Protein AF-0000000068862064 (afdb_homodimer)

Secondary structure (DSSP, 8-state):
----EEEEEETTTSHHHHHHHHHHTTTSEEEEEES-HHHHHHHHHHSSSGGGEEEEE--TTSHHHHHHHHHTS-TT-EEEEEEE-------B-GGG--HHHHHHHHIIIIIHHHHHHHHHHHHHHHTT-EEEEEEEGGGTS--TTBHHHHHHHHHHHHHHHHHHHHHTTTT---EEEEEE-GGGGT----HHHHHHHHHHHHTS-HHHHHSS-EEHHHHHHHHH-------------TTGGGSHHHHHHHHHHTTS-------GGGGGGGGGGGGG--/----EEEEEETTTSHHHHHHHHHHTTTSEEEEEES-HHHHHHHHHTSSSGGGEEEEE--TTSHHHHHHHHHTS-TT-EEEEEEE-------B-GGG--HHHHHHHHIIIIIHHHHHHHHHHHHHHHTT-EEEEEEEGGGTS--TTBHHHHHHHHHHHHHHHHHHHHHTTTT---EEEEEE-GGGGT----HHHHHHHHHHHHTS-HHHHHSS-EEHHHHHHHHH-------------TTGGGSHHHHHHHHHHTTS------SGGGGGGGGGGGGG--

Sequence (556 aa):
MSAASWIVVTGGGTGIGRALVHHFSRTHRVLTCGRRPAVLRETQRSAPCPANVVTKACDISCADGRGALVAALPADAAVRLLVQNAAIGDPAPLGELCVEHFEAALRVNVVAPLALFQAFLPHLRRGEGRVLHLGTSVAFHPQRGTAVYGVTKMAFHRLYEQLNAEQARSLGLPHVRYFDEAFANGSTTPERELARCVEELLGKDAHAFSAREWRFSEWRKERLGQERGGQQPVGGSWSEWRTGAVRERARAWSGGALLFCAGAVAGAAAGAALGRARMSAASWIVVTGGGTGIGRALVHHFSRTHRVLTCGRRPAVLRETQRSAPCPANVVTKACDISCADGRGALVAALPADAAVRLLVQNAAIGDPAPLGELCVEHFEAALRVNVVAPLALFQAFLPHLRRGEGRVLHLGTSVAFHPQRGTAVYGVTKMAFHRLYEQLNAEQARSLGLPHVRYFDEAFANGSTTPERELARCVEELLGKDAHAFSAREWRFSEWRKERLGQERGGQQPVGGSWSEWRTGAVRERARAWSGGALLFCAGAVAGAAAGAALGRAR

InterPro domains:
  IPR002347 Short-chain dehydrogenase/reductase SDR [PF00106] (6-169)
  IPR002347 Short-chain dehydrogenase/reductase SDR [PR00081] (6-23)
  IPR002347 Short-chain dehydrogenase/reductase SDR [PR00081] (77-88)
  IPR002347 Short-chain dehydrogenase/reductase SDR [PR00081] (123-139)
  IPR002347 Short-chain dehydrogenase/reductase SDR [PR00081] (149-168)
  IPR036291 NAD(P)-binding domain superfamily [SSF51735] (6-170)
  IPR057326 Ketoreductase domain [SM00822] (5-162)

Structure (mmCIF, N/CA/C/O backbone):
data_AF-0000000068862064-model_v1
#
loop_
_entity.id
_entity.type
_entity.pdbx_description
1 polymer 'Ketoreductase domain-containing protein'
#
loop_
_atom_site.group_PDB
_atom_site.id
_atom_site.type_symbol
_atom_site.label_atom_id
_atom_site.label_alt_id
_atom_site.label_comp_id
_atom_site.label_asym_id
_atom_site.label_entity_id
_atom_site.label_seq_id
_atom_site.pdbx_PDB_ins_code
_atom_site.Cartn_x
_atom_site.Cartn_y
_atom_site.Cartn_z
_atom_site.occupancy
_atom_site.B_iso_or_equiv
_atom_site.auth_seq_id
_atom_site.auth_comp_id
_atom_site.auth_asym_id
_atom_site.auth_atom_id
_atom_site.pdbx_PDB_model_num
ATOM 1 N N . MET A 1 1 ? 12.547 -38.156 -16.188 1 31.55 1 MET A N 1
ATOM 2 C CA . MET A 1 1 ? 11.258 -37.531 -15.93 1 31.55 1 MET A CA 1
ATOM 3 C C . MET A 1 1 ? 11.391 -36 -15.836 1 31.55 1 MET A C 1
ATOM 5 O O . MET A 1 1 ? 12.258 -35.5 -15.125 1 31.55 1 MET A O 1
ATOM 9 N N . SER A 1 2 ? 11.195 -35.219 -16.906 1 41 2 SER A N 1
ATOM 10 C CA . SER A 1 2 ? 11.469 -33.781 -17.062 1 41 2 SER A CA 1
ATOM 11 C C . SER A 1 2 ? 11.133 -33 -15.789 1 41 2 SER A C 1
ATOM 13 O O . SER A 1 2 ? 10.195 -33.375 -15.07 1 41 2 SER A O 1
ATOM 15 N N . ALA A 1 3 ? 12.055 -32.5 -15.008 1 52 3 ALA A N 1
ATOM 16 C CA . ALA A 1 3 ? 11.891 -31.828 -13.719 1 52 3 ALA A CA 1
ATOM 17 C C . ALA A 1 3 ? 10.523 -31.156 -13.609 1 52 3 ALA A C 1
ATOM 19 O O . ALA A 1 3 ? 10.086 -30.469 -14.531 1 52 3 ALA A O 1
ATOM 20 N N . ALA A 1 4 ? 9.633 -31.75 -12.82 1 64.88 4 ALA A N 1
ATOM 21 C CA . ALA A 1 4 ? 8.219 -31.391 -12.688 1 64.88 4 ALA A CA 1
ATOM 22 C C . ALA A 1 4 ? 8.055 -29.875 -12.539 1 64.88 4 ALA A C 1
ATOM 24 O O . ALA A 1 4 ? 8.828 -29.219 -11.836 1 64.88 4 ALA A O 1
ATOM 25 N N . SER A 1 5 ? 7.422 -29.234 -13.492 1 88.88 5 SER A N 1
ATOM 26 C CA . SER A 1 5 ? 7.137 -27.812 -13.508 1 88.88 5 SER A CA 1
ATOM 27 C C . SER A 1 5 ? 6.066 -27.453 -12.484 1 88.88 5 SER A C 1
ATOM 29 O O . SER A 1 5 ? 5.039 -28.125 -12.383 1 88.88 5 SER A O 1
ATOM 31 N N . TRP A 1 6 ? 6.438 -26.719 -11.562 1 96.81 6 TRP A N 1
ATOM 32 C CA . TRP A 1 6 ? 5.59 -26.375 -10.43 1 96.81 6 TRP A CA 1
ATOM 33 C C . TRP A 1 6 ? 4.836 -25.062 -10.695 1 96.81 6 TRP A C 1
ATOM 35 O O . TRP A 1 6 ? 5.363 -24.156 -11.344 1 96.81 6 TRP A O 1
ATOM 45 N N . ILE A 1 7 ? 3.613 -25.078 -10.234 1 96.5 7 ILE A N 1
ATOM 46 C CA . ILE A 1 7 ? 2.83 -23.859 -10.109 1 96.5 7 ILE A CA 1
ATOM 47 C C . ILE A 1 7 ? 2.514 -23.594 -8.633 1 96.5 7 ILE A C 1
ATOM 49 O O . ILE A 1 7 ? 2.111 -24.5 -7.91 1 96.5 7 ILE A O 1
ATOM 53 N N . VAL A 1 8 ? 2.795 -22.406 -8.203 1 97.25 8 VAL A N 1
ATOM 54 C CA . VAL A 1 8 ? 2.498 -22.031 -6.828 1 97.25 8 VAL A CA 1
ATOM 55 C C . VAL A 1 8 ? 1.319 -21.062 -6.801 1 97.25 8 VAL A C 1
ATOM 57 O O . VAL A 1 8 ? 1.331 -20.031 -7.496 1 97.25 8 VAL A O 1
ATOM 60 N N . VAL A 1 9 ? 0.262 -21.375 -6.027 1 96.94 9 VAL A N 1
ATOM 61 C CA . VAL A 1 9 ? -0.927 -20.547 -5.891 1 96.94 9 VAL A CA 1
ATOM 62 C C . VAL A 1 9 ? -1.168 -20.234 -4.414 1 96.94 9 VAL A C 1
ATOM 64 O O . VAL A 1 9 ? -1.514 -21.125 -3.633 1 96.94 9 VAL A O 1
ATOM 67 N N . THR A 1 10 ? -1.011 -19.016 -4.02 1 97.25 10 THR A N 1
ATOM 68 C CA . THR A 1 10 ? -1.379 -18.688 -2.65 1 97.25 10 THR A CA 1
ATOM 69 C C . THR A 1 10 ? -2.889 -18.516 -2.523 1 97.25 10 THR A C 1
ATOM 71 O O . THR A 1 10 ? -3.555 -18.094 -3.475 1 97.25 10 THR A O 1
ATOM 74 N N . GLY A 1 11 ? -3.379 -18.859 -1.363 1 96.06 11 GLY A N 1
ATOM 75 C CA . GLY A 1 11 ? -4.816 -18.75 -1.157 1 96.06 11 GLY A CA 1
ATOM 76 C C . GLY A 1 11 ? -5.617 -19.719 -1.993 1 96.06 11 GLY A C 1
ATOM 77 O O . GLY A 1 11 ? -6.621 -19.344 -2.604 1 96.06 11 GLY A O 1
ATOM 78 N N . GLY A 1 12 ? -5.211 -20.922 -2.109 1 95.75 12 GLY A N 1
ATOM 79 C CA . GLY A 1 12 ? -5.824 -21.891 -3 1 95.75 12 GLY A CA 1
ATOM 80 C C . GLY A 1 12 ? -6.996 -22.625 -2.371 1 95.75 12 GLY A C 1
ATOM 81 O O . GLY A 1 12 ? -7.5 -23.594 -2.932 1 95.75 12 GLY A O 1
ATOM 82 N N . GLY A 1 13 ? -7.488 -22.172 -1.197 1 93.56 13 GLY A N 1
ATOM 83 C CA . GLY A 1 13 ? -8.531 -22.891 -0.488 1 93.56 13 GLY A CA 1
ATOM 84 C C . GLY A 1 13 ? -9.922 -22.594 -1.022 1 93.56 13 GLY A C 1
ATOM 85 O O . GLY A 1 13 ? -10.844 -23.406 -0.846 1 93.56 13 GLY A O 1
ATOM 86 N N . THR A 1 14 ? -10.133 -21.438 -1.587 1 89.06 14 THR A N 1
ATOM 87 C CA . THR A 1 14 ? -11.469 -21.062 -2.043 1 89.06 14 THR A CA 1
ATOM 88 C C . THR A 1 14 ? -11.391 -20.203 -3.301 1 89.06 14 THR A C 1
ATOM 90 O O . THR A 1 14 ? -10.297 -19.812 -3.727 1 89.06 14 THR A O 1
ATOM 93 N N . GLY A 1 15 ? -12.492 -20.109 -3.961 1 88.5 15 GLY A N 1
ATOM 94 C CA . GLY A 1 15 ? -12.672 -19.109 -5.012 1 88.5 15 GLY A CA 1
ATOM 95 C C . GLY A 1 15 ? -11.742 -19.328 -6.191 1 88.5 15 GLY A C 1
ATOM 96 O O . GLY A 1 15 ? -11.602 -20.438 -6.691 1 88.5 15 GLY A O 1
ATOM 97 N N . ILE A 1 16 ? -11.18 -18.25 -6.609 1 87.44 16 ILE A N 1
ATOM 98 C CA . ILE A 1 16 ? -10.305 -18.219 -7.773 1 87.44 16 ILE A CA 1
ATOM 99 C C . ILE A 1 16 ? -9.078 -19.094 -7.523 1 87.44 16 ILE A C 1
ATOM 101 O O . ILE A 1 16 ? -8.641 -19.828 -8.414 1 87.44 16 ILE A O 1
ATOM 105 N N . GLY A 1 17 ? -8.586 -19.094 -6.289 1 93.5 17 GLY A N 1
ATOM 106 C CA . GLY A 1 17 ? -7.438 -19.922 -5.945 1 93.5 17 GLY A CA 1
ATOM 107 C C . GLY A 1 17 ? -7.691 -21.406 -6.125 1 93.5 17 GLY A C 1
ATOM 108 O O . GLY A 1 17 ? -6.883 -22.109 -6.734 1 93.5 17 GLY A O 1
ATOM 109 N N . ARG A 1 18 ? -8.805 -21.812 -5.633 1 95.31 18 ARG A N 1
ATOM 110 C CA . ARG A 1 18 ? -9.164 -23.219 -5.77 1 95.31 18 ARG A CA 1
ATOM 111 C C . ARG A 1 18 ? -9.312 -23.609 -7.234 1 95.31 18 ARG A C 1
ATOM 113 O O . ARG A 1 18 ? -8.844 -24.672 -7.652 1 95.31 18 ARG A O 1
ATOM 120 N N . ALA A 1 19 ? -9.914 -22.734 -8 1 93.25 19 ALA A N 1
ATOM 121 C CA . ALA A 1 19 ? -10.109 -23.016 -9.422 1 93.25 19 ALA A CA 1
ATOM 122 C C . ALA A 1 19 ? -8.773 -23.156 -10.148 1 93.25 19 ALA A C 1
ATOM 124 O O . ALA A 1 19 ? -8.625 -24.016 -11.016 1 93.25 19 ALA A O 1
ATOM 125 N N . LEU A 1 20 ? -7.84 -22.359 -9.805 1 94.81 20 LEU A N 1
ATOM 126 C CA . LEU A 1 20 ? -6.52 -22.406 -10.422 1 94.81 20 LEU A CA 1
ATOM 127 C C . LEU A 1 20 ? -5.785 -23.688 -10.023 1 94.81 20 LEU A C 1
ATOM 129 O O . LEU A 1 20 ? -5.168 -24.344 -10.867 1 94.81 20 LEU A O 1
ATOM 133 N N . VAL A 1 21 ? -5.91 -24.016 -8.727 1 97.88 21 VAL A N 1
ATOM 134 C CA . VAL A 1 21 ? -5.297 -25.25 -8.258 1 97.88 21 VAL A CA 1
ATOM 135 C C . VAL A 1 21 ? -5.883 -26.438 -9.023 1 97.88 21 VAL A C 1
ATOM 137 O O . VAL A 1 21 ? -5.141 -27.281 -9.539 1 97.88 21 VAL A O 1
ATOM 140 N N . HIS A 1 22 ? -7.184 -26.5 -9.125 1 97.94 22 HIS A N 1
ATOM 141 C CA . HIS A 1 22 ? -7.867 -27.578 -9.836 1 97.94 22 HIS A CA 1
ATOM 142 C C . HIS A 1 22 ? -7.43 -27.625 -11.297 1 97.94 22 HIS A C 1
ATOM 144 O O . HIS A 1 22 ? -7.082 -28.703 -11.797 1 97.94 22 HIS A O 1
ATOM 150 N N . HIS A 1 23 ? -7.371 -26.5 -11.906 1 96.38 23 HIS A N 1
ATOM 151 C CA . HIS A 1 23 ? -7.062 -26.422 -13.328 1 96.38 23 HIS A CA 1
ATOM 152 C C . HIS A 1 23 ? -5.645 -26.906 -13.609 1 96.38 23 HIS A C 1
ATOM 154 O O . HIS A 1 23 ? -5.438 -27.766 -14.469 1 96.38 23 HIS A O 1
ATOM 160 N N . PHE A 1 24 ? -4.699 -26.5 -12.875 1 96.69 24 PHE A N 1
ATOM 161 C CA . PHE A 1 24 ? -3.297 -26.766 -13.195 1 96.69 24 PHE A CA 1
ATOM 162 C C . PHE A 1 24 ? -2.854 -28.109 -12.641 1 96.69 24 PHE A C 1
ATOM 164 O O . PHE A 1 24 ? -1.805 -28.625 -13.031 1 96.69 24 PHE A O 1
ATOM 171 N N . SER A 1 25 ? -3.674 -28.734 -11.75 1 97.62 25 SER A N 1
ATOM 172 C CA . SER A 1 25 ? -3.354 -30.078 -11.25 1 97.62 25 SER A CA 1
ATOM 173 C C . SER A 1 25 ? -3.316 -31.094 -12.383 1 97.62 25 SER A C 1
ATOM 175 O O . SER A 1 25 ? -2.709 -32.156 -12.242 1 97.62 25 SER A O 1
ATOM 177 N N . ARG A 1 26 ? -3.916 -30.75 -13.5 1 96.19 26 ARG A N 1
ATOM 178 C CA . ARG A 1 26 ? -4.004 -31.656 -14.641 1 96.19 26 ARG A CA 1
ATOM 179 C C . ARG A 1 26 ? -2.668 -31.75 -15.375 1 96.19 26 ARG A C 1
ATOM 181 O O . ARG A 1 26 ? -2.406 -32.719 -16.078 1 96.19 26 ARG A O 1
ATOM 188 N N . THR A 1 27 ? -1.828 -30.703 -15.234 1 95.62 27 THR A N 1
ATOM 189 C CA . THR A 1 27 ? -0.664 -30.625 -16.109 1 95.62 27 THR A CA 1
ATOM 190 C C . THR A 1 27 ? 0.605 -30.375 -15.305 1 95.62 27 THR A C 1
ATOM 192 O O . THR A 1 27 ? 1.715 -30.578 -15.797 1 95.62 27 THR A O 1
ATOM 195 N N . HIS A 1 28 ? 0.456 -29.891 -14.109 1 96.38 28 HIS A N 1
ATOM 196 C CA . HIS A 1 28 ? 1.604 -29.5 -13.297 1 96.38 28 HIS A CA 1
ATOM 197 C C . HIS A 1 28 ? 1.472 -30 -11.867 1 96.38 28 HIS A C 1
ATOM 199 O O . HIS A 1 28 ? 0.38 -30.391 -11.438 1 96.38 28 HIS A O 1
ATOM 205 N N . ARG A 1 29 ? 2.617 -30.062 -11.164 1 97.5 29 ARG A N 1
ATOM 206 C CA . ARG A 1 29 ? 2.553 -30.078 -9.711 1 97.5 29 ARG A CA 1
ATOM 207 C C . ARG A 1 29 ? 2.154 -28.703 -9.164 1 97.5 29 ARG A C 1
ATOM 209 O O . ARG A 1 29 ? 2.623 -27.672 -9.664 1 97.5 29 ARG A O 1
ATOM 216 N N . VAL A 1 30 ? 1.271 -28.719 -8.188 1 98.19 30 VAL A N 1
ATOM 217 C CA . VAL A 1 30 ? 0.756 -27.438 -7.68 1 98.19 30 VAL A CA 1
ATOM 218 C C . VAL A 1 30 ? 0.988 -27.359 -6.172 1 98.19 30 VAL A C 1
ATOM 220 O O . VAL A 1 30 ? 0.591 -28.25 -5.422 1 98.19 30 VAL A O 1
ATOM 223 N N . LEU A 1 31 ? 1.696 -26.359 -5.762 1 98.62 31 LEU A N 1
ATOM 224 C CA . LEU A 1 31 ? 1.789 -26.016 -4.352 1 98.62 31 LEU A CA 1
ATOM 225 C C . LEU A 1 31 ? 0.818 -24.891 -4.004 1 98.62 31 LEU A C 1
ATOM 227 O O . LEU A 1 31 ? 0.782 -23.859 -4.688 1 98.62 31 LEU A O 1
ATOM 231 N N . THR A 1 32 ? -0.026 -25.109 -3.008 1 98.62 32 THR A N 1
ATOM 232 C CA . THR A 1 32 ? -0.958 -24.078 -2.568 1 98.62 32 THR A CA 1
ATOM 233 C C . THR A 1 32 ? -0.936 -23.938 -1.05 1 98.62 32 THR A C 1
ATOM 235 O O . THR A 1 32 ? -0.435 -24.812 -0.347 1 98.62 32 THR A O 1
ATOM 238 N N . CYS A 1 33 ? -1.401 -22.766 -0.569 1 98.38 33 CYS A N 1
ATOM 239 C CA . CYS A 1 33 ? -1.417 -22.516 0.869 1 98.38 33 CYS A CA 1
ATOM 240 C C . CYS A 1 33 ? -2.648 -21.719 1.274 1 98.38 33 CYS A C 1
ATOM 242 O O . CYS A 1 33 ? -3.367 -21.203 0.418 1 98.38 33 CYS A O 1
ATOM 244 N N . GLY A 1 34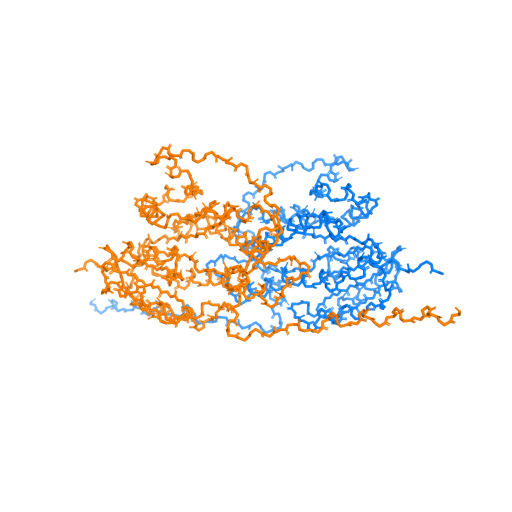 ? -2.904 -21.656 2.463 1 96.62 34 GLY A N 1
ATOM 245 C CA . GLY A 1 34 ? -3.941 -20.953 3.188 1 96.62 34 GLY A CA 1
ATOM 246 C C . GLY A 1 34 ? -3.887 -21.172 4.688 1 96.62 34 GLY A C 1
ATOM 247 O O . GLY A 1 34 ? -3.062 -21.953 5.172 1 96.62 34 GLY A O 1
ATOM 248 N N . ARG A 1 35 ? -4.762 -20.578 5.355 1 92.94 35 ARG A N 1
ATOM 249 C CA . ARG A 1 35 ? -4.691 -20.641 6.812 1 92.94 35 ARG A CA 1
ATOM 250 C C . ARG A 1 35 ? -5.547 -21.781 7.352 1 92.94 35 ARG A C 1
ATOM 252 O O . ARG A 1 35 ? -5.332 -22.25 8.469 1 92.94 35 ARG A O 1
ATOM 259 N N . ARG A 1 36 ? -6.52 -22.281 6.523 1 93.56 36 ARG A N 1
ATOM 260 C CA . ARG A 1 36 ? -7.477 -23.281 6.984 1 93.56 36 ARG A CA 1
ATOM 261 C C . ARG A 1 36 ? -7.164 -24.641 6.395 1 93.56 36 ARG A C 1
ATOM 263 O O . ARG A 1 36 ? -7.492 -24.922 5.234 1 93.56 36 ARG A O 1
ATOM 270 N N . PRO A 1 37 ? -6.617 -25.547 7.215 1 96.56 37 PRO A N 1
ATOM 271 C CA . PRO A 1 37 ? -6.18 -26.844 6.699 1 96.56 37 PRO A CA 1
ATOM 272 C C . PRO A 1 37 ? -7.32 -27.641 6.09 1 96.56 37 PRO A C 1
ATOM 274 O O . PRO A 1 37 ? -7.133 -28.328 5.074 1 96.56 37 PRO A O 1
ATOM 277 N N . ALA A 1 38 ? -8.477 -27.594 6.695 1 97.25 38 ALA A N 1
ATOM 278 C CA . ALA A 1 38 ? -9.602 -28.391 6.215 1 97.25 38 ALA A CA 1
ATOM 279 C C . ALA A 1 38 ? -10.016 -27.969 4.809 1 97.25 38 ALA A C 1
ATOM 281 O O . ALA A 1 38 ? -10.32 -28.812 3.961 1 97.25 38 ALA A O 1
ATOM 282 N N . VAL A 1 39 ? -9.992 -26.688 4.594 1 96.69 39 VAL A N 1
ATOM 283 C CA . VAL A 1 39 ? -10.375 -26.141 3.297 1 96.69 39 VAL A CA 1
ATOM 284 C C . VAL A 1 39 ? -9.328 -26.531 2.248 1 96.69 39 VAL A C 1
ATOM 286 O O . VAL A 1 39 ? -9.68 -26.859 1.114 1 96.69 39 VAL A O 1
ATOM 289 N N . LEU A 1 40 ? -8.094 -26.547 2.615 1 97.94 40 LEU A N 1
ATOM 290 C CA . LEU A 1 40 ? -7.012 -26.922 1.715 1 97.94 40 LEU A CA 1
ATOM 291 C C . LEU A 1 40 ? -7.102 -28.406 1.343 1 97.94 40 LEU A C 1
ATOM 293 O O . LEU A 1 40 ? -6.922 -28.766 0.179 1 97.94 40 LEU A O 1
ATOM 297 N N . ARG A 1 41 ? -7.426 -29.188 2.299 1 97.75 41 ARG A N 1
ATOM 298 C CA . ARG A 1 41 ? -7.566 -30.625 2.053 1 97.75 41 ARG A CA 1
ATOM 299 C C . ARG A 1 41 ? -8.711 -30.906 1.088 1 97.75 41 ARG A C 1
ATOM 301 O O . ARG A 1 41 ? -8.609 -31.781 0.227 1 97.75 41 ARG A O 1
ATOM 308 N N . GLU A 1 42 ? -9.711 -30.141 1.308 1 97.88 42 GLU A N 1
ATOM 309 C CA . GLU A 1 42 ? -10.836 -30.281 0.386 1 97.88 42 GLU A CA 1
ATOM 310 C C . GLU A 1 42 ? -10.438 -29.906 -1.036 1 97.88 42 GLU A C 1
ATOM 312 O O . GLU A 1 42 ? -10.82 -30.578 -1.995 1 97.88 42 GLU A O 1
ATOM 317 N N . THR A 1 43 ? -9.664 -28.828 -1.157 1 97.94 43 THR A N 1
ATOM 318 C CA . THR A 1 43 ? -9.164 -28.422 -2.467 1 97.94 43 THR A CA 1
ATOM 319 C C . THR A 1 43 ? -8.297 -29.516 -3.086 1 97.94 43 THR A C 1
ATOM 321 O O . THR A 1 43 ? -8.438 -29.828 -4.27 1 97.94 43 THR A O 1
ATOM 324 N N . GLN A 1 44 ? -7.469 -30.109 -2.316 1 98.5 44 GLN A N 1
ATOM 325 C CA . GLN A 1 44 ? -6.602 -31.188 -2.793 1 98.5 44 GLN A CA 1
ATOM 326 C C . GLN A 1 44 ? -7.41 -32.406 -3.199 1 98.5 44 GLN A C 1
ATOM 328 O O . GLN A 1 44 ? -7.238 -32.938 -4.301 1 98.5 44 GLN A O 1
ATOM 333 N N . ARG A 1 45 ? -8.336 -32.812 -2.383 1 98.19 45 ARG A N 1
ATOM 334 C CA . ARG A 1 45 ? -9.102 -34.062 -2.592 1 98.19 45 ARG A CA 1
ATOM 335 C C . ARG A 1 45 ? -10 -33.938 -3.818 1 98.19 45 ARG A C 1
ATOM 337 O O . ARG A 1 45 ? -10.188 -34.906 -4.551 1 98.19 45 ARG A O 1
ATOM 344 N N . SER A 1 46 ? -10.492 -32.75 -3.984 1 98.12 46 SER A N 1
ATOM 345 C CA . SER A 1 46 ? -11.477 -32.562 -5.043 1 98.12 46 SER A CA 1
ATOM 346 C C . SER A 1 46 ? -10.805 -32.219 -6.363 1 98.12 46 SER A C 1
ATOM 348 O O . SER A 1 46 ? -11.477 -32.094 -7.391 1 98.12 46 SER A O 1
ATOM 350 N N . ALA A 1 47 ? -9.523 -32.125 -6.375 1 98.25 47 ALA A N 1
ATOM 351 C CA . ALA A 1 47 ? -8.82 -31.766 -7.605 1 98.25 47 ALA A CA 1
ATOM 352 C C . ALA A 1 47 ? -8.875 -32.906 -8.617 1 98.25 47 ALA A C 1
ATOM 354 O O . ALA A 1 47 ? -8.938 -34.094 -8.234 1 98.25 47 ALA A O 1
ATOM 355 N N . PRO A 1 48 ? -8.875 -32.562 -9.906 1 97.88 48 PRO A N 1
ATOM 356 C CA . PRO A 1 48 ? -8.844 -33.625 -10.945 1 97.88 48 PRO A CA 1
ATOM 357 C C . PRO A 1 48 ? -7.668 -34.562 -10.789 1 97.88 48 PRO A C 1
ATOM 359 O O . PRO A 1 48 ? -7.797 -35.75 -11.062 1 97.88 48 PRO A O 1
ATOM 362 N N . CYS A 1 49 ? -6.477 -34.094 -10.359 1 97.88 49 CYS A N 1
ATOM 363 C CA . CYS A 1 49 ? -5.297 -34.875 -10.07 1 97.88 49 CYS A CA 1
ATOM 364 C C . CYS A 1 49 ? -4.762 -34.594 -8.672 1 97.88 49 CYS A C 1
ATOM 366 O O . CYS A 1 49 ? -3.76 -33.875 -8.531 1 97.88 49 CYS A O 1
ATOM 368 N N . PRO A 1 50 ? -5.359 -35.156 -7.648 1 98.31 50 PRO A N 1
ATOM 369 C CA . PRO A 1 50 ? -5.035 -34.844 -6.258 1 98.31 50 PRO A CA 1
ATOM 370 C C . PRO A 1 50 ? -3.57 -35.094 -5.914 1 98.31 50 PRO A C 1
ATOM 372 O O . PRO A 1 50 ? -2.994 -34.406 -5.074 1 98.31 50 PRO A O 1
ATOM 375 N N . ALA A 1 51 ? -2.945 -36.094 -6.547 1 97.19 51 ALA A N 1
ATOM 376 C CA . ALA A 1 51 ? -1.559 -36.469 -6.266 1 97.19 51 ALA A CA 1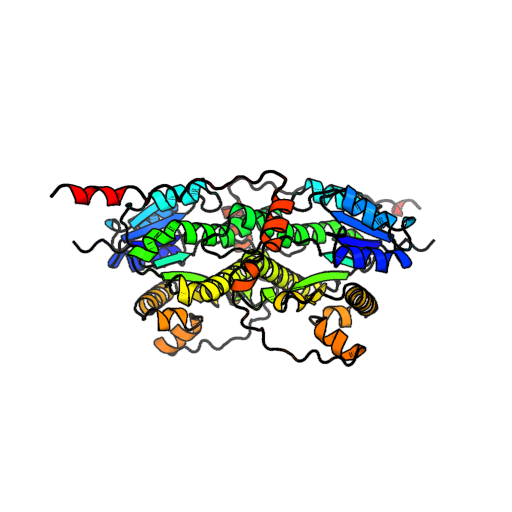
ATOM 377 C C . ALA A 1 51 ? -0.604 -35.344 -6.672 1 97.19 51 ALA A C 1
ATOM 379 O O . ALA A 1 51 ? 0.53 -35.281 -6.191 1 97.19 51 ALA A O 1
ATOM 380 N N . ASN A 1 52 ? -1.093 -34.469 -7.551 1 97.5 52 ASN A N 1
ATOM 381 C CA . ASN A 1 52 ? -0.261 -33.375 -8.047 1 97.5 52 ASN A CA 1
ATOM 382 C C . ASN A 1 52 ? -0.367 -32.125 -7.152 1 97.5 52 ASN A C 1
ATOM 384 O O . ASN A 1 52 ? 0.345 -31.156 -7.363 1 97.5 52 ASN A O 1
ATOM 388 N N . VAL A 1 53 ? -1.214 -32.188 -6.141 1 98.38 53 VAL A N 1
ATOM 389 C CA . VAL A 1 53 ? -1.469 -31 -5.324 1 98.38 53 VAL A CA 1
ATOM 390 C C . VAL A 1 53 ? -0.805 -31.156 -3.961 1 98.38 53 VAL A C 1
ATOM 392 O O . VAL A 1 53 ? -1.056 -32.125 -3.252 1 98.38 53 VAL A O 1
ATOM 395 N N . VAL A 1 54 ? 0.039 -30.25 -3.635 1 98.19 54 VAL A N 1
ATOM 396 C CA . VAL A 1 54 ? 0.658 -30.156 -2.316 1 98.19 54 VAL A CA 1
ATOM 397 C C . VAL A 1 54 ? 0.092 -28.953 -1.563 1 98.19 54 VAL A C 1
ATOM 399 O O . VAL A 1 54 ? 0.04 -27.844 -2.102 1 98.19 54 VAL A O 1
ATOM 402 N N . THR A 1 55 ? -0.396 -29.203 -0.363 1 98.38 55 THR A N 1
ATOM 403 C CA . THR A 1 55 ? -0.973 -28.125 0.433 1 98.38 55 THR A CA 1
ATOM 404 C C . THR A 1 55 ? -0.093 -27.812 1.641 1 98.38 55 THR A C 1
ATOM 406 O O . THR A 1 55 ? 0.496 -28.719 2.236 1 98.38 55 THR A O 1
ATOM 409 N N . LYS A 1 56 ? 0.017 -26.578 1.965 1 98.38 56 LYS A N 1
ATOM 410 C CA . LYS A 1 56 ? 0.706 -26.109 3.164 1 98.38 56 LYS A CA 1
ATOM 411 C C . LYS A 1 56 ? -0.147 -25.094 3.934 1 98.38 56 LYS A C 1
ATOM 413 O O . LYS A 1 56 ? -0.385 -23.984 3.457 1 98.38 56 LYS A O 1
ATOM 418 N N . ALA A 1 57 ? -0.613 -25.562 5.098 1 98.06 57 ALA A N 1
ATOM 419 C CA . ALA A 1 57 ? -1.304 -24.609 5.977 1 98.06 57 ALA A CA 1
ATOM 420 C C . ALA A 1 57 ? -0.315 -23.672 6.652 1 98.06 57 ALA A C 1
ATOM 422 O O . ALA A 1 57 ? 0.514 -24.094 7.457 1 98.06 57 ALA A O 1
ATOM 423 N N . CYS A 1 58 ? -0.371 -22.344 6.312 1 96.75 58 CYS A N 1
ATOM 424 C CA . CYS A 1 58 ? 0.553 -21.375 6.875 1 96.75 58 CYS A CA 1
ATOM 425 C C . CYS A 1 58 ? 0.013 -19.953 6.719 1 96.75 58 CYS A C 1
ATOM 427 O O . CYS A 1 58 ? -0.915 -19.719 5.941 1 96.75 58 CYS A O 1
ATOM 429 N N . ASP A 1 59 ? 0.473 -19.141 7.52 1 96.75 59 ASP A N 1
ATOM 430 C CA . ASP A 1 59 ? 0.173 -17.703 7.453 1 96.75 59 ASP A CA 1
ATOM 431 C C . ASP A 1 59 ? 1.288 -16.953 6.738 1 96.75 59 ASP A C 1
ATOM 433 O O . ASP A 1 59 ? 2.355 -16.719 7.312 1 96.75 59 ASP A O 1
ATOM 437 N N . ILE A 1 60 ? 0.991 -16.484 5.562 1 96.62 60 ILE A N 1
ATOM 438 C CA . ILE A 1 60 ? 2.049 -15.906 4.738 1 96.62 60 ILE A CA 1
ATOM 439 C C . ILE A 1 60 ? 2.299 -14.461 5.16 1 96.62 60 ILE A C 1
ATOM 441 O O . ILE A 1 60 ? 3.207 -13.812 4.641 1 96.62 60 ILE A O 1
ATOM 445 N N . SER A 1 61 ? 1.493 -13.953 6.09 1 94.44 61 SER A N 1
ATOM 446 C CA . SER A 1 61 ? 1.735 -12.602 6.582 1 94.44 61 SER A CA 1
ATOM 447 C C . SER A 1 61 ? 2.986 -12.547 7.453 1 94.44 61 SER A C 1
ATOM 449 O O . SER A 1 61 ? 3.494 -11.461 7.754 1 94.44 61 SER A O 1
ATOM 451 N N . CYS A 1 62 ? 3.482 -13.695 7.906 1 94.62 62 CYS A N 1
ATOM 452 C CA . CYS A 1 62 ? 4.672 -13.727 8.75 1 94.62 62 CYS A CA 1
ATOM 453 C C . CYS A 1 62 ? 5.801 -14.484 8.062 1 94.62 62 CYS A C 1
ATOM 455 O O . CYS A 1 62 ? 5.559 -15.289 7.16 1 94.62 62 CYS A O 1
ATOM 457 N N . ALA A 1 63 ? 6.996 -14.289 8.531 1 94.31 63 ALA A N 1
ATOM 458 C CA . ALA A 1 63 ? 8.195 -14.859 7.918 1 94.31 63 ALA A CA 1
ATOM 459 C C . ALA A 1 63 ? 8.203 -16.375 8.039 1 94.31 63 ALA A C 1
ATOM 461 O O . ALA A 1 63 ? 8.57 -17.078 7.094 1 94.31 63 ALA A O 1
ATOM 462 N N . ASP A 1 64 ? 7.777 -16.844 9.164 1 95.75 64 ASP A N 1
ATOM 463 C CA . ASP A 1 64 ? 7.773 -18.297 9.391 1 95.75 64 ASP A CA 1
ATOM 464 C C . ASP A 1 64 ? 6.84 -19 8.414 1 95.75 64 ASP A C 1
ATOM 466 O O . ASP A 1 64 ? 7.188 -20.047 7.863 1 95.75 64 ASP A O 1
ATOM 470 N N . GLY A 1 65 ? 5.656 -18.438 8.25 1 97.44 65 GLY A N 1
ATOM 471 C CA . GLY A 1 65 ? 4.711 -19.016 7.305 1 97.44 65 GLY A CA 1
ATOM 472 C C . GLY A 1 65 ? 5.223 -19.031 5.879 1 97.44 65 GLY A C 1
ATOM 473 O O . GLY A 1 65 ? 5.078 -20.031 5.168 1 97.44 65 GLY A O 1
ATOM 474 N N . ARG A 1 66 ? 5.875 -18 5.457 1 96.94 66 ARG A N 1
ATOM 475 C CA . ARG A 1 66 ? 6.441 -17.906 4.113 1 96.94 66 ARG A CA 1
ATOM 476 C C . ARG A 1 66 ? 7.574 -18.922 3.93 1 96.94 66 ARG A C 1
ATOM 478 O O . ARG A 1 66 ? 7.664 -19.578 2.893 1 96.94 66 ARG A O 1
ATOM 485 N N . GLY A 1 67 ? 8.383 -18.969 4.957 1 96.56 67 GLY A N 1
ATOM 486 C CA . GLY A 1 67 ? 9.453 -19.938 4.918 1 96.56 67 GLY A CA 1
ATOM 487 C C . GLY A 1 67 ? 8.961 -21.375 4.797 1 96.56 67 GLY A C 1
ATOM 488 O O . GLY A 1 67 ? 9.508 -22.172 4.031 1 96.56 67 GLY A O 1
ATOM 489 N N . ALA A 1 68 ? 7.949 -21.688 5.547 1 97.44 68 ALA A N 1
ATOM 490 C CA . ALA A 1 68 ? 7.363 -23.016 5.5 1 97.44 68 ALA A CA 1
ATOM 491 C C . ALA A 1 68 ? 6.812 -23.328 4.113 1 97.44 68 ALA A C 1
ATOM 493 O O . ALA A 1 68 ? 6.922 -24.453 3.635 1 97.44 68 ALA A O 1
ATOM 494 N N . LEU A 1 69 ? 6.246 -22.328 3.488 1 98.12 69 LEU A N 1
ATOM 495 C CA . LEU A 1 69 ? 5.691 -22.516 2.154 1 98.12 69 LEU A CA 1
ATOM 496 C C . LEU A 1 69 ? 6.789 -22.828 1.145 1 98.12 69 LEU A C 1
ATOM 498 O O . LEU A 1 69 ? 6.672 -23.766 0.355 1 98.12 69 LEU A O 1
ATOM 502 N N . VAL A 1 70 ? 7.844 -22.078 1.165 1 97.25 70 VAL A N 1
ATOM 503 C CA . VAL A 1 70 ? 8.953 -22.281 0.237 1 97.25 70 VAL A CA 1
ATOM 504 C C . VAL A 1 70 ? 9.602 -23.641 0.484 1 97.25 70 VAL A C 1
ATOM 506 O O . VAL A 1 70 ? 9.953 -24.344 -0.463 1 97.25 70 VAL A O 1
ATOM 509 N N . ALA A 1 71 ? 9.672 -24.016 1.721 1 97.25 71 ALA A N 1
ATOM 510 C CA . ALA A 1 71 ? 10.32 -25.266 2.113 1 97.25 71 ALA A CA 1
ATOM 511 C C . ALA A 1 71 ? 9.516 -26.469 1.649 1 97.25 71 ALA A C 1
ATOM 513 O O . ALA A 1 71 ? 10.016 -27.594 1.636 1 97.25 71 ALA A O 1
ATOM 514 N N . ALA A 1 72 ? 8.273 -26.234 1.333 1 97.5 72 ALA A N 1
ATOM 515 C CA . ALA A 1 72 ? 7.426 -27.328 0.872 1 97.5 72 ALA A CA 1
ATOM 516 C C . ALA A 1 72 ? 7.801 -27.766 -0.542 1 97.5 72 ALA A C 1
ATOM 518 O O . ALA A 1 72 ? 7.383 -28.828 -1.009 1 97.5 72 ALA A O 1
ATOM 519 N N . LEU A 1 73 ? 8.594 -26.969 -1.244 1 96.12 73 LEU A N 1
ATOM 520 C CA . LEU A 1 73 ? 9.102 -27.312 -2.568 1 96.12 73 LEU A CA 1
ATOM 521 C C . LEU A 1 73 ? 10.406 -28.094 -2.467 1 96.12 73 LEU A C 1
ATOM 523 O O . LEU A 1 73 ? 11.227 -27.828 -1.589 1 96.12 73 LEU A O 1
ATOM 527 N N . PRO A 1 74 ? 10.594 -29.031 -3.371 1 95.06 74 PRO A N 1
ATOM 528 C CA . PRO A 1 74 ? 11.953 -29.562 -3.504 1 95.06 74 PRO A CA 1
ATOM 529 C C . PRO A 1 74 ? 12.984 -28.484 -3.83 1 95.06 74 PRO A C 1
ATOM 531 O O . PRO A 1 74 ? 12.664 -27.516 -4.523 1 95.06 74 PRO A O 1
ATOM 534 N N . ALA A 1 75 ? 14.148 -28.672 -3.389 1 91.69 75 ALA A N 1
ATOM 535 C CA . ALA A 1 75 ? 15.211 -27.672 -3.559 1 91.69 75 ALA A CA 1
ATOM 536 C C . ALA A 1 75 ? 15.438 -27.359 -5.035 1 91.69 75 ALA A C 1
ATOM 538 O O . ALA A 1 75 ? 15.773 -26.234 -5.391 1 91.69 75 ALA A O 1
ATOM 539 N N . ASP A 1 76 ? 15.188 -28.312 -5.859 1 92.88 76 ASP A N 1
ATOM 540 C CA . ASP A 1 76 ? 15.477 -28.141 -7.281 1 92.88 76 ASP A CA 1
ATOM 541 C C . ASP A 1 76 ? 14.188 -27.906 -8.07 1 92.88 76 ASP A C 1
ATOM 543 O O . ASP A 1 76 ? 14.18 -28 -9.297 1 92.88 76 ASP A O 1
ATOM 547 N N . ALA A 1 77 ? 13.125 -27.609 -7.344 1 95.38 77 ALA A N 1
ATOM 548 C CA . ALA A 1 77 ? 11.852 -27.391 -8.023 1 95.38 77 ALA A CA 1
ATOM 549 C C . ALA A 1 77 ? 11.93 -26.219 -8.992 1 95.38 77 ALA A C 1
ATOM 551 O O . ALA A 1 77 ? 12.469 -25.156 -8.648 1 95.38 77 ALA A O 1
ATOM 552 N N . ALA A 1 78 ? 11.508 -26.453 -10.188 1 94.25 78 ALA A N 1
ATOM 553 C CA . ALA A 1 78 ? 11.352 -25.391 -11.18 1 94.25 78 ALA A CA 1
ATOM 554 C C . ALA A 1 78 ? 9.93 -24.828 -11.164 1 94.25 78 ALA A C 1
ATOM 556 O O . ALA A 1 78 ? 8.977 -25.531 -11.531 1 94.25 78 ALA A O 1
ATOM 557 N N . VAL A 1 79 ? 9.859 -23.562 -10.766 1 93.31 79 VAL A N 1
ATOM 558 C CA . VAL A 1 79 ? 8.539 -22.953 -10.703 1 93.31 79 VAL A CA 1
ATOM 559 C C . VAL A 1 79 ? 8.266 -22.188 -12 1 93.31 79 VAL A C 1
ATOM 561 O O . VAL A 1 79 ? 9.016 -21.297 -12.375 1 93.31 79 VAL A O 1
ATOM 564 N N . ARG A 1 80 ? 7.137 -22.609 -12.578 1 91.38 80 ARG A N 1
ATOM 565 C CA . ARG A 1 80 ? 6.754 -22.016 -13.859 1 91.38 80 ARG A CA 1
ATOM 566 C C . ARG A 1 80 ? 5.852 -20.797 -13.648 1 91.38 80 ARG A C 1
ATOM 568 O O . ARG A 1 80 ? 5.84 -19.875 -14.477 1 91.38 80 ARG A O 1
ATOM 575 N N . LEU A 1 81 ? 5.121 -20.828 -12.547 1 91.56 81 LEU A N 1
ATOM 576 C CA . LEU A 1 81 ? 4.164 -19.75 -12.289 1 91.56 81 LEU A CA 1
ATOM 577 C C . LEU A 1 81 ? 3.926 -19.578 -10.797 1 91.56 81 LEU A C 1
ATOM 579 O O . LEU A 1 81 ? 3.678 -20.562 -10.086 1 91.56 81 LEU A O 1
ATOM 583 N N . LEU A 1 82 ? 4.137 -18.422 -10.367 1 92.44 82 LEU A N 1
ATOM 584 C CA . LEU A 1 82 ? 3.719 -18 -9.031 1 92.44 82 LEU A CA 1
ATOM 585 C C . LEU A 1 82 ? 2.484 -17.109 -9.102 1 92.44 82 LEU A C 1
ATOM 587 O O . LEU A 1 82 ? 2.547 -15.992 -9.641 1 92.44 82 LEU A O 1
ATOM 591 N N . VAL A 1 83 ? 1.35 -17.625 -8.57 1 92.38 83 VAL A N 1
ATOM 592 C CA . VAL A 1 83 ? 0.111 -16.859 -8.539 1 92.38 83 VAL A CA 1
ATOM 593 C C . VAL A 1 83 ? -0.099 -16.266 -7.141 1 92.38 83 VAL A C 1
ATOM 595 O O . VAL A 1 83 ? -0.391 -17 -6.191 1 92.38 83 VAL A O 1
ATOM 598 N N . GLN A 1 84 ? 0.041 -15.031 -7.117 1 91.38 84 GLN A N 1
ATOM 599 C CA . GLN A 1 84 ? -0.236 -14.312 -5.875 1 91.38 84 GLN A CA 1
ATOM 600 C C . GLN A 1 84 ? -1.717 -13.961 -5.766 1 91.38 84 GLN A C 1
ATOM 602 O O . GLN A 1 84 ? -2.141 -12.891 -6.215 1 91.38 84 GLN A O 1
ATOM 607 N N . ASN A 1 85 ? -2.404 -14.852 -5.09 1 89.94 85 ASN A N 1
ATOM 608 C CA . ASN A 1 85 ? -3.861 -14.797 -5.082 1 89.94 85 ASN A CA 1
ATOM 609 C C . ASN A 1 85 ? -4.402 -14.5 -3.688 1 89.94 85 ASN A C 1
ATOM 611 O O . ASN A 1 85 ? -5.48 -13.922 -3.545 1 89.94 85 ASN A O 1
ATOM 615 N N . ALA A 1 86 ? -3.658 -14.906 -2.646 1 91.94 86 ALA A N 1
ATOM 616 C CA . ALA A 1 86 ? -4.125 -14.695 -1.278 1 91.94 86 ALA A CA 1
ATOM 617 C C . ALA A 1 86 ? -4.355 -13.219 -0.994 1 91.94 86 ALA A C 1
ATOM 619 O O . ALA A 1 86 ? -3.492 -12.383 -1.284 1 91.94 86 ALA A O 1
ATOM 620 N N . ALA A 1 87 ? -5.539 -12.906 -0.482 1 88.5 87 ALA A N 1
ATOM 621 C CA . ALA A 1 87 ? -5.863 -11.531 -0.125 1 88.5 87 ALA A CA 1
ATOM 622 C C . ALA A 1 87 ? -6.953 -11.484 0.94 1 88.5 87 ALA A C 1
ATOM 624 O O . ALA A 1 87 ? -7.805 -12.367 1.008 1 88.5 87 ALA A O 1
ATOM 625 N N . ILE A 1 88 ? -6.852 -10.484 1.723 1 86.56 88 ILE A N 1
ATOM 626 C CA . ILE A 1 88 ? -7.898 -10.211 2.697 1 86.56 88 ILE A CA 1
ATOM 627 C C . ILE A 1 88 ? -8.305 -8.734 2.609 1 86.56 88 ILE A C 1
ATOM 629 O O . ILE A 1 88 ? -7.566 -7.914 2.07 1 86.56 88 ILE A O 1
ATOM 633 N N . GLY A 1 89 ? -9.438 -8.391 3.016 1 84.38 89 GLY A N 1
ATOM 634 C CA . GLY A 1 89 ? -9.922 -7.02 3.059 1 84.38 89 GLY A CA 1
ATOM 635 C C . GLY A 1 89 ? -11.406 -6.922 3.35 1 84.38 89 GLY A C 1
ATOM 636 O O . GLY A 1 89 ? -12.234 -7.039 2.441 1 84.38 89 GLY A O 1
ATOM 637 N N . ASP A 1 90 ? -11.703 -6.621 4.574 1 78.44 90 ASP A N 1
ATOM 638 C CA . ASP A 1 90 ? -13.094 -6.422 4.953 1 78.44 90 ASP A CA 1
ATOM 639 C C . ASP A 1 90 ? -13.57 -5.016 4.59 1 78.44 90 ASP A C 1
ATOM 641 O O . ASP A 1 90 ? -12.836 -4.043 4.754 1 78.44 90 ASP A O 1
ATOM 645 N N . PRO A 1 91 ? -14.773 -5.031 4.035 1 78.81 91 PRO A N 1
ATOM 646 C CA . PRO A 1 91 ? -15.305 -3.703 3.713 1 78.81 91 PRO A CA 1
ATOM 647 C C . PRO A 1 91 ? -15.562 -2.855 4.957 1 78.81 91 PRO A C 1
ATOM 649 O O . PRO A 1 91 ? -16.062 -3.365 5.965 1 78.81 91 PRO A O 1
ATOM 652 N N . ALA A 1 92 ? -15.156 -1.652 4.977 1 78.88 92 ALA A N 1
ATOM 653 C CA . ALA A 1 92 ? -15.406 -0.677 6.031 1 78.88 92 ALA A CA 1
ATOM 654 C C . ALA A 1 92 ? -15.188 0.747 5.531 1 78.88 92 ALA A C 1
ATOM 656 O O . ALA A 1 92 ? -14.258 1.001 4.758 1 78.88 92 ALA A O 1
ATOM 657 N N . PRO A 1 93 ? -16.109 1.628 6.031 1 76.25 93 PRO A N 1
ATOM 658 C CA . PRO A 1 93 ? -15.773 3.027 5.754 1 76.25 93 PRO A CA 1
ATOM 659 C C . PRO A 1 93 ? -14.469 3.461 6.41 1 76.25 93 PRO A C 1
ATOM 661 O O . PRO A 1 93 ? -14.086 2.92 7.453 1 76.25 93 PRO A O 1
ATOM 664 N N . LEU A 1 94 ? -13.805 4.441 5.785 1 75.81 94 LEU A N 1
ATOM 665 C CA . LEU A 1 94 ? -12.484 4.887 6.223 1 75.81 94 LEU A CA 1
ATOM 666 C C . LEU A 1 94 ? -12.523 5.332 7.684 1 75.81 94 LEU A C 1
ATOM 668 O O . LEU A 1 94 ? -11.594 5.043 8.445 1 75.81 94 LEU A O 1
ATOM 672 N N . GLY A 1 95 ? -13.57 6.086 8.039 1 74.75 95 GLY A N 1
ATOM 673 C CA . GLY A 1 95 ? -13.672 6.602 9.398 1 74.75 95 GLY A CA 1
ATOM 674 C C . GLY A 1 95 ? -13.859 5.512 10.438 1 74.75 95 GLY A C 1
ATOM 675 O O . GLY A 1 95 ? -13.641 5.734 11.625 1 74.75 95 GLY A O 1
ATOM 676 N N . GLU A 1 96 ? -14.188 4.246 9.961 1 78.75 96 GLU A N 1
ATOM 677 C CA . GLU A 1 96 ? -14.5 3.139 10.867 1 78.75 96 GLU A CA 1
ATOM 678 C C . GLU A 1 96 ? -13.539 1.971 10.656 1 78.75 96 GLU A C 1
ATOM 680 O O . GLU A 1 96 ? -13.703 0.91 11.266 1 78.75 96 GLU A O 1
ATOM 685 N N . LEU A 1 97 ? -12.656 2.283 9.859 1 83.56 97 LEU A N 1
ATOM 686 C CA . LEU A 1 97 ? -11.727 1.203 9.531 1 83.56 97 LEU A CA 1
ATOM 687 C C . LEU A 1 97 ? -10.859 0.846 10.727 1 83.56 97 LEU A C 1
ATOM 689 O O . LEU A 1 97 ? -10.32 1.731 11.398 1 83.56 97 LEU A O 1
ATOM 693 N N . CYS A 1 98 ? -10.852 -0.438 11.07 1 89.06 98 CYS A N 1
ATOM 694 C CA . CYS A 1 98 ? -9.938 -0.923 12.102 1 89.06 98 CYS A CA 1
ATOM 695 C C . CYS A 1 98 ? -8.5 -0.868 11.617 1 89.06 98 CYS A C 1
ATOM 697 O O . CYS A 1 98 ? -8.133 -1.558 10.664 1 89.06 98 CYS A O 1
ATOM 699 N N . VAL A 1 99 ? -7.715 -0.104 12.32 1 90.88 99 VAL A N 1
ATOM 700 C CA . VAL A 1 99 ? -6.332 0.123 11.914 1 90.88 99 VAL A CA 1
ATOM 701 C C . VAL A 1 99 ? -5.566 -1.198 11.938 1 90.88 99 VAL A C 1
ATOM 703 O O . VAL A 1 99 ? -4.742 -1.457 11.055 1 90.88 99 VAL A O 1
ATOM 706 N N . GLU A 1 100 ? -5.855 -1.989 12.914 1 90.38 100 GLU A N 1
ATOM 707 C CA . GLU A 1 100 ? -5.176 -3.277 13.016 1 90.38 100 GLU A CA 1
ATOM 708 C C . GLU A 1 100 ? -5.516 -4.176 11.828 1 90.38 100 GLU A C 1
ATOM 710 O O . GLU A 1 100 ? -4.648 -4.891 11.32 1 90.38 100 GLU A O 1
ATOM 715 N N . HIS A 1 101 ? -6.754 -4.137 11.461 1 90.56 101 HIS A N 1
ATOM 716 C CA . HIS A 1 101 ? -7.16 -4.906 10.297 1 90.56 101 HIS A CA 1
ATOM 717 C C . HIS A 1 101 ? -6.48 -4.395 9.031 1 90.56 101 HIS A C 1
ATOM 719 O O . HIS A 1 101 ? -6.062 -5.184 8.18 1 90.56 101 HIS A O 1
ATOM 725 N N . PHE A 1 102 ? -6.43 -3.156 8.945 1 92.19 102 PHE A N 1
ATOM 726 C CA . PHE A 1 102 ? -5.766 -2.533 7.809 1 92.19 102 PHE A CA 1
ATOM 727 C C . PHE A 1 102 ? -4.305 -2.953 7.734 1 92.19 102 PHE A C 1
ATOM 729 O O . PHE A 1 102 ? -3.805 -3.305 6.664 1 92.19 102 PHE A O 1
ATOM 736 N N . GLU A 1 103 ? -3.672 -2.959 8.836 1 92.62 103 GLU A N 1
ATOM 737 C CA . GLU A 1 103 ? -2.279 -3.393 8.891 1 92.62 103 GLU A CA 1
ATOM 738 C C . GLU A 1 103 ? -2.141 -4.859 8.5 1 92.62 103 GLU A C 1
ATOM 740 O O . GLU A 1 103 ? -1.217 -5.227 7.77 1 92.62 103 GLU A O 1
ATOM 745 N N . ALA A 1 104 ? -2.994 -5.645 9.008 1 92.56 104 ALA A N 1
ATOM 746 C CA . ALA A 1 104 ? -2.982 -7.062 8.664 1 92.56 104 ALA A CA 1
ATOM 747 C C . ALA A 1 104 ? -3.166 -7.262 7.164 1 92.56 104 ALA A C 1
ATOM 749 O O . ALA A 1 104 ? -2.5 -8.102 6.555 1 92.56 104 ALA A O 1
ATOM 750 N N . ALA A 1 105 ? -4.062 -6.484 6.59 1 93.31 105 ALA A N 1
ATOM 751 C CA . ALA A 1 105 ? -4.312 -6.574 5.156 1 93.31 105 ALA A CA 1
ATOM 752 C C . ALA A 1 105 ? -3.076 -6.172 4.355 1 93.31 105 ALA A C 1
ATOM 754 O O . ALA A 1 105 ? -2.766 -6.789 3.334 1 93.31 105 ALA A O 1
ATOM 755 N N . LEU A 1 106 ? -2.371 -5.188 4.801 1 94.5 106 LEU A N 1
ATOM 756 C CA . LEU A 1 106 ? -1.14 -4.781 4.133 1 94.5 106 LEU A CA 1
ATOM 757 C C . LEU A 1 106 ? -0.101 -5.895 4.18 1 94.5 106 LEU A C 1
ATOM 759 O O . LEU A 1 106 ? 0.616 -6.121 3.201 1 94.5 106 LEU A O 1
ATOM 763 N N . ARG A 1 107 ? -0.063 -6.598 5.312 1 94.69 107 ARG A N 1
ATOM 764 C CA . ARG A 1 107 ? 0.905 -7.684 5.453 1 94.69 107 ARG A CA 1
ATOM 765 C C . ARG A 1 107 ? 0.595 -8.828 4.496 1 94.69 107 ARG A C 1
ATOM 767 O O . ARG A 1 107 ? 1.494 -9.352 3.836 1 94.69 107 ARG A O 1
ATOM 774 N N . VAL A 1 108 ? -0.61 -9.141 4.352 1 94.69 108 VAL A N 1
ATOM 775 C CA . VAL A 1 108 ? -1.016 -10.281 3.537 1 94.69 108 VAL A CA 1
ATOM 776 C C . VAL A 1 108 ? -1.001 -9.891 2.059 1 94.69 108 VAL A C 1
ATOM 778 O O . VAL A 1 108 ? -0.488 -10.641 1.221 1 94.69 108 VAL A O 1
ATOM 781 N N . ASN A 1 109 ? -1.526 -8.711 1.758 1 92.44 109 ASN A N 1
ATOM 782 C CA . ASN A 1 109 ? -1.803 -8.352 0.371 1 92.44 109 ASN A CA 1
ATOM 783 C C . ASN A 1 109 ? -0.594 -7.695 -0.292 1 92.44 109 ASN A C 1
ATOM 785 O O . ASN A 1 109 ? -0.519 -7.621 -1.52 1 92.44 109 ASN A O 1
ATOM 789 N N . VAL A 1 110 ? 0.316 -7.191 0.491 1 92.56 110 VAL A N 1
ATOM 790 C CA . VAL A 1 110 ? 1.378 -6.391 -0.109 1 92.56 110 VAL A CA 1
ATOM 791 C C . VAL A 1 110 ? 2.74 -6.941 0.306 1 92.56 110 VAL A C 1
ATOM 793 O O . VAL A 1 110 ? 3.549 -7.316 -0.545 1 92.56 110 VAL A O 1
ATOM 796 N N . VAL A 1 111 ? 2.939 -7.129 1.553 1 94.38 111 VAL A N 1
ATOM 797 C CA . VAL A 1 111 ? 4.246 -7.551 2.049 1 94.38 111 VAL A CA 1
ATOM 798 C C . VAL A 1 111 ? 4.512 -8.992 1.63 1 94.38 111 VAL A C 1
ATOM 800 O O . VAL A 1 111 ? 5.594 -9.312 1.125 1 94.38 111 VAL A O 1
ATOM 803 N N . ALA A 1 112 ? 3.555 -9.828 1.874 1 94.94 112 ALA A N 1
ATOM 804 C CA . ALA A 1 112 ? 3.725 -11.25 1.609 1 94.94 112 ALA A CA 1
ATOM 805 C C . ALA A 1 112 ? 4.051 -11.5 0.141 1 94.94 112 ALA A C 1
ATOM 807 O O . ALA A 1 112 ? 4.992 -12.234 -0.176 1 94.94 112 ALA A O 1
ATOM 808 N N . PRO A 1 113 ? 3.352 -10.875 -0.745 1 91 113 PRO A N 1
ATOM 809 C CA . PRO A 1 113 ? 3.68 -11.109 -2.154 1 91 113 PRO A CA 1
ATOM 810 C C . PRO A 1 113 ? 5.117 -10.711 -2.498 1 91 113 PRO A C 1
ATOM 812 O O . PRO A 1 113 ? 5.785 -11.414 -3.264 1 91 113 PRO A O 1
ATOM 815 N N . LEU A 1 114 ? 5.594 -9.609 -2.033 1 88.25 114 LEU A N 1
ATOM 816 C CA . LEU A 1 114 ? 6.98 -9.219 -2.264 1 88.25 114 LEU A CA 1
ATOM 817 C C . LEU A 1 114 ? 7.941 -10.258 -1.689 1 88.25 114 LEU A C 1
ATOM 819 O O . LEU A 1 114 ? 8.875 -10.695 -2.369 1 88.25 114 LEU A O 1
ATOM 823 N N . ALA A 1 115 ? 7.715 -10.609 -0.448 1 92.81 115 ALA A N 1
ATOM 824 C CA . ALA A 1 115 ? 8.594 -11.547 0.245 1 92.81 115 ALA A CA 1
ATOM 825 C C . ALA A 1 115 ? 8.594 -12.906 -0.446 1 92.81 115 ALA A C 1
ATOM 827 O O . ALA A 1 115 ? 9.648 -13.547 -0.576 1 92.81 115 ALA A O 1
ATOM 828 N N . LEU A 1 116 ? 7.449 -13.297 -0.836 1 93.12 116 LEU A N 1
ATOM 829 C CA . LEU A 1 116 ? 7.344 -14.586 -1.508 1 93.12 116 LEU A CA 1
ATOM 830 C C . LEU A 1 116 ? 8.016 -14.547 -2.875 1 93.12 116 LEU A C 1
ATOM 832 O O . LEU A 1 116 ? 8.641 -15.523 -3.297 1 93.12 116 LEU A O 1
ATOM 836 N N . PHE A 1 117 ? 7.82 -13.445 -3.6 1 87.19 117 PHE A N 1
ATOM 837 C CA . PHE A 1 117 ? 8.539 -13.289 -4.855 1 87.19 117 PHE A CA 1
ATOM 838 C C . PHE A 1 117 ? 10.039 -13.477 -4.652 1 87.19 117 PHE A C 1
ATOM 840 O O . PHE A 1 117 ? 10.672 -14.25 -5.367 1 87.19 117 PHE A O 1
ATOM 847 N N . GLN A 1 118 ? 10.57 -12.805 -3.67 1 87 118 GLN A N 1
ATOM 848 C CA . GLN A 1 118 ? 12 -12.898 -3.385 1 87 118 GLN A CA 1
ATOM 849 C C . GLN A 1 118 ? 12.391 -14.328 -3.02 1 87 118 GLN A C 1
ATOM 851 O O . GLN A 1 118 ? 13.406 -14.836 -3.49 1 87 118 GLN A O 1
ATOM 856 N N . ALA A 1 119 ? 11.578 -14.953 -2.178 1 91.62 119 ALA A N 1
ATOM 857 C CA . ALA A 1 119 ? 11.875 -16.297 -1.676 1 91.62 119 ALA A CA 1
ATOM 858 C C . ALA A 1 119 ? 11.82 -17.328 -2.799 1 91.62 119 ALA A C 1
ATOM 860 O O . ALA A 1 119 ? 12.57 -18.312 -2.791 1 91.62 119 ALA A O 1
ATOM 861 N N . PHE A 1 120 ? 10.969 -17.094 -3.789 1 91.31 120 PHE A N 1
ATOM 862 C CA . PHE A 1 120 ? 10.773 -18.078 -4.855 1 91.31 120 PHE A CA 1
ATOM 863 C C . PHE A 1 120 ? 11.672 -17.75 -6.047 1 91.31 120 PHE A C 1
ATOM 865 O O . PHE A 1 120 ? 11.695 -18.5 -7.027 1 91.31 120 PHE A O 1
ATOM 872 N N . LEU A 1 121 ? 12.43 -16.688 -5.996 1 87.38 121 LEU A N 1
ATOM 873 C CA . LEU A 1 121 ? 13.219 -16.219 -7.129 1 87.38 121 LEU A CA 1
ATOM 874 C C . LEU A 1 121 ? 14.125 -17.312 -7.664 1 87.38 121 LEU A C 1
ATOM 876 O O . LEU A 1 121 ? 14.172 -17.547 -8.875 1 87.38 121 LEU A O 1
ATOM 880 N N . PRO A 1 122 ? 14.836 -18.094 -6.793 1 87.25 122 PRO A N 1
ATOM 881 C CA . PRO A 1 122 ? 15.688 -19.156 -7.336 1 87.25 122 PRO A CA 1
ATOM 882 C C . PRO A 1 122 ? 14.891 -20.219 -8.086 1 87.25 122 PRO A C 1
ATOM 884 O O . PRO A 1 122 ? 15.344 -20.734 -9.117 1 87.25 122 PRO A O 1
ATOM 887 N N . HIS A 1 123 ? 13.703 -20.547 -7.605 1 91.19 123 HIS A N 1
ATOM 888 C CA . HIS A 1 123 ? 12.852 -21.531 -8.25 1 91.19 123 HIS A CA 1
ATOM 889 C C . HIS A 1 123 ? 12.25 -21 -9.539 1 91.19 123 HIS A C 1
ATOM 891 O O . HIS A 1 123 ? 12.07 -21.75 -10.508 1 91.19 123 HIS A O 1
ATOM 897 N N . LEU A 1 124 ? 11.969 -19.672 -9.539 1 87.75 124 LEU A N 1
ATOM 898 C CA . LEU A 1 124 ? 11.422 -19.016 -10.719 1 87.75 124 LEU A CA 1
ATOM 899 C C . LEU A 1 124 ? 12.469 -18.922 -11.82 1 87.75 124 LEU A C 1
ATOM 901 O O . LEU A 1 124 ? 12.156 -19.141 -13 1 87.75 124 LEU A O 1
ATOM 905 N N . ARG A 1 125 ? 13.641 -18.656 -11.461 1 84.19 125 ARG A N 1
ATOM 906 C CA . ARG A 1 125 ? 14.719 -18.578 -12.438 1 84.19 125 ARG A CA 1
ATOM 907 C C . ARG A 1 125 ? 14.969 -19.938 -13.086 1 84.19 125 ARG A C 1
ATOM 909 O O . ARG A 1 125 ? 15.148 -20.016 -14.305 1 84.19 125 ARG A O 1
ATOM 916 N N . ARG A 1 126 ? 14.922 -21 -12.281 1 86.44 126 ARG A N 1
ATOM 917 C CA . ARG A 1 126 ? 15.148 -22.359 -12.781 1 86.44 126 ARG A CA 1
ATOM 918 C C . ARG A 1 126 ? 14.055 -22.766 -13.758 1 86.44 126 ARG A C 1
ATOM 920 O O . ARG A 1 126 ? 14.32 -23.484 -14.734 1 86.44 126 ARG A O 1
ATOM 927 N N . GLY A 1 127 ? 12.852 -22.25 -13.477 1 86.69 127 GLY A N 1
ATOM 928 C CA . GLY A 1 127 ? 11.711 -22.656 -14.289 1 86.69 127 GLY A CA 1
ATOM 929 C C . GLY A 1 127 ? 11.375 -21.672 -15.383 1 86.69 127 GLY A C 1
ATOM 930 O O . GLY A 1 127 ? 10.336 -21.781 -16.031 1 86.69 127 GLY A O 1
ATOM 931 N N . GLU A 1 128 ? 12.266 -20.609 -15.516 1 81.69 128 GLU A N 1
ATOM 932 C CA . GLU A 1 128 ? 11.875 -19.5 -16.375 1 81.69 128 GLU A CA 1
ATOM 933 C C . GLU A 1 128 ? 10.453 -19.047 -16.078 1 81.69 128 GLU A C 1
ATOM 935 O O . GLU A 1 128 ? 9.641 -18.891 -17 1 81.69 128 GLU A O 1
ATOM 940 N N . GLY A 1 129 ? 10.312 -18.922 -14.828 1 85.44 129 GLY A N 1
ATOM 941 C CA . GLY A 1 129 ? 8.977 -18.766 -14.281 1 85.44 129 GLY A CA 1
ATOM 942 C C . GLY A 1 129 ? 8.422 -17.375 -14.453 1 85.44 129 GLY A C 1
ATOM 943 O O . GLY A 1 129 ? 9.141 -16.453 -14.867 1 85.44 129 GLY A O 1
ATOM 944 N N . ARG A 1 130 ? 7.047 -17.328 -14.227 1 83.75 130 ARG A N 1
ATOM 945 C CA . ARG A 1 130 ? 6.266 -16.094 -14.297 1 83.75 130 ARG A CA 1
ATOM 946 C C . ARG A 1 130 ? 5.527 -15.844 -12.984 1 83.75 130 ARG A C 1
ATOM 948 O O . ARG A 1 130 ? 5.312 -16.766 -12.195 1 83.75 130 ARG A O 1
ATOM 955 N N . VAL A 1 131 ? 5.297 -14.547 -12.82 1 85.56 131 VAL A N 1
ATOM 956 C CA . VAL A 1 131 ? 4.531 -14.156 -11.641 1 85.56 131 VAL A CA 1
ATOM 957 C C . VAL A 1 131 ? 3.219 -13.5 -12.07 1 85.56 131 VAL A C 1
ATOM 959 O O . VAL A 1 131 ? 3.207 -12.625 -12.938 1 85.56 131 VAL A O 1
ATOM 962 N N . LEU A 1 132 ? 2.146 -14.055 -11.523 1 84.69 132 LEU A N 1
ATOM 963 C CA . LEU A 1 132 ? 0.821 -13.5 -11.789 1 84.69 132 LEU A CA 1
ATOM 964 C C . LEU A 1 132 ? 0.228 -12.891 -10.523 1 84.69 132 LEU A C 1
ATOM 966 O O . LEU A 1 132 ? 0.199 -13.539 -9.469 1 84.69 132 LEU A O 1
ATOM 970 N N . HIS A 1 133 ? -0.164 -11.68 -10.641 1 78.62 133 HIS A N 1
ATOM 971 C CA . HIS A 1 133 ? -0.898 -10.992 -9.594 1 78.62 133 HIS A CA 1
ATOM 972 C C . HIS A 1 133 ? -2.357 -10.781 -9.984 1 78.62 133 HIS A C 1
ATOM 974 O O . HIS A 1 133 ? -2.645 -10.242 -11.055 1 78.62 133 HIS A O 1
ATOM 980 N N . LEU A 1 134 ? -3.158 -11.258 -9.164 1 78.62 134 LEU A N 1
ATOM 981 C CA . LEU A 1 134 ? -4.578 -11.047 -9.422 1 78.62 134 LEU A CA 1
ATOM 982 C C . LEU A 1 134 ? -5.062 -9.75 -8.781 1 78.62 134 LEU A C 1
ATOM 984 O O . LEU A 1 134 ? -5.098 -9.633 -7.555 1 78.62 134 LEU A O 1
ATOM 988 N N . GLY A 1 135 ? -5.332 -8.805 -9.672 1 75.75 135 GLY A N 1
ATOM 989 C CA . GLY A 1 135 ? -5.805 -7.508 -9.203 1 75.75 135 GLY A CA 1
ATOM 990 C C . GLY A 1 135 ? -7.316 -7.379 -9.242 1 75.75 135 GLY A C 1
ATOM 991 O O . GLY A 1 135 ? -8.023 -8.375 -9.375 1 75.75 135 GLY A O 1
ATOM 992 N N . THR A 1 136 ? -7.82 -6.211 -8.898 1 67.75 136 THR A N 1
ATOM 993 C CA . THR A 1 136 ? -9.25 -5.906 -8.938 1 67.75 136 THR A CA 1
ATOM 994 C C . THR A 1 136 ? -9.484 -4.488 -9.453 1 67.75 136 THR A C 1
ATOM 996 O O . THR A 1 136 ? -8.633 -3.613 -9.289 1 67.75 136 THR A O 1
ATOM 999 N N . SER A 1 137 ? -10.656 -4.348 -10.023 1 63.94 137 SER A N 1
ATOM 1000 C CA . SER A 1 137 ? -11.023 -3.027 -10.516 1 63.94 137 SER A CA 1
ATOM 1001 C C . SER A 1 137 ? -11.234 -2.045 -9.367 1 63.94 137 SER A C 1
ATOM 1003 O O . SER A 1 137 ? -11.07 -0.835 -9.547 1 63.94 137 SER A O 1
ATOM 1005 N N . VAL A 1 138 ? -11.477 -2.568 -8.219 1 65.56 138 VAL A N 1
ATOM 1006 C CA . VAL A 1 138 ? -11.758 -1.726 -7.062 1 65.56 138 VAL A CA 1
ATOM 1007 C C . VAL A 1 138 ? -10.508 -0.941 -6.676 1 65.56 138 VAL A C 1
ATOM 1009 O O . VAL A 1 138 ? -10.594 0.087 -6 1 65.56 138 VAL A O 1
ATOM 1012 N N . ALA A 1 139 ? -9.367 -1.398 -7.094 1 68.25 139 ALA A N 1
ATOM 1013 C CA . ALA A 1 139 ? -8.125 -0.675 -6.832 1 68.25 139 ALA A CA 1
ATOM 1014 C C . ALA A 1 139 ? -8.133 0.693 -7.508 1 68.25 139 ALA A C 1
ATOM 1016 O O . ALA A 1 139 ? -7.516 1.64 -7.02 1 68.25 139 ALA A O 1
ATOM 1017 N N . PHE A 1 140 ? -8.953 0.78 -8.547 1 67.06 140 PHE A N 1
ATOM 1018 C CA . PHE A 1 140 ? -8.883 1.996 -9.344 1 67.06 140 PHE A CA 1
ATOM 1019 C C . PHE A 1 140 ? -10.148 2.828 -9.18 1 67.06 140 PHE A C 1
ATOM 1021 O O . PHE A 1 140 ? -10.219 3.961 -9.664 1 67.06 140 PHE A O 1
ATOM 1028 N N . HIS A 1 141 ? -11.078 2.256 -8.492 1 69.38 141 HIS A N 1
ATOM 1029 C CA . HIS A 1 141 ? -12.352 2.949 -8.328 1 69.38 141 HIS A CA 1
ATOM 1030 C C . HIS A 1 141 ? -12.758 3.01 -6.859 1 69.38 141 HIS A C 1
ATOM 1032 O O . HIS A 1 141 ? -13.484 2.137 -6.375 1 69.38 141 HIS A O 1
ATOM 1038 N N . PRO A 1 142 ? -12.352 4.055 -6.223 1 69.56 142 PRO A N 1
ATOM 1039 C CA . PRO A 1 142 ? -12.695 4.16 -4.801 1 69.56 142 PRO A CA 1
ATOM 1040 C C . PRO A 1 142 ? -14.195 4.27 -4.566 1 69.56 142 PRO A C 1
ATOM 1042 O O . PRO A 1 142 ? -14.891 4.996 -5.289 1 69.56 142 PRO A O 1
ATOM 1045 N N . GLN A 1 143 ? -14.742 3.379 -3.787 1 70.12 143 GLN A N 1
ATOM 1046 C CA . GLN A 1 143 ? -16.125 3.393 -3.314 1 70.12 143 GLN A CA 1
ATOM 1047 C C . GLN A 1 143 ? -16.188 3.242 -1.798 1 70.12 143 GLN A C 1
ATOM 1049 O O . GLN A 1 143 ? -15.242 2.746 -1.178 1 70.12 143 GLN A O 1
ATOM 1054 N N . ARG A 1 144 ? -17.297 3.781 -1.275 1 74.12 144 ARG A N 1
ATOM 1055 C CA . ARG A 1 144 ? -17.453 3.65 0.17 1 74.12 144 ARG A CA 1
ATOM 1056 C C . ARG A 1 144 ? -17.297 2.199 0.608 1 74.12 144 ARG A C 1
ATOM 1058 O O . ARG A 1 144 ? -17.891 1.297 0.013 1 74.12 144 ARG A O 1
ATOM 1065 N N . GLY A 1 145 ? -16.422 1.952 1.506 1 76.06 145 GLY A N 1
ATOM 1066 C CA . GLY A 1 145 ? -16.25 0.626 2.082 1 76.06 145 GLY A CA 1
ATOM 1067 C C . GLY A 1 145 ? -15.172 -0.189 1.404 1 76.06 145 GLY A C 1
ATOM 1068 O O . GLY A 1 145 ? -14.875 -1.309 1.825 1 76.06 145 GLY A O 1
ATOM 1069 N N . THR A 1 146 ? -14.492 0.313 0.425 1 77.5 146 THR A N 1
ATOM 1070 C CA . THR A 1 146 ? -13.523 -0.471 -0.325 1 77.5 146 THR A CA 1
ATOM 1071 C C . THR A 1 146 ? -12.102 -0.07 0.05 1 77.5 146 THR A C 1
ATOM 1073 O O . THR A 1 146 ? -11.148 -0.411 -0.653 1 77.5 146 THR A O 1
ATOM 1076 N N . ALA A 1 147 ? -11.992 0.606 1.138 1 82.06 147 ALA A N 1
ATOM 1077 C CA . ALA A 1 147 ? -10.711 1.233 1.467 1 82.06 147 ALA A CA 1
ATOM 1078 C C . ALA A 1 147 ? -9.609 0.188 1.62 1 82.06 147 ALA A C 1
ATOM 1080 O O . ALA A 1 147 ? -8.57 0.278 0.973 1 82.06 147 ALA A O 1
ATOM 1081 N N . VAL A 1 148 ? -9.898 -0.799 2.418 1 85.25 148 VAL A N 1
ATOM 1082 C CA . VAL A 1 148 ? -8.859 -1.777 2.721 1 85.25 148 VAL A CA 1
ATOM 1083 C C . VAL A 1 148 ? -8.43 -2.492 1.441 1 85.25 148 VAL A C 1
ATOM 1085 O O . VAL A 1 148 ? -7.246 -2.496 1.091 1 85.25 148 VAL A O 1
ATOM 1088 N N . TYR A 1 149 ? -9.367 -2.986 0.792 1 81.94 149 TYR A N 1
ATOM 1089 C CA . TYR A 1 149 ? -9.055 -3.74 -0.418 1 81.94 149 TYR A CA 1
ATOM 1090 C C . TYR A 1 149 ? -8.516 -2.824 -1.508 1 81.94 149 TYR A C 1
ATOM 1092 O O . TYR A 1 149 ? -7.496 -3.131 -2.135 1 81.94 149 TYR A O 1
ATOM 1100 N N . GLY A 1 150 ? -9.086 -1.71 -1.672 1 83.25 150 GLY A N 1
ATOM 1101 C CA . GLY A 1 150 ? -8.648 -0.772 -2.695 1 83.25 150 GLY A CA 1
ATOM 1102 C C . GLY A 1 150 ? -7.23 -0.283 -2.492 1 83.25 150 GLY A C 1
ATOM 1103 O O . GLY A 1 150 ? -6.418 -0.311 -3.42 1 83.25 150 GLY A O 1
ATOM 1104 N N . VAL A 1 151 ? -6.922 0.1 -1.321 1 87.12 151 VAL A N 1
ATOM 1105 C CA . VAL A 1 151 ? -5.605 0.658 -1.027 1 87.12 151 VAL A CA 1
ATOM 1106 C C . VAL A 1 151 ? -4.543 -0.433 -1.142 1 87.12 151 VAL A C 1
ATOM 1108 O O . VAL A 1 151 ? -3.5 -0.229 -1.766 1 87.12 151 VAL A O 1
ATOM 1111 N N . THR A 1 152 ? -4.812 -1.554 -0.624 1 89.56 152 THR A N 1
ATOM 1112 C CA . THR A 1 152 ? -3.814 -2.619 -0.625 1 89.56 152 THR A CA 1
ATOM 1113 C C . THR A 1 152 ? -3.602 -3.16 -2.035 1 89.56 152 THR A C 1
ATOM 1115 O O . THR A 1 152 ? -2.473 -3.461 -2.428 1 89.56 152 THR A O 1
ATOM 1118 N N . LYS A 1 153 ? -4.637 -3.244 -2.752 1 83.69 153 LYS A N 1
ATOM 1119 C CA . LYS A 1 153 ? -4.496 -3.76 -4.109 1 83.69 153 LYS A CA 1
ATOM 1120 C C . LYS A 1 153 ? -3.842 -2.727 -5.023 1 83.69 153 LYS A C 1
ATOM 1122 O O . LYS A 1 153 ? -3.111 -3.086 -5.949 1 83.69 153 LYS A O 1
ATOM 1127 N N . MET A 1 154 ? -4.066 -1.504 -4.723 1 83.12 154 MET A N 1
ATOM 1128 C CA . MET A 1 154 ? -3.326 -0.476 -5.449 1 83.12 154 MET A CA 1
ATOM 1129 C C . MET A 1 154 ? -1.84 -0.542 -5.117 1 83.12 154 MET A C 1
ATOM 1131 O O . MET A 1 154 ? -0.996 -0.389 -6.004 1 83.12 154 MET A O 1
ATOM 1135 N N . ALA A 1 155 ? -1.587 -0.674 -3.854 1 87.25 155 ALA A N 1
ATOM 1136 C CA . ALA A 1 155 ? -0.194 -0.853 -3.451 1 87.25 155 ALA A CA 1
ATOM 1137 C C . ALA A 1 155 ? 0.431 -2.051 -4.156 1 87.25 155 ALA A C 1
ATOM 1139 O O . ALA A 1 155 ? 1.55 -1.964 -4.672 1 87.25 155 ALA A O 1
ATOM 1140 N N . PHE A 1 156 ? -0.275 -3.045 -4.219 1 83.25 156 PHE A N 1
ATOM 1141 C CA . PHE A 1 156 ? 0.186 -4.258 -4.887 1 83.25 156 PHE A CA 1
ATOM 1142 C C . PHE A 1 156 ? 0.396 -4.008 -6.375 1 83.25 156 PHE A C 1
ATOM 1144 O O . PHE A 1 156 ? 1.387 -4.457 -6.953 1 83.25 156 PHE A O 1
ATOM 1151 N N . HIS A 1 157 ? -0.536 -3.359 -6.938 1 78.12 157 HIS A N 1
ATOM 1152 C CA . HIS A 1 157 ? -0.411 -2.99 -8.344 1 78.12 157 HIS A CA 1
ATOM 1153 C C . HIS A 1 157 ? 0.887 -2.232 -8.602 1 78.12 157 HIS A C 1
ATOM 1155 O O . HIS A 1 157 ? 1.604 -2.527 -9.562 1 78.12 157 HIS A O 1
ATOM 1161 N N . ARG A 1 158 ? 1.153 -1.351 -7.777 1 79.88 158 ARG A N 1
ATOM 1162 C CA . ARG A 1 158 ? 2.365 -0.555 -7.938 1 79.88 158 ARG A CA 1
ATOM 1163 C C . ARG A 1 158 ? 3.613 -1.413 -7.754 1 79.88 158 ARG A C 1
ATOM 1165 O O . ARG A 1 158 ? 4.633 -1.186 -8.406 1 79.88 158 ARG A O 1
ATOM 1172 N N . LEU A 1 159 ? 3.564 -2.277 -6.867 1 81.5 159 LEU A N 1
ATOM 1173 C CA . LEU A 1 159 ? 4.66 -3.221 -6.68 1 81.5 159 LEU A CA 1
ATOM 1174 C C . LEU A 1 159 ? 4.949 -3.982 -7.973 1 81.5 159 LEU A C 1
ATOM 1176 O O . LEU A 1 159 ? 6.109 -4.168 -8.344 1 81.5 159 LEU A O 1
ATOM 1180 N N . TYR A 1 160 ? 3.957 -4.266 -8.602 1 73.81 160 TYR A N 1
ATOM 1181 C CA . TYR A 1 160 ? 4.117 -5 -9.852 1 73.81 160 TYR A CA 1
ATOM 1182 C C . TYR A 1 160 ? 4.695 -4.102 -10.938 1 73.81 160 TYR A C 1
ATOM 1184 O O . TYR A 1 160 ? 5.531 -4.539 -11.734 1 73.81 160 TYR A O 1
ATOM 1192 N N . GLU A 1 161 ? 4.148 -2.941 -10.953 1 75.88 161 GLU A N 1
ATOM 1193 C CA . GLU A 1 161 ? 4.734 -1.993 -11.891 1 75.88 161 GLU A CA 1
ATOM 1194 C C . GLU A 1 161 ? 6.234 -1.834 -11.648 1 75.88 161 GLU A C 1
ATOM 1196 O O . GLU A 1 161 ? 7.008 -1.688 -12.594 1 75.88 161 GLU A O 1
ATOM 1201 N N . GLN A 1 162 ? 6.531 -1.879 -10.406 1 78.5 162 GLN A N 1
ATOM 1202 C CA . GLN A 1 162 ? 7.941 -1.779 -10.031 1 78.5 162 GLN A CA 1
ATOM 1203 C C . GLN A 1 162 ? 8.727 -2.992 -10.523 1 78.5 162 GLN A C 1
ATOM 1205 O O . GLN A 1 162 ? 9.859 -2.857 -10.992 1 78.5 162 GLN A O 1
ATOM 1210 N N . LEU A 1 163 ? 8.188 -4.141 -10.375 1 74.12 163 LEU A N 1
ATOM 1211 C CA . LEU A 1 163 ? 8.812 -5.371 -10.844 1 74.12 163 LEU A CA 1
ATOM 1212 C C . LEU A 1 163 ? 9.078 -5.309 -12.344 1 74.12 163 LEU A C 1
ATOM 1214 O O . LEU A 1 163 ? 10.148 -5.695 -12.805 1 74.12 163 LEU A O 1
ATOM 1218 N N . ASN A 1 164 ? 8.086 -4.848 -13.016 1 69.38 164 ASN A N 1
ATOM 1219 C CA . ASN A 1 164 ? 8.219 -4.723 -14.461 1 69.38 164 ASN A CA 1
ATOM 1220 C C . ASN A 1 164 ? 9.305 -3.719 -14.836 1 69.38 164 ASN A C 1
ATOM 1222 O O . ASN A 1 164 ? 10.055 -3.932 -15.797 1 69.38 164 ASN A O 1
ATOM 1226 N N . ALA A 1 165 ? 9.273 -2.668 -14.086 1 70.06 165 ALA A N 1
ATOM 1227 C CA . ALA A 1 165 ? 10.242 -1.613 -14.359 1 70.06 165 ALA A CA 1
ATOM 1228 C C . ALA A 1 165 ? 11.664 -2.092 -14.086 1 70.06 165 ALA A C 1
ATOM 1230 O O . ALA A 1 165 ? 12.617 -1.66 -14.742 1 70.06 165 ALA A O 1
ATOM 1231 N N . GLU A 1 166 ? 11.812 -2.867 -13.078 1 66.94 166 GLU A N 1
ATOM 1232 C CA . GLU A 1 166 ? 13.141 -3.371 -12.742 1 66.94 166 GLU A CA 1
ATOM 1233 C C . GLU A 1 166 ? 13.453 -4.645 -13.523 1 66.94 166 GLU A C 1
ATOM 1235 O O . GLU A 1 166 ? 14.625 -4.973 -13.727 1 66.94 166 GLU A O 1
ATOM 1240 N N . GLN A 1 167 ? 12.469 -5.668 -13.508 1 56.62 167 GLN A N 1
ATOM 1241 C CA . GLN A 1 167 ? 12.711 -6.93 -14.195 1 56.62 167 GLN A CA 1
ATOM 1242 C C . GLN A 1 167 ? 12.883 -6.711 -15.695 1 56.62 167 GLN A C 1
ATOM 1244 O O . GLN A 1 167 ? 13.109 -7.66 -16.453 1 56.62 167 GLN A O 1
ATOM 1249 N N . ALA A 1 168 ? 12.133 -5.863 -16.453 1 46.78 168 ALA A N 1
ATOM 1250 C CA . ALA A 1 168 ? 12.531 -6.074 -17.844 1 46.78 168 ALA A CA 1
ATOM 1251 C C . ALA A 1 168 ? 14 -6.473 -17.938 1 46.78 168 ALA A C 1
ATOM 1253 O O . ALA A 1 168 ? 14.344 -7.43 -18.641 1 46.78 168 ALA A O 1
ATOM 1254 N N . ARG A 1 169 ? 14.938 -5.641 -17.484 1 42.91 169 ARG A N 1
ATOM 1255 C CA . ARG A 1 169 ? 16.266 -5.949 -17.984 1 42.91 169 ARG A CA 1
ATOM 1256 C C . ARG A 1 169 ? 16.906 -7.07 -17.172 1 42.91 169 ARG A C 1
ATOM 1258 O O . ARG A 1 169 ? 17.562 -7.961 -17.734 1 42.91 169 ARG A O 1
ATOM 1265 N N . SER A 1 170 ? 16.688 -6.902 -15.766 1 43.25 170 SER A N 1
ATOM 1266 C CA . SER A 1 170 ? 17.656 -7.707 -15.039 1 43.25 170 SER A CA 1
ATOM 1267 C C . SER A 1 170 ? 17.031 -8.992 -14.508 1 43.25 170 SER A C 1
ATOM 1269 O O . SER A 1 170 ? 17.719 -9.992 -14.297 1 43.25 170 SER A O 1
ATOM 1271 N N . LEU A 1 171 ? 15.672 -8.922 -14.219 1 50.06 171 LEU A N 1
ATOM 1272 C CA . LEU A 1 171 ? 15.195 -10.148 -13.586 1 50.06 171 LEU A CA 1
ATOM 1273 C C . LEU A 1 171 ? 14.648 -11.125 -14.617 1 50.06 171 LEU A C 1
ATOM 1275 O O . LEU A 1 171 ? 14.547 -12.32 -14.359 1 50.06 171 LEU A O 1
ATOM 1279 N N . GLY A 1 172 ? 14.57 -10.773 -15.797 1 47 172 GLY A N 1
ATOM 1280 C CA . GLY A 1 172 ? 14.094 -11.633 -16.875 1 47 172 GLY A CA 1
ATOM 1281 C C . GLY A 1 172 ? 12.734 -12.242 -16.578 1 47 172 GLY A C 1
ATOM 1282 O O . GLY A 1 172 ? 12.367 -13.266 -17.172 1 47 172 GLY A O 1
ATOM 1283 N N . LEU A 1 173 ? 12.102 -11.898 -15.344 1 49.34 173 LEU A N 1
ATOM 1284 C CA . LEU A 1 173 ? 10.852 -12.594 -15.031 1 49.34 173 LEU A CA 1
ATOM 1285 C C . LEU A 1 173 ? 9.648 -11.781 -15.508 1 49.34 173 LEU A C 1
ATOM 1287 O O . LEU A 1 173 ? 9.531 -10.594 -15.195 1 49.34 173 LEU A O 1
ATOM 1291 N N . PRO A 1 174 ? 8.898 -12.375 -16.5 1 45.84 174 PRO A N 1
ATOM 1292 C CA . PRO A 1 174 ? 7.68 -11.672 -16.922 1 45.84 174 PRO A CA 1
ATOM 1293 C C . PRO A 1 174 ? 6.633 -11.594 -15.82 1 45.84 174 PRO A C 1
ATOM 1295 O O . PRO A 1 174 ? 6.562 -12.477 -14.961 1 45.84 174 PRO A O 1
ATOM 1298 N N . HIS A 1 175 ? 6.137 -10.461 -15.469 1 52.38 175 HIS A N 1
ATOM 1299 C CA . HIS A 1 175 ? 5.102 -10.258 -14.461 1 52.38 175 HIS A CA 1
ATOM 1300 C C . HIS A 1 175 ? 3.812 -9.742 -15.094 1 52.38 175 HIS A C 1
ATOM 1302 O O . HIS A 1 175 ? 3.852 -9.023 -16.094 1 52.38 175 HIS A O 1
ATOM 1308 N N . VAL A 1 176 ? 2.564 -10.578 -15.039 1 46.22 176 VAL A N 1
ATOM 1309 C CA . VAL A 1 176 ? 1.296 -10.117 -15.594 1 46.22 176 VAL A CA 1
ATOM 1310 C C . VAL A 1 176 ? 0.379 -9.648 -14.469 1 46.22 176 VAL A C 1
ATOM 1312 O O . VAL A 1 176 ? 0.387 -10.219 -13.375 1 46.22 176 VAL A O 1
ATOM 1315 N N . ARG A 1 177 ? -0.141 -8.422 -14.586 1 50 177 ARG A N 1
ATOM 1316 C CA . ARG A 1 177 ? -1.218 -7.871 -13.766 1 50 177 ARG A CA 1
ATOM 1317 C C . ARG A 1 177 ? -2.582 -8.305 -14.297 1 50 177 ARG A C 1
ATOM 1319 O O . ARG A 1 177 ? -2.824 -8.258 -15.508 1 50 177 ARG A O 1
ATOM 1326 N N . TYR A 1 178 ? -3.383 -9.234 -13.586 1 48.53 178 TYR A N 1
ATOM 1327 C CA . TYR A 1 178 ? -4.746 -9.531 -14.023 1 48.53 178 TYR A CA 1
ATOM 1328 C C . TYR A 1 178 ? -5.758 -8.734 -13.211 1 48.53 178 TYR A C 1
ATOM 1330 O O . TYR A 1 178 ? -5.656 -8.648 -11.984 1 48.53 178 TYR A O 1
ATOM 1338 N N . PHE A 1 179 ? -6.504 -7.801 -13.867 1 49.38 179 PHE A N 1
ATOM 1339 C CA . PHE A 1 179 ? -7.582 -7.059 -13.227 1 49.38 179 PHE A CA 1
ATOM 1340 C C . PHE A 1 179 ? -8.922 -7.754 -13.445 1 49.38 179 PHE A C 1
ATOM 1342 O O . PHE A 1 179 ? -9.258 -8.125 -14.57 1 49.38 179 PHE A O 1
ATOM 1349 N N . ASP A 1 180 ? -9.469 -8.406 -12.289 1 46.47 180 ASP A N 1
ATOM 1350 C CA . ASP A 1 180 ? -10.844 -8.883 -12.367 1 46.47 180 ASP A CA 1
ATOM 1351 C C . ASP A 1 180 ? -11.836 -7.762 -12.047 1 46.47 180 ASP A C 1
ATOM 1353 O O . ASP A 1 180 ? -11.617 -6.977 -11.117 1 46.47 180 ASP A O 1
ATOM 1357 N N . GLU A 1 181 ? -12.594 -7.312 -12.977 1 41.91 181 GLU A N 1
ATOM 1358 C CA . GLU A 1 181 ? -13.656 -6.324 -12.812 1 41.91 181 GLU A CA 1
ATOM 1359 C C . GLU A 1 181 ? -14.789 -6.875 -11.961 1 41.91 181 GLU A C 1
ATOM 1361 O O . GLU A 1 181 ? -15.742 -6.152 -11.641 1 41.91 181 GLU A O 1
ATOM 1366 N N . ALA A 1 182 ? -14.773 -8 -11.594 1 41.34 182 ALA A N 1
ATOM 1367 C CA . ALA A 1 182 ? -15.953 -8.641 -11.023 1 41.34 182 ALA A CA 1
ATOM 1368 C C . ALA A 1 182 ? -16.344 -8 -9.703 1 41.34 182 ALA A C 1
ATOM 1370 O O . ALA A 1 182 ? -17.531 -7.934 -9.359 1 41.34 182 ALA A O 1
ATOM 1371 N N . PHE A 1 183 ? -15.477 -7.559 -8.875 1 41.88 183 PHE A N 1
ATOM 1372 C CA . PHE A 1 183 ? -15.977 -7.129 -7.578 1 41.88 183 PHE A CA 1
ATOM 1373 C C . PHE A 1 183 ? -16.859 -5.895 -7.719 1 41.88 183 PHE A C 1
ATOM 1375 O O . PHE A 1 183 ? -17.812 -5.719 -6.961 1 41.88 183 PHE A O 1
ATOM 1382 N N . ALA A 1 184 ? -16.531 -5.184 -8.656 1 39.88 184 ALA A N 1
ATOM 1383 C CA . ALA A 1 184 ? -17.266 -3.926 -8.758 1 39.88 184 ALA A CA 1
ATOM 1384 C C . ALA A 1 184 ? -18.75 -4.176 -8.992 1 39.88 184 ALA A C 1
ATOM 1386 O O . ALA A 1 184 ? -19.594 -3.404 -8.539 1 39.88 184 ALA A O 1
ATOM 1387 N N . ASN A 1 185 ? -19 -5.168 -9.719 1 39.94 185 ASN A N 1
ATOM 1388 C CA . ASN A 1 185 ? -20.391 -5.352 -10.078 1 39.94 185 ASN A CA 1
ATOM 1389 C C . ASN A 1 185 ? -21.031 -6.508 -9.305 1 39.94 185 ASN A C 1
ATOM 1391 O O . ASN A 1 185 ? -22.125 -6.965 -9.641 1 39.94 185 ASN A O 1
ATOM 1395 N N . GLY A 1 186 ? -20.375 -6.867 -8.258 1 43.34 186 GLY A N 1
ATOM 1396 C CA . GLY A 1 186 ? -20.969 -7.984 -7.527 1 43.34 186 GLY A CA 1
ATOM 1397 C C . GLY A 1 186 ? -20.875 -9.297 -8.281 1 43.34 186 GLY A C 1
ATOM 1398 O O . GLY A 1 186 ? -21.484 -10.289 -7.887 1 43.34 186 GLY A O 1
ATOM 1399 N N . SER A 1 187 ? -20.453 -9.148 -9.445 1 47.56 187 SER A N 1
ATOM 1400 C CA . SER A 1 187 ? -20.469 -10.383 -10.227 1 47.56 187 SER A CA 1
ATOM 1401 C C . SER A 1 187 ? -19.281 -11.266 -9.883 1 47.56 187 SER A C 1
ATOM 1403 O O . SER A 1 187 ? -18.219 -10.766 -9.508 1 47.56 187 SER A O 1
ATOM 1405 N N . THR A 1 188 ? -19.641 -12.578 -9.562 1 57.66 188 THR A N 1
ATOM 1406 C CA . THR A 1 188 ? -18.672 -13.625 -9.273 1 57.66 188 THR A CA 1
ATOM 1407 C C . THR A 1 188 ? -17.797 -13.906 -10.492 1 57.66 188 THR A C 1
ATOM 1409 O O . THR A 1 188 ? -18.281 -13.914 -11.625 1 57.66 188 THR A O 1
ATOM 1412 N N . THR A 1 189 ? -16.578 -13.672 -10.453 1 64.06 189 THR A N 1
ATOM 1413 C CA . THR A 1 189 ? -15.633 -14.047 -11.5 1 64.06 189 THR A CA 1
ATOM 1414 C C . THR A 1 189 ? -15.812 -15.516 -11.891 1 64.06 189 THR A C 1
ATOM 1416 O O . THR A 1 189 ? -15.812 -16.391 -11.023 1 64.06 189 THR A O 1
ATOM 1419 N N . PRO A 1 190 ? -16.203 -15.719 -13.148 1 78 190 PRO A N 1
ATOM 1420 C CA . PRO A 1 190 ? -16.203 -17.125 -13.562 1 78 190 PRO A CA 1
ATOM 1421 C C . PRO A 1 190 ? -14.828 -17.781 -13.414 1 78 190 PRO A C 1
ATOM 1423 O O . PRO A 1 190 ? -13.969 -17.625 -14.289 1 78 190 PRO A O 1
ATOM 1426 N N . GLU A 1 191 ? -14.711 -18.547 -12.398 1 82.75 191 GLU A N 1
ATOM 1427 C CA . GLU A 1 191 ? -13.414 -19.047 -11.945 1 82.75 191 GLU A CA 1
ATOM 1428 C C . GLU A 1 191 ? -12.781 -19.969 -12.984 1 82.75 191 GLU A C 1
ATOM 1430 O O . GLU A 1 191 ? -11.57 -19.922 -13.203 1 82.75 191 GLU A O 1
ATOM 1435 N N . ARG A 1 192 ? -13.609 -20.797 -13.656 1 82.88 192 ARG A N 1
ATOM 1436 C CA . ARG A 1 192 ? -13.078 -21.719 -14.648 1 82.88 192 ARG A CA 1
ATOM 1437 C C . ARG A 1 192 ? -12.555 -20.969 -15.867 1 82.88 192 ARG A C 1
ATOM 1439 O O . ARG A 1 192 ? -11.523 -21.344 -16.438 1 82.88 192 ARG A O 1
ATOM 1446 N N . GLU A 1 193 ? -13.281 -19.938 -16.219 1 83.38 193 GLU A N 1
ATOM 1447 C CA . GLU A 1 193 ? -12.836 -19.125 -17.344 1 83.38 193 GLU A CA 1
ATOM 1448 C C . GLU A 1 193 ? -11.547 -18.375 -17.016 1 83.38 193 GLU A C 1
ATOM 1450 O O . GLU A 1 193 ? -10.672 -18.234 -17.859 1 83.38 193 GLU A O 1
ATOM 1455 N N . LEU A 1 194 ? -11.492 -18 -15.812 1 84.5 194 LEU A N 1
ATOM 1456 C CA . LEU A 1 194 ? -10.281 -17.297 -15.398 1 84.5 194 LEU A CA 1
ATOM 1457 C C . LEU A 1 194 ? -9.07 -18.234 -15.43 1 84.5 194 LEU A C 1
ATOM 1459 O O . LEU A 1 194 ? -7.988 -17.828 -15.859 1 84.5 194 LEU A O 1
ATOM 1463 N N . ALA A 1 195 ? -9.297 -19.438 -14.992 1 88.38 195 ALA A N 1
ATOM 1464 C CA . ALA A 1 195 ? -8.211 -20.406 -15.023 1 88.38 195 ALA A CA 1
ATOM 1465 C C . ALA A 1 195 ? -7.742 -20.672 -16.453 1 88.38 195 ALA A C 1
ATOM 1467 O O . ALA A 1 195 ? -6.543 -20.797 -16.703 1 88.38 195 ALA A O 1
ATOM 1468 N N . ARG A 1 196 ? -8.664 -20.719 -17.375 1 87.88 196 ARG A N 1
ATOM 1469 C CA . ARG A 1 196 ? -8.32 -20.891 -18.781 1 87.88 196 ARG A CA 1
ATOM 1470 C C . ARG A 1 196 ? -7.547 -19.688 -19.297 1 87.88 196 ARG A C 1
ATOM 1472 O O . ARG A 1 196 ? -6.602 -19.844 -20.078 1 87.88 196 ARG A O 1
ATOM 1479 N N . CYS A 1 197 ? -8.008 -18.578 -18.906 1 84.56 197 CYS A N 1
ATOM 1480 C CA . CYS A 1 197 ? -7.309 -17.344 -19.281 1 84.56 197 CYS A CA 1
ATOM 1481 C C . CYS A 1 197 ? -5.855 -17.375 -18.812 1 84.56 197 CYS A C 1
ATOM 1483 O O . CYS A 1 197 ? -4.945 -17.078 -19.594 1 84.56 197 CYS A O 1
ATOM 1485 N N . VAL A 1 198 ? -5.641 -17.766 -17.562 1 87.94 198 VAL A N 1
ATOM 1486 C CA . VAL A 1 198 ? -4.305 -17.812 -16.984 1 87.94 198 VAL A CA 1
ATOM 1487 C C . VAL A 1 198 ? -3.449 -18.828 -17.75 1 87.94 198 VAL A C 1
ATOM 1489 O O . VAL A 1 198 ? -2.277 -18.578 -18.031 1 87.94 198 VAL A O 1
ATOM 1492 N N . GLU A 1 199 ? -4.02 -19.938 -18.078 1 89.44 199 GLU A N 1
ATOM 1493 C CA . GLU A 1 199 ? -3.303 -20.953 -18.844 1 89.44 199 GLU A CA 1
ATOM 1494 C C . GLU A 1 199 ? -2.863 -20.406 -20.203 1 89.44 199 GLU A C 1
ATOM 1496 O O . GLU A 1 199 ? -1.727 -20.625 -20.625 1 89.44 199 GLU A O 1
ATOM 1501 N N . GLU A 1 200 ? -3.748 -19.734 -20.859 1 86.44 200 GLU A N 1
ATOM 1502 C CA . GLU A 1 200 ? -3.422 -19.141 -22.156 1 86.44 200 GLU A CA 1
ATOM 1503 C C . GLU A 1 200 ? -2.293 -18.125 -22.031 1 86.44 200 GLU A C 1
ATOM 1505 O O . GLU A 1 200 ? -1.4 -18.078 -22.891 1 86.44 200 GLU A O 1
ATOM 1510 N N . LEU A 1 201 ? -2.391 -17.359 -21.062 1 82.25 201 LEU A N 1
ATOM 1511 C CA . LEU A 1 201 ? -1.359 -16.344 -20.844 1 82.25 201 LEU A CA 1
ATOM 1512 C C . LEU A 1 201 ? -0.01 -17 -20.562 1 82.25 201 LEU A C 1
ATOM 1514 O O . LEU A 1 201 ? 1.027 -16.516 -21.016 1 82.25 201 LEU A O 1
ATOM 1518 N N . LEU A 1 202 ? 0.003 -18.078 -19.797 1 85.06 202 LEU A N 1
ATOM 1519 C CA . LEU A 1 202 ? 1.228 -18.797 -19.469 1 85.06 202 LEU A CA 1
ATOM 1520 C C . LEU A 1 202 ? 1.89 -19.344 -20.734 1 85.06 202 LEU A C 1
ATOM 1522 O O . LEU A 1 202 ? 3.105 -19.547 -20.766 1 85.06 202 LEU A O 1
ATOM 1526 N N . GLY A 1 203 ? 1.104 -19.547 -21.734 1 85.06 203 GLY A N 1
ATOM 1527 C CA . GLY A 1 203 ? 1.617 -20.078 -22.984 1 85.06 203 GLY A CA 1
ATOM 1528 C C . GLY A 1 203 ? 2.287 -19.031 -23.859 1 85.06 203 GLY A C 1
ATOM 1529 O O . GLY A 1 203 ? 3.012 -19.359 -24.797 1 85.06 203 GLY A O 1
ATOM 1530 N N . LYS A 1 204 ? 2.066 -17.797 -23.547 1 82.19 204 LYS A N 1
ATOM 1531 C CA . LYS A 1 204 ? 2.686 -16.719 -24.312 1 82.19 204 LYS A CA 1
ATOM 1532 C C . LYS A 1 204 ? 4.184 -16.625 -24.016 1 82.19 204 LYS A C 1
ATOM 1534 O O . LYS A 1 204 ? 4.645 -17.062 -22.969 1 82.19 204 LYS A O 1
ATOM 1539 N N . ASP A 1 205 ? 4.898 -16.047 -24.984 1 80.81 205 ASP A N 1
ATOM 1540 C CA . ASP A 1 205 ? 6.316 -15.82 -24.703 1 80.81 205 ASP A CA 1
ATOM 1541 C C . ASP A 1 205 ? 6.504 -14.711 -23.672 1 80.81 205 ASP A C 1
ATOM 1543 O O . ASP A 1 205 ? 5.551 -14.016 -23.328 1 80.81 205 ASP A O 1
ATOM 1547 N N . ALA A 1 206 ? 7.707 -14.656 -23.188 1 73.31 206 ALA A N 1
ATOM 1548 C CA . ALA A 1 206 ? 8.016 -13.766 -22.078 1 73.31 206 ALA A CA 1
ATOM 1549 C C . ALA A 1 206 ? 7.691 -12.312 -22.438 1 73.31 206 ALA A C 1
ATOM 1551 O O . ALA A 1 206 ? 7.148 -11.57 -21.609 1 73.31 206 ALA A O 1
ATOM 1552 N N . HIS A 1 207 ? 7.988 -11.953 -23.641 1 72.88 207 HIS A N 1
ATOM 1553 C CA . HIS A 1 207 ? 7.762 -10.586 -24.078 1 72.88 207 HIS A CA 1
ATOM 1554 C C . HIS A 1 207 ? 6.27 -10.266 -24.141 1 72.88 207 HIS A C 1
ATOM 1556 O O . HIS A 1 207 ? 5.836 -9.219 -23.641 1 72.88 207 HIS A O 1
ATOM 1562 N N . ALA A 1 208 ? 5.504 -11.156 -24.688 1 75 208 ALA A N 1
ATOM 1563 C CA . ALA A 1 208 ? 4.062 -10.961 -24.812 1 75 208 ALA A CA 1
ATOM 1564 C C . ALA A 1 208 ? 3.393 -10.977 -23.438 1 75 208 ALA A C 1
ATOM 1566 O O . ALA A 1 208 ? 2.459 -10.211 -23.188 1 75 208 ALA A O 1
ATOM 1567 N N . PHE A 1 209 ? 3.924 -11.805 -22.547 1 74.69 209 PHE A N 1
ATOM 1568 C CA . PHE A 1 209 ? 3.357 -11.961 -21.203 1 74.69 209 PHE A CA 1
ATOM 1569 C C . PHE A 1 209 ? 3.504 -10.68 -20.406 1 74.69 209 PHE A C 1
ATOM 1571 O O . PHE A 1 209 ? 2.607 -10.312 -19.641 1 74.69 209 PHE A O 1
ATOM 1578 N N . SER A 1 210 ? 4.57 -9.93 -20.641 1 69.62 210 SER A N 1
ATOM 1579 C CA . SER A 1 210 ? 4.867 -8.781 -19.797 1 69.62 210 SER A CA 1
ATOM 1580 C C . SER A 1 210 ? 4.574 -7.473 -20.516 1 69.62 210 SER A C 1
ATOM 1582 O O . SER A 1 210 ? 4.797 -6.391 -19.969 1 69.62 210 SER A O 1
ATOM 1584 N N . ALA A 1 211 ? 4.086 -7.582 -21.719 1 64.19 211 ALA A N 1
ATOM 1585 C CA . ALA A 1 211 ? 3.982 -6.422 -22.594 1 64.19 211 ALA A CA 1
ATOM 1586 C C . ALA A 1 211 ? 2.871 -5.484 -22.141 1 64.19 211 ALA A C 1
ATOM 1588 O O . ALA A 1 211 ? 2.893 -4.289 -22.438 1 64.19 211 ALA A O 1
ATOM 1589 N N . ARG A 1 212 ? 1.928 -6.098 -21.438 1 65.75 212 ARG A N 1
ATOM 1590 C CA . ARG A 1 212 ? 0.782 -5.277 -21.047 1 65.75 212 ARG A CA 1
ATOM 1591 C C . ARG A 1 212 ? 0.097 -5.832 -19.812 1 65.75 212 ARG A C 1
ATOM 1593 O O . ARG A 1 212 ? 0.388 -6.953 -19.375 1 65.75 212 ARG A O 1
ATOM 1600 N N . GLU A 1 213 ? -0.657 -4.957 -19.281 1 69.81 213 GLU A N 1
ATOM 1601 C CA . GLU A 1 213 ? -1.617 -5.438 -18.281 1 69.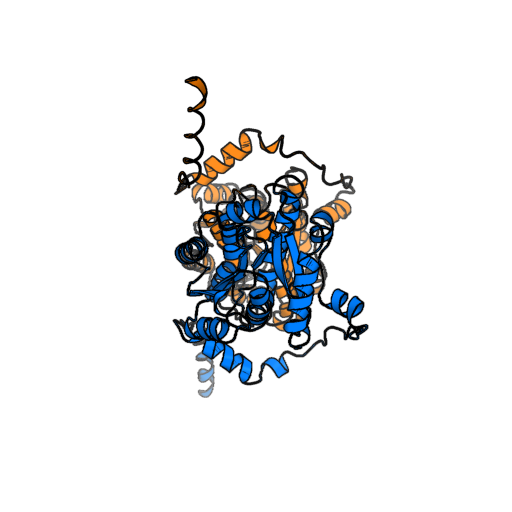81 213 GLU A CA 1
ATOM 1602 C C . GLU A 1 213 ? -2.748 -6.223 -18.953 1 69.81 213 GLU A C 1
ATOM 1604 O O . GLU A 1 213 ? -3.307 -5.781 -19.953 1 69.81 213 GLU A O 1
ATOM 1609 N N . TRP A 1 214 ? -2.994 -7.438 -18.438 1 73.31 214 TRP A N 1
ATOM 1610 C CA . TRP A 1 214 ? -4.059 -8.258 -19.016 1 73.31 214 TRP A CA 1
ATOM 1611 C C . TRP A 1 214 ? -5.355 -8.094 -18.219 1 73.31 214 TRP A C 1
ATOM 1613 O O . TRP A 1 214 ? -5.344 -8.07 -17 1 73.31 214 TRP A O 1
ATOM 1623 N N . ARG A 1 215 ? -6.391 -7.918 -18.953 1 72.81 215 ARG A N 1
ATOM 1624 C CA . ARG A 1 215 ? -7.715 -7.797 -18.344 1 72.81 215 ARG A CA 1
ATOM 1625 C C . ARG A 1 215 ? -8.594 -8.984 -18.719 1 72.81 215 ARG A C 1
ATOM 1627 O O . ARG A 1 215 ? -8.758 -9.305 -19.906 1 72.81 215 ARG A O 1
ATOM 1634 N N . PHE A 1 216 ? -9.172 -9.531 -17.672 1 75.5 216 PHE A N 1
ATOM 1635 C CA . PHE A 1 216 ? -10.016 -10.703 -17.891 1 75.5 216 PHE A CA 1
ATOM 1636 C C . PHE A 1 216 ? -11.195 -10.352 -18.781 1 75.5 216 PHE A C 1
ATOM 1638 O O . PHE A 1 216 ? -11.594 -11.148 -19.641 1 75.5 216 PHE A O 1
ATOM 1645 N N . SER A 1 217 ? -11.688 -9.156 -18.562 1 72.5 217 SER A N 1
ATOM 1646 C CA . SER A 1 217 ? -12.82 -8.711 -19.359 1 72.5 217 SER A CA 1
ATOM 1647 C C . SER A 1 217 ? -12.453 -8.656 -20.844 1 72.5 217 SER A C 1
ATOM 1649 O O . SER A 1 217 ? -13.273 -8.992 -21.703 1 72.5 217 SER A O 1
ATOM 1651 N N . GLU A 1 218 ? -11.273 -8.227 -21.156 1 73.88 218 GLU A N 1
ATOM 1652 C CA . GLU A 1 218 ? -10.812 -8.164 -22.547 1 73.88 218 GLU A CA 1
ATOM 1653 C C . GLU A 1 218 ? -10.625 -9.562 -23.125 1 73.88 218 GLU A C 1
ATOM 1655 O O . GLU A 1 218 ? -10.961 -9.805 -24.281 1 73.88 218 GLU A O 1
ATOM 1660 N N . TRP A 1 219 ? -10.078 -10.438 -22.328 1 76.56 219 TRP A N 1
ATOM 1661 C CA . TRP A 1 219 ? -9.914 -11.828 -22.75 1 76.56 219 TRP A CA 1
ATOM 1662 C C . TRP A 1 219 ? -11.258 -12.477 -23.047 1 76.56 219 TRP A C 1
ATOM 1664 O O . TRP A 1 219 ? -11.406 -13.18 -24.047 1 76.56 219 TRP A O 1
ATOM 1674 N N . ARG A 1 220 ? -12.211 -12.195 -22.188 1 77.94 220 ARG A N 1
ATOM 1675 C CA . ARG A 1 220 ? -13.539 -12.758 -22.359 1 77.94 220 ARG A CA 1
ATOM 1676 C C . ARG A 1 220 ? -14.18 -12.242 -23.656 1 77.94 220 ARG A C 1
ATOM 1678 O O . ARG A 1 220 ? -14.828 -13.008 -24.375 1 77.94 220 ARG A O 1
ATOM 1685 N N . LYS A 1 221 ? -13.969 -10.953 -23.812 1 78.5 221 LYS A N 1
ATOM 1686 C CA . LYS A 1 221 ? -14.508 -10.359 -25.031 1 78.5 221 LYS A CA 1
ATOM 1687 C C . LYS A 1 221 ? -13.898 -11.008 -26.266 1 78.5 221 LYS A C 1
ATOM 1689 O O . LYS A 1 221 ? -14.609 -11.312 -27.234 1 78.5 221 LYS A O 1
ATOM 1694 N N . GLU A 1 222 ? -12.633 -11.172 -26.266 1 80 222 GLU A N 1
ATOM 1695 C CA . GLU A 1 222 ? -11.914 -11.734 -27.406 1 80 222 GLU A CA 1
ATOM 1696 C C . GLU A 1 222 ? -12.281 -13.203 -27.625 1 80 222 GLU A C 1
ATOM 1698 O O . GLU A 1 222 ? -12.383 -13.664 -28.766 1 80 222 GLU A O 1
ATOM 1703 N N . ARG A 1 223 ? -12.562 -13.922 -26.562 1 78.12 223 ARG A N 1
ATOM 1704 C CA . ARG A 1 223 ? -12.727 -15.367 -26.688 1 78.12 223 ARG A CA 1
ATOM 1705 C C . ARG A 1 223 ? -14.195 -15.758 -26.719 1 78.12 223 ARG A C 1
ATOM 1707 O O . ARG A 1 223 ? -14.57 -16.719 -27.391 1 78.12 223 ARG A O 1
ATOM 1714 N N . LEU A 1 224 ? -15.016 -15.102 -25.938 1 71.69 224 LEU A N 1
ATOM 1715 C CA . LEU A 1 224 ? -16.391 -15.547 -25.797 1 71.69 224 LEU A CA 1
ATOM 1716 C C . LEU A 1 224 ? -17.359 -14.602 -26.5 1 71.69 224 LEU A C 1
ATOM 1718 O O . LEU A 1 224 ? -18.547 -14.898 -26.641 1 71.69 224 LEU A O 1
ATOM 1722 N N . GLY A 1 225 ? -16.812 -13.516 -27.297 1 66.38 225 GLY A N 1
ATOM 1723 C CA . GLY A 1 225 ? -17.672 -12.547 -27.953 1 66.38 225 GLY A CA 1
ATOM 1724 C C . GLY A 1 225 ? -18.547 -11.766 -26.984 1 66.38 225 GLY A C 1
ATOM 1725 O O . GLY A 1 225 ? -19.484 -11.094 -27.406 1 66.38 225 GLY A O 1
ATOM 1726 N N . GLN A 1 226 ? -18.578 -12.055 -25.797 1 55.97 226 GLN A N 1
ATOM 1727 C CA . GLN A 1 226 ? -19.453 -11.438 -24.797 1 55.97 226 GLN A CA 1
ATOM 1728 C C . GLN A 1 226 ? -18.938 -10.062 -24.391 1 55.97 226 GLN A C 1
ATOM 1730 O O . GLN A 1 226 ? -17.75 -9.898 -24.094 1 55.97 226 GLN A O 1
ATOM 1735 N N . GLU A 1 227 ? -19.422 -9.117 -25.125 1 48.25 227 GLU A N 1
ATOM 1736 C CA . GLU A 1 227 ? -19.172 -7.766 -24.625 1 48.25 227 GLU A CA 1
ATOM 1737 C C . GLU A 1 227 ? -19.891 -7.539 -23.281 1 48.25 227 GLU A C 1
ATOM 1739 O O . GLU A 1 227 ? -21.109 -7.703 -23.188 1 48.25 227 GLU A O 1
ATOM 1744 N N . ARG A 1 228 ? -19.547 -7.996 -22.25 1 44.47 228 ARG A N 1
ATOM 1745 C CA . ARG A 1 228 ? -20.359 -7.516 -21.141 1 44.47 228 ARG A CA 1
ATOM 1746 C C . ARG A 1 228 ? -20.547 -6 -21.203 1 44.47 228 ARG A C 1
ATOM 1748 O O . ARG A 1 228 ? -19.594 -5.273 -21.5 1 44.47 228 ARG A O 1
ATOM 1755 N N . GLY A 1 229 ? -21.719 -5.465 -21.703 1 36.53 229 GLY A N 1
ATOM 1756 C CA . GLY A 1 229 ? -22.016 -4.047 -21.594 1 36.53 229 GLY A CA 1
ATOM 1757 C C . GLY A 1 229 ? -21.359 -3.391 -20.391 1 36.53 229 GLY A C 1
ATOM 1758 O O . GLY A 1 229 ? -21.359 -3.947 -19.297 1 36.53 229 GLY A O 1
ATOM 1759 N N . GLY A 1 230 ? -20.359 -2.803 -20.719 1 36.62 230 GLY A N 1
ATOM 1760 C CA . GLY A 1 230 ? -19.703 -1.962 -19.734 1 36.62 230 GLY A CA 1
ATOM 1761 C C . GLY A 1 230 ? -20.656 -1.348 -18.734 1 36.62 230 GLY A C 1
ATOM 1762 O O . GLY A 1 230 ? -21.141 -0.226 -18.922 1 36.62 230 GLY A O 1
ATOM 1763 N N . GLN A 1 231 ? -21.688 -2.072 -18.281 1 31.09 231 GLN A N 1
ATOM 1764 C CA . GLN A 1 231 ? -22.5 -1.271 -17.359 1 31.09 231 GLN A CA 1
ATOM 1765 C C . GLN A 1 231 ? -21.609 -0.419 -16.453 1 31.09 231 GLN A C 1
ATOM 1767 O O . GLN A 1 231 ? -20.578 -0.891 -15.961 1 31.09 231 GLN A O 1
ATOM 1772 N N . GLN A 1 232 ? -21.797 0.846 -16.641 1 30.89 232 GLN A N 1
ATOM 1773 C CA . GLN A 1 232 ? -21.25 1.871 -15.758 1 30.89 232 GLN A CA 1
ATOM 1774 C C . GLN A 1 232 ? -21.172 1.361 -14.32 1 30.89 232 GLN A C 1
ATOM 1776 O O . GLN A 1 232 ? -21.969 0.529 -13.898 1 30.89 232 GLN A O 1
ATOM 1781 N N . PRO A 1 233 ? -20.078 1.442 -13.773 1 31.7 233 PRO A N 1
ATOM 1782 C CA . PRO A 1 233 ? -20.109 1.117 -12.344 1 31.7 233 PRO A CA 1
ATOM 1783 C C . PRO A 1 233 ? -21.438 1.457 -11.688 1 31.7 233 PRO A C 1
ATOM 1785 O O . PRO A 1 233 ? -21.969 2.555 -11.883 1 31.7 233 PRO A O 1
ATOM 1788 N N . VAL A 1 234 ? -22.5 0.658 -11.75 1 27.53 234 VAL A N 1
ATOM 1789 C CA . VAL A 1 234 ? -23.656 1.05 -10.938 1 27.53 234 VAL A CA 1
ATOM 1790 C C . VAL A 1 234 ? -23.172 1.773 -9.68 1 27.53 234 VAL A C 1
ATOM 1792 O O . VAL A 1 234 ? -22.188 1.368 -9.062 1 27.53 234 VAL A O 1
ATOM 1795 N N . GLY A 1 235 ? -23.328 3.047 -9.594 1 29.58 235 GLY A N 1
ATOM 1796 C CA . GLY A 1 235 ? -23.328 3.758 -8.32 1 29.58 235 GLY A CA 1
ATOM 1797 C C . GLY A 1 235 ? -23.938 2.953 -7.188 1 29.58 235 GLY A C 1
ATOM 1798 O O . GLY A 1 235 ? -25.125 3.104 -6.875 1 29.58 235 GLY A O 1
ATOM 1799 N N . GLY A 1 236 ? -23.906 1.627 -7.176 1 29.03 236 GLY A N 1
ATOM 1800 C CA . GLY A 1 236 ? -24.625 0.947 -6.113 1 29.03 236 GLY A CA 1
ATOM 1801 C C . GLY A 1 236 ? -24.484 1.627 -4.766 1 29.03 236 GLY A C 1
ATOM 1802 O O . GLY A 1 236 ? -23.391 2.105 -4.422 1 29.03 236 GLY A O 1
ATOM 1803 N N . SER A 1 237 ? -25.484 2.252 -4.316 1 27.53 237 SER A N 1
ATOM 1804 C CA . SER A 1 237 ? -25.781 2.623 -2.939 1 27.53 237 SER A CA 1
ATOM 1805 C C . SER A 1 237 ? -25.359 1.53 -1.966 1 27.53 237 SER A C 1
ATOM 1807 O O . SER A 1 237 ? -25.5 0.342 -2.256 1 27.53 237 SER A O 1
ATOM 1809 N N . TRP A 1 238 ? -24.484 1.792 -1.046 1 28.59 238 TRP A N 1
ATOM 1810 C CA . TRP A 1 238 ? -24.172 1.104 0.201 1 28.59 238 TRP A CA 1
ATOM 1811 C C . TRP A 1 238 ? -25.406 0.416 0.772 1 28.59 238 TRP A C 1
ATOM 1813 O O . TRP A 1 238 ? -25.344 -0.208 1.835 1 28.59 238 TRP A O 1
ATOM 1823 N N . SER A 1 239 ? -26.578 0.562 0.274 1 27.25 239 SER A N 1
ATOM 1824 C CA . SER A 1 239 ? -27.734 -0.027 0.931 1 27.25 239 SER A CA 1
ATOM 1825 C C . SER A 1 239 ? -27.656 -1.551 0.934 1 27.25 239 SER A C 1
ATOM 1827 O O . SER A 1 239 ? -28.109 -2.199 1.879 1 27.25 239 SER A O 1
ATOM 1829 N N . GLU A 1 240 ? -27.266 -2.201 -0.176 1 27.7 240 GLU A N 1
ATOM 1830 C CA . GLU A 1 240 ? -27.391 -3.654 -0.148 1 27.7 240 GLU A CA 1
ATOM 1831 C C . GLU A 1 240 ? -26.266 -4.297 0.653 1 27.7 240 GLU A C 1
ATOM 1833 O O . GLU A 1 240 ? -26.312 -5.5 0.933 1 27.7 240 GLU A O 1
ATOM 1838 N N . TRP A 1 241 ? -25.125 -3.637 0.769 1 29 241 TRP A N 1
ATOM 1839 C CA . TRP A 1 241 ? -24.141 -4.258 1.648 1 29 241 TRP A CA 1
ATOM 1840 C C . TRP A 1 241 ? -24.672 -4.344 3.078 1 29 241 TRP A C 1
ATOM 1842 O O . TRP A 1 241 ? -24.031 -4.961 3.939 1 29 241 TRP A O 1
ATOM 1852 N N . ARG A 1 242 ? -25.766 -3.686 3.395 1 27.31 242 ARG A N 1
ATOM 1853 C CA . ARG A 1 242 ? -26.547 -3.893 4.613 1 27.31 242 ARG A CA 1
ATOM 1854 C C . ARG A 1 242 ? -27.094 -5.312 4.676 1 27.31 242 ARG A C 1
ATOM 1856 O O . ARG A 1 242 ? -27.859 -5.648 5.586 1 27.31 242 ARG A O 1
ATOM 1863 N N . THR A 1 243 ? -27.094 -6.027 3.549 1 28.03 243 THR A N 1
ATOM 1864 C CA . THR A 1 243 ? -27.688 -7.328 3.826 1 28.03 243 THR A CA 1
ATOM 1865 C C . THR A 1 243 ? -26.781 -8.172 4.703 1 28.03 243 THR A C 1
ATOM 1867 O O . THR A 1 243 ? -25.562 -7.957 4.73 1 28.03 243 THR A O 1
ATOM 1870 N N . GLY A 1 244 ? -27.203 -9.18 5.527 1 27.45 244 GLY A N 1
ATOM 1871 C CA . GLY A 1 244 ? -26.781 -10.133 6.543 1 27.45 244 GLY A CA 1
ATOM 1872 C C . GLY A 1 244 ? -25.547 -10.922 6.141 1 27.45 244 GLY A C 1
ATOM 1873 O O . GLY A 1 244 ? -24.922 -11.578 6.977 1 27.45 244 GLY A O 1
ATOM 1874 N N . ALA A 1 245 ? -25.297 -11.141 4.848 1 28.86 245 ALA A N 1
ATOM 1875 C CA . ALA A 1 245 ? -24.234 -12.094 4.5 1 28.86 245 ALA A CA 1
ATOM 1876 C C . ALA A 1 245 ? -22.859 -11.477 4.676 1 28.86 245 ALA A C 1
ATOM 1878 O O . ALA A 1 245 ? -21.906 -12.164 5.035 1 28.86 245 ALA A O 1
ATOM 1879 N N . VAL A 1 246 ? -22.625 -10.281 4.395 1 30.11 246 VAL A N 1
ATOM 1880 C CA . VAL A 1 246 ? -21.297 -9.719 4.621 1 30.11 246 VAL A CA 1
ATOM 1881 C C . VAL A 1 246 ? -21.031 -9.617 6.117 1 30.11 246 VAL A C 1
ATOM 1883 O O . VAL A 1 246 ? -19.906 -9.844 6.57 1 30.11 246 VAL A O 1
ATOM 1886 N N . ARG A 1 247 ? -22 -9.289 6.871 1 30.45 247 ARG A N 1
ATOM 1887 C CA . ARG A 1 247 ? -21.828 -9.352 8.32 1 30.45 247 ARG A CA 1
ATOM 1888 C C . ARG A 1 247 ? -21.531 -10.773 8.781 1 30.45 247 ARG A C 1
ATOM 1890 O O . ARG A 1 247 ? -20.781 -10.969 9.734 1 30.45 247 ARG A O 1
ATOM 1897 N N . GLU A 1 248 ? -22.172 -11.648 8.18 1 27.62 248 GLU A N 1
ATOM 1898 C CA . GLU A 1 248 ? -21.969 -13.047 8.555 1 27.62 248 GLU A CA 1
ATOM 1899 C C . GLU A 1 248 ? -20.609 -13.547 8.102 1 27.62 248 GLU A C 1
ATOM 1901 O O . GLU A 1 248 ? -19.922 -14.273 8.828 1 27.62 248 GLU A O 1
ATOM 1906 N N . ARG A 1 249 ? -20.219 -13.219 6.984 1 28.59 249 ARG A N 1
ATOM 1907 C CA . ARG A 1 249 ? -18.891 -13.656 6.543 1 28.59 249 ARG A CA 1
ATOM 1908 C C . ARG A 1 249 ? -17.797 -12.891 7.266 1 28.59 249 ARG A C 1
ATOM 1910 O O . ARG A 1 249 ? -16.703 -13.422 7.488 1 28.59 249 ARG A O 1
ATOM 1917 N N . ALA A 1 250 ? -17.953 -11.602 7.559 1 30.48 250 ALA A N 1
ATOM 1918 C CA . ALA A 1 250 ? -17.031 -10.906 8.445 1 30.48 250 ALA A CA 1
ATOM 1919 C C . ALA A 1 250 ? -16.953 -11.594 9.805 1 30.48 250 ALA A C 1
ATOM 1921 O O . ALA A 1 250 ? -15.875 -11.672 10.414 1 30.48 250 ALA A O 1
ATOM 1922 N N . ARG A 1 251 ? -18.031 -11.969 10.344 1 30.75 251 ARG A N 1
ATOM 1923 C CA . ARG A 1 251 ? -18.062 -12.734 11.594 1 30.75 251 ARG A CA 1
ATOM 1924 C C . ARG A 1 251 ? -17.359 -14.078 11.43 1 30.75 251 ARG A C 1
ATOM 1926 O O . ARG A 1 251 ? -16.812 -14.617 12.398 1 30.75 251 ARG A O 1
ATOM 1933 N N . ALA A 1 252 ? -17.594 -14.734 10.391 1 30.61 252 ALA A N 1
ATOM 1934 C CA . ALA A 1 252 ? -16.953 -16.031 10.219 1 30.61 252 ALA A CA 1
ATOM 1935 C C . ALA A 1 252 ? -15.43 -15.875 10.102 1 30.61 252 ALA A C 1
ATOM 1937 O O . ALA A 1 252 ? -14.68 -16.766 10.5 1 30.61 252 ALA A O 1
ATOM 1938 N N . TRP A 1 253 ? -14.992 -14.867 9.391 1 29.39 253 TRP A N 1
ATOM 1939 C CA . TRP A 1 253 ? -13.547 -14.68 9.312 1 29.39 253 TRP A CA 1
ATOM 1940 C C . TRP A 1 253 ? -12.984 -14.211 10.648 1 29.39 253 TRP A C 1
ATOM 1942 O O . TRP A 1 253 ? -11.812 -14.422 10.953 1 29.39 253 TRP A O 1
ATOM 1952 N N . SER A 1 254 ? -13.758 -13.359 11.461 1 29.23 254 SER A N 1
ATOM 1953 C CA . SER A 1 254 ? -13.383 -12.969 12.812 1 29.23 254 SER A CA 1
ATOM 1954 C C . SER A 1 254 ? -13.305 -14.18 13.734 1 29.23 254 SER A C 1
ATOM 1956 O O . SER A 1 254 ? -13.148 -14.039 14.953 1 29.23 254 SER A O 1
ATOM 1958 N N . GLY A 1 255 ? -13.656 -15.172 13.328 1 29.28 255 GLY A N 1
ATOM 1959 C CA . GLY A 1 255 ? -13.586 -16.172 14.383 1 29.28 255 GLY A CA 1
ATOM 1960 C C . GLY A 1 255 ? -12.266 -16.141 15.133 1 29.28 255 GLY A C 1
ATOM 1961 O O . GLY A 1 255 ? -12.109 -16.828 16.141 1 29.28 255 GLY A O 1
ATOM 1962 N N . GLY A 1 256 ? -11.102 -16.125 14.57 1 28.17 256 GLY A N 1
ATOM 1963 C CA . GLY A 1 256 ? -10.172 -16.141 15.695 1 28.17 256 GLY A CA 1
ATOM 1964 C C . GLY A 1 256 ? -10.195 -14.852 16.5 1 28.17 256 GLY A C 1
ATOM 1965 O O . GLY A 1 256 ? -11.062 -14 16.297 1 28.17 256 GLY A O 1
ATOM 1966 N N . ALA A 1 257 ? -8.992 -14.055 16.953 1 25 257 ALA A N 1
ATOM 1967 C CA . ALA A 1 257 ? -8.844 -13.031 17.984 1 25 257 ALA A CA 1
ATOM 1968 C C . ALA A 1 257 ? -9.477 -11.711 17.547 1 25 257 ALA A C 1
ATOM 1970 O O . ALA A 1 257 ? -8.906 -10.984 16.734 1 25 257 ALA A O 1
ATOM 1971 N N . LEU A 1 258 ? -10.719 -11.547 17.344 1 28.11 258 LEU A N 1
ATOM 1972 C CA . LEU A 1 258 ? -11.5 -10.32 17.203 1 28.11 258 LEU A CA 1
ATOM 1973 C C . LEU A 1 258 ? -11.242 -9.375 18.359 1 28.11 258 LEU A C 1
ATOM 1975 O O . LEU A 1 258 ? -11.672 -9.633 19.484 1 28.11 258 LEU A O 1
ATOM 1979 N N . LEU A 1 259 ? -10.18 -8.719 18.578 1 25.41 259 LEU A N 1
ATOM 1980 C CA . LEU A 1 259 ? -10.203 -7.645 19.562 1 25.41 259 LEU A CA 1
ATOM 1981 C C . LEU A 1 259 ? -11.234 -6.582 19.188 1 25.41 259 LEU A C 1
ATOM 1983 O O . LEU A 1 259 ? -11.133 -5.977 18.125 1 25.41 259 LEU A O 1
ATOM 1987 N N . PHE A 1 260 ? -12.539 -6.715 19.625 1 25.27 260 PHE A N 1
ATOM 1988 C CA . PHE A 1 260 ? -13.586 -5.711 19.719 1 25.27 260 PHE A CA 1
ATOM 1989 C C . PHE A 1 260 ? -13.023 -4.363 20.141 1 25.27 260 PHE A C 1
ATOM 1991 O O . PHE A 1 260 ? -12.375 -4.262 21.188 1 25.27 260 PHE A O 1
ATOM 1998 N N . CYS A 1 261 ? -12.734 -3.488 19.312 1 24.8 261 CYS A N 1
ATOM 1999 C CA . CYS A 1 261 ? -12.484 -2.098 19.688 1 24.8 261 CYS A CA 1
ATOM 2000 C C . CYS A 1 261 ? -13.703 -1.482 20.359 1 24.8 261 CYS A C 1
ATOM 2002 O O . CYS A 1 261 ? -14.641 -1.048 19.688 1 24.8 261 CYS A O 1
ATOM 2004 N N . ALA A 1 262 ? -14.375 -1.978 21.516 1 26.62 262 ALA A N 1
ATOM 2005 C CA . ALA A 1 262 ? -15.422 -1.413 22.359 1 26.62 262 ALA A CA 1
ATOM 2006 C C . ALA A 1 262 ? -15.109 0.033 22.734 1 26.62 262 ALA A C 1
ATOM 2008 O O . ALA A 1 262 ? -15.914 0.709 23.375 1 26.62 262 ALA A O 1
ATOM 2009 N N . GLY A 1 263 ? -13.93 0.59 22.703 1 24.42 263 GLY A N 1
ATOM 2010 C CA . GLY A 1 263 ? -13.742 1.73 23.594 1 24.42 263 GLY A CA 1
ATOM 2011 C C . GLY A 1 263 ? -14.539 2.947 23.172 1 24.42 263 GLY A C 1
ATOM 2012 O O . GLY A 1 263 ? -15.109 3.648 24.016 1 24.42 263 GLY A O 1
ATOM 2013 N N . ALA A 1 264 ? -14.523 3.537 22.016 1 26.27 264 ALA A N 1
ATOM 2014 C CA . ALA A 1 264 ? -14.617 4.996 22.062 1 26.27 264 ALA A CA 1
ATOM 2015 C C . ALA A 1 264 ? -16.078 5.453 22.062 1 26.27 264 ALA A C 1
ATOM 2017 O O . ALA A 1 264 ? -16.359 6.641 22.25 1 26.27 264 ALA A O 1
ATOM 2018 N N . VAL A 1 265 ? -17.141 4.699 21.766 1 26.25 265 VAL A N 1
ATOM 2019 C CA . VAL A 1 265 ? -18.375 5.445 21.562 1 26.25 265 VAL A CA 1
ATOM 2020 C C . VAL A 1 265 ? -19.062 5.676 22.906 1 26.25 265 VAL A C 1
ATOM 2022 O O . VAL A 1 265 ? -20.203 6.152 22.953 1 26.25 265 VAL A O 1
ATOM 2025 N N . ALA A 1 266 ? -18.562 5.262 24.031 1 26.55 266 ALA A N 1
ATOM 2026 C CA . ALA A 1 266 ? -19.5 5.426 25.156 1 26.55 266 ALA A CA 1
ATOM 2027 C C . ALA A 1 266 ? -19.703 6.902 25.484 1 26.55 266 ALA A C 1
ATOM 2029 O O . ALA A 1 266 ? -20.625 7.258 26.203 1 26.55 266 ALA A O 1
ATOM 2030 N N . GLY A 1 267 ? -18.781 7.828 25.219 1 24.09 267 GLY A N 1
ATOM 2031 C CA . GLY A 1 267 ? -18.875 8.992 26.094 1 24.09 267 GLY A CA 1
ATOM 2032 C C . GLY A 1 267 ? -19.984 9.945 25.719 1 24.09 267 GLY A C 1
ATOM 2033 O O . GLY A 1 267 ? -20.266 10.898 26.438 1 24.09 267 GLY A O 1
ATOM 2034 N N . ALA A 1 268 ? -20.641 10 24.562 1 26.23 268 ALA A N 1
ATOM 2035 C CA . ALA A 1 268 ? -21.406 11.219 24.312 1 26.23 268 ALA A CA 1
ATOM 2036 C C . ALA A 1 268 ? -22.766 11.172 25.016 1 26.23 268 ALA A C 1
ATOM 2038 O O . ALA A 1 268 ? -23.547 12.117 24.938 1 26.23 268 ALA A O 1
ATOM 2039 N N . ALA A 1 269 ? -23.25 10.07 25.625 1 28.09 269 ALA A N 1
ATOM 2040 C CA . ALA A 1 269 ? -24.672 10.125 25.938 1 28.09 269 ALA A CA 1
ATOM 2041 C C . ALA A 1 269 ? -24.938 10.984 27.172 1 28.09 269 ALA A C 1
ATOM 2043 O O . ALA A 1 269 ? -26.078 11.273 27.5 1 28.09 269 ALA A O 1
ATOM 2044 N N . ALA A 1 270 ? -23.984 11.336 28.031 1 27.17 270 ALA A N 1
ATOM 2045 C CA . ALA A 1 270 ? -24.531 11.688 29.344 1 27.17 270 ALA A CA 1
ATOM 2046 C C . ALA A 1 270 ? -25.172 13.078 29.328 1 27.17 270 ALA A C 1
ATOM 2048 O O . ALA A 1 270 ? -25.922 13.438 30.234 1 27.17 270 ALA A O 1
ATOM 2049 N N . GLY A 1 271 ? -24.828 13.992 28.438 1 24.31 271 GLY A N 1
ATOM 2050 C CA . GLY A 1 271 ? -25.109 15.328 28.938 1 24.31 271 GLY A CA 1
ATOM 2051 C C . GLY A 1 271 ? -26.578 15.695 28.875 1 24.31 271 GLY A C 1
ATOM 2052 O O . GLY A 1 271 ? -26.969 16.797 29.266 1 24.31 271 GLY A O 1
ATOM 2053 N N . ALA A 1 272 ? -27.531 15 28.328 1 24.73 272 ALA A N 1
ATOM 2054 C CA . ALA A 1 272 ? -28.797 15.672 28.062 1 24.73 272 ALA A CA 1
ATOM 2055 C C . ALA A 1 272 ? -29.656 15.727 29.328 1 24.73 272 ALA A C 1
ATOM 2057 O O . ALA A 1 272 ? -30.766 16.25 29.297 1 24.73 272 ALA A O 1
ATOM 2058 N N . ALA A 1 273 ? -29.359 14.984 30.375 1 27.09 273 ALA A N 1
ATOM 2059 C CA . ALA A 1 273 ? -30.531 14.898 31.25 1 27.09 273 ALA A CA 1
ATOM 2060 C C . ALA A 1 273 ? -30.766 16.219 31.984 1 27.09 273 ALA A C 1
ATOM 2062 O O . ALA A 1 273 ? -31.656 16.312 32.844 1 27.09 273 ALA A O 1
ATOM 2063 N N . LEU A 1 274 ? -29.984 17.266 31.812 1 23.33 274 LEU A N 1
ATOM 2064 C CA . LEU A 1 274 ? -30.172 18.234 32.875 1 23.33 274 LEU A CA 1
ATOM 2065 C C . LEU A 1 274 ? -31.484 19 32.688 1 23.33 274 LEU A C 1
ATOM 2067 O O . LEU A 1 274 ? -31.891 19.781 33.562 1 23.33 274 LEU A O 1
ATOM 2071 N N . GLY A 1 275 ? -32.188 19.062 31.562 1 21.88 275 GLY A N 1
ATOM 2072 C CA . GLY A 1 275 ? -33.125 20.203 31.547 1 21.88 275 GLY A CA 1
ATOM 2073 C C . GLY A 1 275 ? -34.312 20 32.438 1 21.88 275 GLY A C 1
ATOM 2074 O O . GLY A 1 275 ? -35.25 20.797 32.438 1 21.88 275 GLY A O 1
ATOM 2075 N N . ARG A 1 276 ? -34.531 18.891 33.156 1 26.12 276 ARG A N 1
ATOM 2076 C CA . ARG A 1 276 ? -35.906 18.922 33.625 1 26.12 276 ARG A CA 1
ATOM 2077 C C . ARG A 1 276 ? -36.125 20.031 34.656 1 26.12 276 ARG A C 1
ATOM 2079 O O . ARG A 1 276 ? -37.25 20.281 35.094 1 26.12 276 ARG A O 1
ATOM 2086 N N . ALA A 1 277 ? -35.125 20.438 35.375 1 24.59 277 ALA A N 1
ATOM 2087 C CA . ALA A 1 277 ? -35.594 20.984 36.625 1 24.59 277 ALA A CA 1
ATOM 2088 C C . ALA A 1 277 ? -36.375 22.281 36.406 1 24.59 277 ALA A C 1
ATOM 2090 O O . ALA A 1 277 ? -37.375 22.547 37.094 1 24.59 277 ALA A O 1
ATOM 2091 N N . ARG A 1 278 ? -36.25 23.25 35.375 1 21.09 278 ARG A N 1
ATOM 2092 C CA . ARG A 1 278 ? -37.125 24.328 35.812 1 21.09 278 ARG A CA 1
ATOM 2093 C C . ARG A 1 278 ? -38.562 24.031 35.469 1 21.09 278 ARG A C 1
ATOM 2095 O O . ARG A 1 278 ? -38.875 23.438 34.438 1 21.09 278 ARG A O 1
ATOM 2102 N N . MET B 1 1 ? -10.453 35.312 22.938 1 31.66 1 MET B N 1
ATOM 2103 C CA . MET B 1 1 ? -9.297 34.969 22.109 1 31.66 1 MET B CA 1
ATOM 2104 C C . MET B 1 1 ? -9.617 33.812 21.188 1 31.66 1 MET B C 1
ATOM 2106 O O . MET B 1 1 ? -10.109 32.781 21.625 1 31.66 1 MET B O 1
ATOM 2110 N N . SER B 1 2 ? -10.078 34 19.938 1 40.91 2 SER B N 1
ATOM 2111 C CA . SER B 1 2 ? -10.664 33.062 18.984 1 40.91 2 SER B CA 1
ATOM 2112 C C . SER B 1 2 ? -9.93 31.719 19.031 1 40.91 2 SER B C 1
ATOM 2114 O O . SER B 1 2 ? -8.727 31.672 19.266 1 40.91 2 SER B O 1
ATOM 2116 N N . ALA B 1 3 ? -10.477 30.625 19.531 1 52.22 3 ALA B N 1
ATOM 2117 C CA . ALA B 1 3 ? -9.867 29.328 19.734 1 52.22 3 ALA B CA 1
ATOM 2118 C C . ALA B 1 3 ? -8.75 29.078 18.719 1 52.22 3 ALA B C 1
ATOM 2120 O O . ALA B 1 3 ? -8.922 29.328 17.531 1 52.22 3 ALA B O 1
ATOM 2121 N N . ALA B 1 4 ? -7.512 29.094 19.188 1 65.19 4 ALA B N 1
ATOM 2122 C CA . ALA B 1 4 ? -6.293 29.03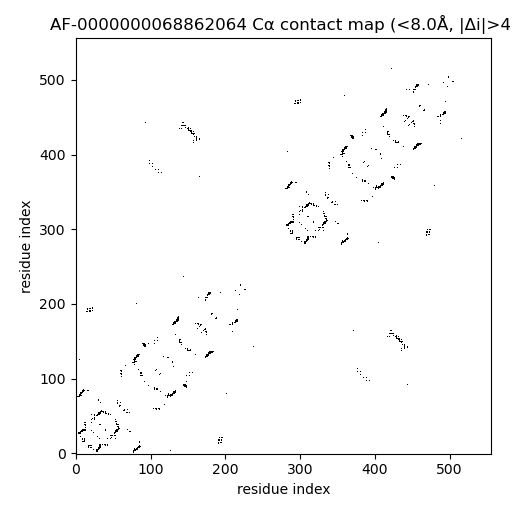1 18.391 1 65.19 4 ALA B CA 1
ATOM 2123 C C . ALA B 1 4 ? -6.383 27.922 17.344 1 65.19 4 ALA B C 1
ATOM 2125 O O . ALA B 1 4 ? -6.891 26.844 17.625 1 65.19 4 ALA B O 1
ATOM 2126 N N . SER B 1 5 ? -6.379 28.297 16.078 1 89 5 SER B N 1
ATOM 2127 C CA . SER B 1 5 ? -6.422 27.359 14.953 1 89 5 SER B CA 1
ATOM 2128 C C . SER B 1 5 ? -5.102 26.609 14.805 1 89 5 SER B C 1
ATOM 2130 O O . SER B 1 5 ? -4.027 27.219 14.883 1 89 5 SER B O 1
ATOM 2132 N N . TRP B 1 6 ? -5.168 25.391 14.953 1 96.81 6 TRP B N 1
ATOM 2133 C CA . TRP B 1 6 ? -3.996 24.516 14.977 1 96.81 6 TRP B CA 1
ATOM 2134 C C . TRP B 1 6 ? -3.711 23.953 13.586 1 96.81 6 TRP B C 1
ATOM 2136 O O . TRP B 1 6 ? -4.637 23.672 12.82 1 96.81 6 TRP B O 1
ATOM 2146 N N . ILE B 1 7 ? -2.443 23.891 13.305 1 96.62 7 ILE B N 1
ATOM 2147 C CA . ILE B 1 7 ? -1.94 23.109 12.172 1 96.62 7 ILE B CA 1
ATOM 2148 C C . ILE B 1 7 ? -1.064 21.969 12.68 1 96.62 7 ILE B C 1
ATOM 2150 O O . ILE B 1 7 ? -0.211 22.172 13.547 1 96.62 7 ILE B O 1
ATOM 2154 N N . VAL B 1 8 ? -1.347 20.797 12.227 1 97.31 8 VAL B N 1
ATOM 2155 C CA . VAL B 1 8 ? -0.551 19.641 12.602 1 97.31 8 VAL B CA 1
ATOM 2156 C C . VAL B 1 8 ? 0.301 19.188 11.422 1 97.31 8 VAL B C 1
ATOM 2158 O O . VAL B 1 8 ? -0.217 18.969 10.328 1 97.31 8 VAL B O 1
ATOM 2161 N N . VAL B 1 9 ? 1.626 19.078 11.617 1 97.06 9 VAL B N 1
ATOM 2162 C CA . VAL B 1 9 ? 2.564 18.641 10.586 1 97.06 9 VAL B CA 1
ATOM 2163 C C . VAL B 1 9 ? 3.367 17.438 11.094 1 97.06 9 VAL B C 1
ATOM 2165 O O . VAL B 1 9 ? 4.195 17.578 12 1 97.06 9 VAL B O 1
ATOM 2168 N N . THR B 1 10 ? 3.168 16.312 10.547 1 97.31 10 THR B N 1
ATOM 2169 C CA . THR B 1 10 ? 4.031 15.195 10.922 1 97.31 10 THR B CA 1
ATOM 2170 C C . THR B 1 10 ? 5.375 15.289 10.203 1 97.31 10 THR B C 1
ATOM 2172 O O . THR B 1 10 ? 5.453 15.797 9.086 1 97.31 10 THR B O 1
ATOM 2175 N N . GLY B 1 11 ? 6.387 14.812 10.883 1 96.06 11 GLY B N 1
ATOM 2176 C CA . GLY B 1 11 ? 7.711 14.875 10.289 1 96.06 11 GLY B CA 1
ATOM 2177 C C . GLY B 1 11 ? 8.234 16.297 10.141 1 96.06 11 GLY B C 1
ATOM 2178 O O . GLY B 1 11 ? 8.773 16.656 9.094 1 96.06 11 GLY B O 1
ATOM 2179 N N . GLY B 1 12 ? 8.047 17.109 11.086 1 95.75 12 GLY B N 1
ATOM 2180 C CA . GLY B 1 12 ? 8.383 18.531 10.984 1 95.75 12 GLY B CA 1
ATOM 2181 C C . GLY B 1 12 ? 9.828 18.828 11.336 1 95.75 12 GLY B C 1
ATOM 2182 O O . GLY B 1 12 ? 10.211 19.984 11.477 1 95.75 12 GLY B O 1
ATOM 2183 N N . GLY B 1 13 ? 10.695 17.797 11.461 1 93.44 13 GLY B N 1
ATOM 2184 C CA . GLY B 1 13 ? 12.062 18 11.898 1 93.44 13 GLY B CA 1
ATOM 2185 C C . GLY B 1 13 ? 12.984 18.453 10.781 1 93.44 13 GLY B C 1
ATOM 2186 O O . GLY B 1 13 ? 14.023 19.062 11.039 1 93.44 13 GLY B O 1
ATOM 2187 N N . THR B 1 14 ? 12.688 18.078 9.562 1 88.81 14 THR B N 1
ATOM 2188 C CA . THR B 1 14 ? 13.586 18.406 8.461 1 88.81 14 THR B CA 1
ATOM 2189 C C . THR B 1 14 ? 12.797 18.672 7.18 1 88.81 14 THR B C 1
ATOM 2191 O O . THR B 1 14 ? 11.578 18.484 7.148 1 88.81 14 THR B O 1
ATOM 2194 N N . GLY B 1 15 ? 13.438 19.281 6.258 1 88.44 15 GLY B N 1
ATOM 2195 C CA . GLY B 1 15 ? 12.938 19.375 4.898 1 88.44 15 GLY B CA 1
ATOM 2196 C C . GLY B 1 15 ? 11.641 20.156 4.789 1 88.44 15 GLY B C 1
ATOM 2197 O O . GLY B 1 15 ? 11.516 21.25 5.348 1 88.44 15 GLY B O 1
ATOM 2198 N N . ILE B 1 16 ? 10.766 19.609 4.047 1 87.44 16 ILE B N 1
ATOM 2199 C CA . ILE B 1 16 ? 9.477 20.219 3.756 1 87.44 16 ILE B CA 1
ATOM 2200 C C . ILE B 1 16 ? 8.688 20.406 5.051 1 87.44 16 ILE B C 1
ATOM 2202 O O . ILE B 1 16 ? 8.055 21.438 5.258 1 87.44 16 ILE B O 1
ATOM 2206 N N . GLY B 1 17 ? 8.797 19.438 5.973 1 93.44 17 GLY B N 1
ATOM 2207 C CA . GLY B 1 17 ? 8.109 19.547 7.246 1 93.44 17 GLY B CA 1
ATOM 2208 C C . GLY B 1 17 ? 8.539 20.734 8.07 1 93.44 17 GLY B C 1
ATOM 2209 O O . GLY B 1 17 ? 7.703 21.484 8.57 1 93.44 17 GLY B O 1
ATOM 2210 N N . ARG B 1 18 ? 9.812 20.906 8.133 1 95.25 18 ARG B N 1
ATOM 2211 C CA . ARG B 1 18 ? 10.344 22.031 8.883 1 95.25 18 ARG B CA 1
ATOM 2212 C C . ARG B 1 18 ? 9.898 23.359 8.258 1 95.25 18 ARG B C 1
ATOM 2214 O O . ARG B 1 18 ? 9.516 24.281 8.969 1 95.25 18 ARG B O 1
ATOM 2221 N N . ALA B 1 19 ? 9.898 23.406 6.953 1 93.25 19 ALA B N 1
ATOM 2222 C CA . ALA B 1 19 ? 9.5 24.625 6.25 1 93.25 19 ALA B CA 1
ATOM 2223 C C . ALA B 1 19 ? 8.039 24.953 6.527 1 93.25 19 ALA B C 1
ATOM 2225 O O . ALA B 1 19 ? 7.688 26.125 6.703 1 93.25 19 ALA B O 1
ATOM 2226 N N . LEU B 1 20 ? 7.219 23.984 6.582 1 94.81 20 LEU B N 1
ATOM 2227 C CA . LEU B 1 20 ? 5.801 24.188 6.859 1 94.81 20 LEU B CA 1
ATOM 2228 C C . LEU B 1 20 ? 5.586 24.641 8.297 1 94.81 20 LEU B C 1
ATOM 2230 O O . LEU B 1 20 ? 4.801 25.562 8.555 1 94.81 20 LEU B O 1
ATOM 2234 N N . VAL B 1 21 ? 6.332 24 9.203 1 97.88 21 VAL B N 1
ATOM 2235 C CA . VAL B 1 21 ? 6.254 24.406 10.609 1 97.88 21 VAL B CA 1
ATOM 2236 C C . VAL B 1 21 ? 6.66 25.875 10.742 1 97.88 21 VAL B C 1
ATOM 2238 O O . VAL B 1 21 ? 5.945 26.656 11.367 1 97.88 21 VAL B O 1
ATOM 2241 N N . HIS B 1 22 ? 7.766 26.234 10.141 1 97.88 22 HIS B N 1
ATOM 2242 C CA . HIS B 1 22 ? 8.258 27.609 10.188 1 97.88 22 HIS B CA 1
ATOM 2243 C C . HIS B 1 22 ? 7.242 28.578 9.602 1 97.88 22 HIS B C 1
ATOM 2245 O O . HIS B 1 22 ? 6.922 29.594 10.211 1 97.88 22 HIS B O 1
ATOM 2251 N N . HIS B 1 23 ? 6.691 28.219 8.492 1 96.44 23 HIS B N 1
ATOM 2252 C CA . HIS B 1 23 ? 5.773 29.094 7.773 1 96.44 23 HIS B CA 1
ATOM 2253 C C . HIS B 1 23 ? 4.504 29.344 8.578 1 96.44 23 HIS B C 1
ATOM 2255 O O . HIS B 1 23 ? 4.109 30.484 8.781 1 96.44 23 HIS B O 1
ATOM 2261 N N . PHE B 1 24 ? 3.93 28.375 9.141 1 96.75 24 PHE B N 1
ATOM 2262 C CA . PHE B 1 24 ? 2.613 28.484 9.758 1 96.75 24 PHE B CA 1
ATOM 2263 C C . PHE B 1 24 ? 2.736 28.953 11.211 1 96.75 24 PHE B C 1
ATOM 2265 O O . PHE B 1 24 ? 1.749 29.359 11.82 1 96.75 24 PHE B O 1
ATOM 2272 N N . SER B 1 25 ? 3.975 28.922 11.781 1 97.56 25 SER B N 1
ATOM 2273 C CA . SER B 1 25 ? 4.176 29.422 13.141 1 97.56 25 SER B CA 1
ATOM 2274 C C . SER B 1 25 ? 3.842 30.906 13.227 1 97.56 25 SER B C 1
ATOM 2276 O O . SER B 1 25 ? 3.576 31.422 14.312 1 97.56 25 SER B O 1
ATOM 2278 N N . ARG B 1 26 ? 3.795 31.578 12.094 1 96.19 26 ARG B N 1
ATOM 2279 C CA . ARG B 1 26 ? 3.541 33 12.039 1 96.19 26 ARG B CA 1
ATOM 2280 C C . ARG B 1 26 ? 2.066 33.312 12.281 1 96.19 26 ARG B C 1
ATOM 2282 O O . ARG B 1 26 ? 1.717 34.438 12.688 1 96.19 26 ARG B O 1
ATOM 2289 N N . THR B 1 27 ? 1.2 32.344 12 1 95.69 27 THR B N 1
ATOM 2290 C CA . THR B 1 27 ? -0.222 32.656 11.961 1 95.69 27 THR B CA 1
ATOM 2291 C C . THR B 1 27 ? -1.022 31.672 12.805 1 95.69 27 THR B C 1
ATOM 2293 O O . THR B 1 27 ? -2.172 31.938 13.164 1 95.69 27 THR B O 1
ATOM 2296 N N . HIS B 1 28 ? -0.45 30.531 13.086 1 96.38 28 HIS B N 1
ATOM 2297 C CA . HIS B 1 28 ? -1.173 29.469 13.773 1 96.38 28 HIS B CA 1
ATOM 2298 C C . HIS B 1 28 ? -0.323 28.844 14.875 1 96.38 28 HIS B C 1
ATOM 2300 O O . HIS B 1 28 ? 0.896 29.031 14.906 1 96.38 28 HIS B O 1
ATOM 2306 N N . ARG B 1 29 ? -1.005 28.172 15.82 1 97.5 29 ARG B N 1
ATOM 2307 C CA . ARG B 1 29 ? -0.3 27.172 16.625 1 97.5 29 ARG B CA 1
ATOM 2308 C C . ARG B 1 29 ? 0.018 25.938 15.797 1 97.5 29 ARG B C 1
ATOM 2310 O O . ARG B 1 29 ? -0.814 25.469 15.016 1 97.5 29 ARG B O 1
ATOM 2317 N N . VAL B 1 30 ? 1.226 25.422 15.969 1 98.19 30 VAL B N 1
ATOM 2318 C CA . VAL B 1 30 ? 1.648 24.297 15.141 1 98.19 30 VAL B CA 1
ATOM 2319 C C . VAL B 1 30 ? 2.096 23.141 16.031 1 98.19 30 VAL B C 1
ATOM 2321 O O . VAL B 1 30 ? 2.947 23.328 16.906 1 98.19 30 VAL B O 1
ATOM 2324 N N . LEU B 1 31 ? 1.479 22.031 15.883 1 98.62 31 LEU B N 1
ATOM 2325 C CA . LEU B 1 31 ? 1.955 20.781 16.469 1 98.62 31 LEU B CA 1
ATOM 2326 C C . LEU B 1 31 ? 2.736 19.969 15.461 1 98.62 31 LEU B C 1
ATOM 2328 O O . LEU B 1 31 ? 2.264 19.734 14.344 1 98.62 31 LEU B O 1
ATOM 2332 N N . THR B 1 32 ? 3.949 19.578 15.797 1 98.62 32 THR B N 1
ATOM 2333 C CA . THR B 1 32 ? 4.754 18.75 14.906 1 98.62 32 THR B CA 1
ATOM 2334 C C . THR B 1 32 ? 5.383 17.594 15.68 1 98.62 32 THR B C 1
ATOM 2336 O O . THR B 1 32 ? 5.438 17.609 16.906 1 98.62 32 THR B O 1
ATOM 2339 N N . CYS B 1 33 ? 5.773 16.547 14.922 1 98.38 33 CYS B N 1
ATOM 2340 C CA . CYS B 1 33 ? 6.379 15.383 15.562 1 98.38 33 CYS B CA 1
ATOM 2341 C C . CYS B 1 33 ? 7.477 14.797 14.68 1 98.38 33 CYS B C 1
ATOM 2343 O O . CYS B 1 33 ? 7.621 15.18 13.516 1 98.38 33 CYS B O 1
ATOM 2345 N N . GLY B 1 34 ? 8.211 13.969 15.203 1 96.5 34 GLY B N 1
ATOM 2346 C CA . GLY B 1 34 ? 9.297 13.172 14.648 1 96.5 34 GLY B CA 1
ATOM 2347 C C . GLY B 1 34 ? 9.953 12.273 15.68 1 96.5 34 GLY B C 1
ATOM 2348 O O . GLY B 1 34 ? 9.602 12.305 16.859 1 96.5 34 GLY B O 1
ATOM 2349 N N . ARG B 1 35 ? 10.898 11.57 15.25 1 92.88 35 ARG B N 1
ATOM 2350 C CA . ARG B 1 35 ? 11.5 10.586 16.141 1 92.88 35 ARG B CA 1
ATOM 2351 C C . ARG B 1 35 ? 12.711 11.172 16.875 1 92.88 35 ARG B C 1
ATOM 2353 O O . ARG B 1 35 ? 13.102 10.68 17.938 1 92.88 35 ARG B O 1
ATOM 2360 N N . ARG B 1 36 ? 13.289 12.281 16.312 1 93.5 36 ARG B N 1
ATOM 2361 C CA . ARG B 1 36 ? 14.531 12.836 16.859 1 93.5 36 ARG B CA 1
ATOM 2362 C C . ARG B 1 36 ? 14.266 14.133 17.609 1 93.5 36 ARG B C 1
ATOM 2364 O O . ARG B 1 36 ? 14.094 15.195 17 1 93.5 36 ARG B O 1
ATOM 2371 N N . PRO B 1 37 ? 14.32 14.086 18.953 1 96.5 37 PRO B N 1
ATOM 2372 C CA . PRO B 1 37 ? 13.961 15.258 19.75 1 96.5 37 PRO B CA 1
ATOM 2373 C C . PRO B 1 37 ? 14.852 16.453 19.469 1 96.5 37 PRO B C 1
ATOM 2375 O O . PRO B 1 37 ? 14.375 17.594 19.453 1 96.5 37 PRO B O 1
ATOM 2378 N N . ALA B 1 38 ? 16.125 16.234 19.266 1 97.12 38 ALA B N 1
ATOM 2379 C CA . ALA B 1 38 ? 17.062 17.344 19.047 1 97.12 38 ALA B CA 1
ATOM 2380 C C . ALA B 1 38 ? 16.703 18.109 17.781 1 97.12 38 ALA B C 1
ATOM 2382 O O . ALA B 1 38 ? 16.781 19.344 17.75 1 97.12 38 ALA B O 1
ATOM 2383 N N . VAL B 1 39 ? 16.344 17.359 16.781 1 96.5 39 VAL B N 1
ATOM 2384 C CA . VAL B 1 39 ? 15.992 17.969 15.492 1 96.5 39 VAL B CA 1
ATOM 2385 C C . VAL B 1 39 ? 14.688 18.75 15.625 1 96.5 39 VAL B C 1
ATOM 2387 O O . VAL B 1 39 ? 14.555 19.844 15.07 1 96.5 39 VAL B O 1
ATOM 2390 N N . LEU B 1 40 ? 13.781 18.281 16.406 1 97.88 40 LEU B N 1
ATOM 2391 C CA . LEU B 1 40 ? 12.508 18.953 16.641 1 97.88 40 LEU B CA 1
ATOM 2392 C C . LEU B 1 40 ? 12.711 20.25 17.422 1 97.88 40 LEU B C 1
ATOM 2394 O O . LEU B 1 40 ? 12.109 21.281 17.094 1 97.88 40 LEU B O 1
ATOM 2398 N N . ARG B 1 41 ? 13.578 20.172 18.359 1 97.75 41 ARG B N 1
ATOM 2399 C CA . ARG B 1 41 ? 13.875 21.359 19.156 1 97.75 41 ARG B CA 1
ATOM 2400 C C . ARG B 1 41 ? 14.5 22.453 18.297 1 97.75 41 ARG B C 1
ATOM 2402 O O . ARG B 1 41 ? 14.203 23.641 18.469 1 97.75 41 ARG B O 1
ATOM 2409 N N . GLU B 1 42 ? 15.32 21.984 17.453 1 97.81 42 GLU B N 1
ATOM 2410 C CA . GLU B 1 42 ? 15.922 22.938 16.531 1 97.81 42 GLU B CA 1
ATOM 2411 C C . GLU B 1 42 ? 14.867 23.594 15.641 1 97.81 42 GLU B C 1
ATOM 2413 O O . GLU B 1 42 ? 14.914 24.797 15.391 1 97.81 42 GLU B O 1
ATOM 2418 N N . THR B 1 43 ? 13.922 22.781 15.172 1 97.94 43 THR B N 1
ATOM 2419 C CA . THR B 1 43 ? 12.828 23.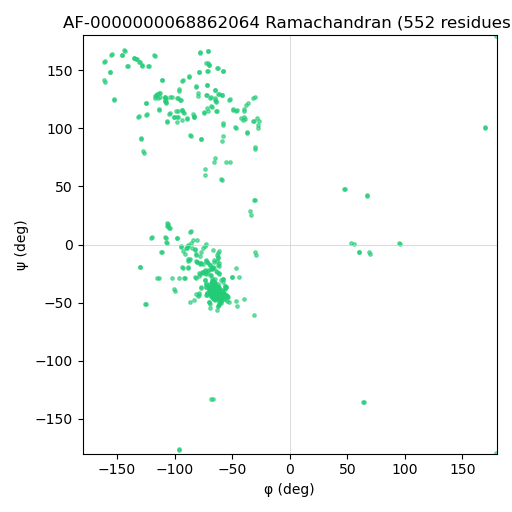312 14.359 1 97.94 43 THR B CA 1
ATOM 2420 C C . THR B 1 43 ? 12.008 24.328 15.156 1 97.94 43 THR B C 1
ATOM 2422 O O . THR B 1 43 ? 11.664 25.391 14.648 1 97.94 43 THR B O 1
ATOM 2425 N N . GLN B 1 44 ? 11.742 24.047 16.375 1 98.5 44 GLN B N 1
ATOM 2426 C CA . GLN B 1 44 ? 10.984 24.938 17.234 1 98.5 44 GLN B CA 1
ATOM 2427 C C . GLN B 1 44 ? 11.75 26.234 17.516 1 98.5 44 GLN B C 1
ATOM 2429 O O . GLN B 1 44 ? 11.219 27.328 17.328 1 98.5 44 GLN B O 1
ATOM 2434 N N . ARG B 1 45 ? 13 26.125 17.844 1 98.19 45 ARG B N 1
ATOM 2435 C CA . ARG B 1 45 ? 13.812 27.266 18.234 1 98.19 45 ARG B CA 1
ATOM 2436 C C . ARG B 1 45 ? 14.031 28.219 17.062 1 98.19 45 ARG B C 1
ATOM 2438 O O . ARG B 1 45 ? 14.062 29.438 17.25 1 98.19 45 ARG B O 1
ATOM 2445 N N . SER B 1 46 ? 14.164 27.625 15.938 1 98.12 46 SER B N 1
ATOM 2446 C CA . SER B 1 46 ? 14.523 28.422 14.766 1 98.12 46 SER B CA 1
ATOM 2447 C C . SER B 1 46 ? 13.281 28.969 14.07 1 98.12 46 SER B C 1
ATOM 2449 O O . SER B 1 46 ? 13.391 29.719 13.102 1 98.12 46 SER B O 1
ATOM 2451 N N . ALA B 1 47 ? 12.133 28.672 14.57 1 98.25 47 ALA B N 1
ATOM 2452 C CA . ALA B 1 47 ? 10.906 29.141 13.938 1 98.25 47 ALA B CA 1
ATOM 2453 C C . ALA B 1 47 ? 10.727 30.641 14.141 1 98.25 47 ALA B C 1
ATOM 2455 O O . ALA B 1 47 ? 11.18 31.203 15.141 1 98.25 47 ALA B O 1
ATOM 2456 N N . PRO B 1 48 ? 10.094 31.312 13.188 1 97.81 48 PRO B N 1
ATOM 2457 C CA . PRO B 1 48 ? 9.812 32.75 13.336 1 97.81 48 PRO B CA 1
ATOM 2458 C C . PRO B 1 48 ? 9.039 33.062 14.609 1 97.81 48 PRO B C 1
ATOM 2460 O O . PRO B 1 48 ? 9.266 34.094 15.234 1 97.81 48 PRO B O 1
ATOM 2463 N N . CYS B 1 49 ? 8.094 32.188 15.047 1 97.88 49 CYS B N 1
ATOM 2464 C CA . CYS B 1 49 ? 7.352 32.312 16.297 1 97.88 49 CYS B CA 1
ATOM 2465 C C . CYS B 1 49 ? 7.445 31.031 17.109 1 97.88 49 CYS B C 1
ATOM 2467 O O . CYS B 1 49 ? 6.492 30.234 17.141 1 97.88 49 CYS B O 1
ATOM 2469 N N . PRO B 1 50 ? 8.531 30.828 17.828 1 98.31 50 PRO B N 1
ATOM 2470 C CA . PRO B 1 50 ? 8.805 29.562 18.531 1 98.31 50 PRO B CA 1
ATOM 2471 C C . PRO B 1 50 ? 7.73 29.219 19.562 1 98.31 50 PRO B C 1
ATOM 2473 O O . PRO B 1 50 ? 7.465 28.031 19.797 1 98.31 50 PRO B O 1
ATOM 2476 N N . ALA B 1 51 ? 7.094 30.219 20.172 1 97.19 51 ALA B N 1
ATOM 2477 C CA . ALA B 1 51 ? 6.078 29.984 21.188 1 97.19 51 ALA B CA 1
ATOM 2478 C C . ALA B 1 51 ? 4.844 29.312 20.609 1 97.19 51 ALA B C 1
ATOM 2480 O O . ALA B 1 51 ? 4.055 28.703 21.328 1 97.19 51 ALA B O 1
ATOM 2481 N N . ASN B 1 52 ? 4.719 29.422 19.281 1 97.5 52 ASN B N 1
ATOM 2482 C CA . ASN B 1 52 ? 3.557 28.844 18.609 1 97.5 52 ASN B CA 1
ATOM 2483 C C . ASN B 1 52 ? 3.801 27.406 18.188 1 97.5 52 ASN B C 1
ATOM 2485 O O . ASN B 1 52 ? 2.893 26.734 17.703 1 97.5 52 ASN B O 1
ATOM 2489 N N . VAL B 1 53 ? 5.004 26.891 18.422 1 98.38 53 VAL B N 1
ATOM 2490 C CA . VAL B 1 53 ? 5.352 25.547 17.953 1 98.38 53 VAL B CA 1
ATOM 2491 C C . VAL B 1 53 ? 5.41 24.578 19.125 1 98.38 53 VAL B C 1
ATOM 2493 O O . VAL B 1 53 ? 6.137 24.812 20.094 1 98.38 53 VAL B O 1
ATOM 2496 N N . VAL B 1 54 ? 4.629 23.562 19.047 1 98.19 54 VAL B N 1
ATOM 2497 C CA . VAL B 1 54 ? 4.656 22.469 20 1 98.19 54 VAL B CA 1
ATOM 2498 C C . VAL B 1 54 ? 5.25 21.219 19.344 1 98.19 54 VAL B C 1
ATOM 2500 O O . VAL B 1 54 ? 4.84 20.844 18.25 1 98.19 54 VAL B O 1
ATOM 2503 N N . THR B 1 55 ? 6.258 20.656 19.984 1 98.38 55 THR B N 1
ATOM 2504 C CA . THR B 1 55 ? 6.906 19.469 19.422 1 98.38 55 THR B CA 1
ATOM 2505 C C . THR B 1 55 ? 6.609 18.234 20.281 1 98.38 55 THR B C 1
ATOM 2507 O O . THR B 1 55 ? 6.535 18.328 21.516 1 98.38 55 THR B O 1
ATOM 2510 N N . LYS B 1 56 ? 6.41 17.141 19.641 1 98.38 56 LYS B N 1
ATOM 2511 C CA . LYS B 1 56 ? 6.246 15.852 20.297 1 98.38 56 LYS B CA 1
ATOM 2512 C C . LYS B 1 56 ? 7.133 14.789 19.656 1 98.38 56 LYS B C 1
ATOM 2514 O O . LYS B 1 56 ? 6.906 14.398 18.516 1 98.38 56 LYS B O 1
ATOM 2519 N N . ALA B 1 57 ? 8.148 14.367 20.422 1 98.06 57 ALA B N 1
ATOM 2520 C CA . ALA B 1 57 ? 8.953 13.242 19.953 1 98.06 57 ALA B CA 1
ATOM 2521 C C . ALA B 1 57 ? 8.203 11.922 20.109 1 98.06 57 ALA B C 1
ATOM 2523 O O . ALA B 1 57 ? 7.914 11.5 21.234 1 98.06 57 ALA B O 1
ATOM 2524 N N . CYS B 1 58 ? 7.844 11.289 18.969 1 96.75 58 CYS B N 1
ATOM 2525 C CA . CYS B 1 58 ? 7.098 10.039 19.031 1 96.75 58 CYS B CA 1
ATOM 2526 C C . CYS B 1 58 ? 7.223 9.273 17.703 1 96.75 58 CYS B C 1
ATOM 2528 O O . CYS B 1 58 ? 7.645 9.844 16.703 1 96.75 58 CYS B O 1
ATOM 2530 N N . ASP B 1 59 ? 7.008 8.039 17.797 1 96.69 59 ASP B N 1
ATOM 2531 C CA . ASP B 1 59 ? 6.957 7.16 16.641 1 96.69 59 ASP B CA 1
ATOM 2532 C C . ASP B 1 59 ? 5.516 6.914 16.203 1 96.69 59 ASP B C 1
ATOM 2534 O O . ASP B 1 59 ? 4.793 6.14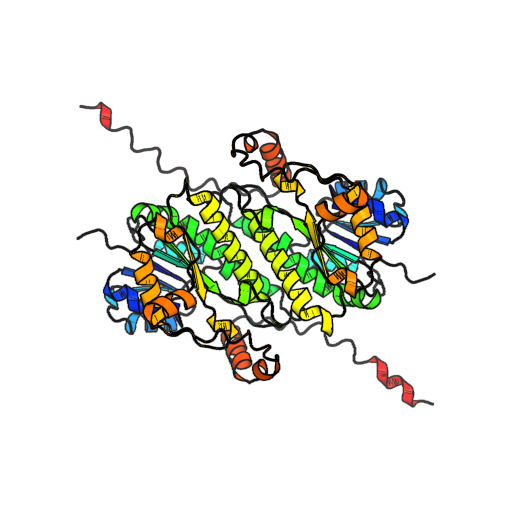5 16.828 1 96.69 59 ASP B O 1
ATOM 2538 N N . ILE B 1 60 ? 5.168 7.48 15.07 1 96.62 60 ILE B N 1
ATOM 2539 C CA . ILE B 1 60 ? 3.764 7.445 14.672 1 96.62 60 ILE B CA 1
ATOM 2540 C C . ILE B 1 60 ? 3.447 6.102 14.016 1 96.62 60 ILE B C 1
ATOM 2542 O O . ILE B 1 60 ? 2.295 5.828 13.68 1 96.62 60 ILE B O 1
ATOM 2546 N N . SER B 1 61 ? 4.461 5.254 13.836 1 94.38 61 SER B N 1
ATOM 2547 C CA . SER B 1 61 ? 4.207 3.928 13.281 1 94.38 61 SER B CA 1
ATOM 2548 C C . SER B 1 61 ? 3.488 3.037 14.289 1 94.38 61 SER B C 1
ATOM 2550 O O . SER B 1 61 ? 2.967 1.979 13.93 1 94.38 61 SER B O 1
ATOM 2552 N N . CYS B 1 62 ? 3.477 3.432 15.555 1 94.62 62 CYS B N 1
ATOM 2553 C CA . CYS B 1 62 ? 2.816 2.635 16.578 1 94.62 62 CYS B CA 1
ATOM 2554 C C . CYS B 1 62 ? 1.672 3.41 17.219 1 94.62 62 CYS B C 1
ATOM 2556 O O . CYS B 1 62 ? 1.641 4.641 17.172 1 94.62 62 CYS B O 1
ATOM 2558 N N . ALA B 1 63 ? 0.787 2.707 17.891 1 94.38 63 ALA B N 1
ATOM 2559 C CA . ALA B 1 63 ? -0.42 3.287 18.469 1 94.38 63 ALA B CA 1
ATOM 2560 C C . ALA B 1 63 ? -0.074 4.25 19.609 1 94.38 63 ALA B C 1
ATOM 2562 O O . ALA B 1 63 ? -0.673 5.32 19.719 1 94.38 63 ALA B O 1
ATOM 2563 N N . ASP B 1 64 ? 0.891 3.895 20.375 1 95.75 64 ASP B N 1
ATOM 2564 C CA . ASP B 1 64 ? 1.28 4.73 21.5 1 95.75 64 ASP B CA 1
ATOM 2565 C C . ASP B 1 64 ? 1.802 6.086 21.031 1 95.75 64 ASP B C 1
ATOM 2567 O O . ASP B 1 64 ? 1.458 7.121 21.609 1 95.75 64 ASP B O 1
ATOM 2571 N N . GLY B 1 65 ? 2.664 6.047 20.016 1 97.44 65 GLY B N 1
ATOM 2572 C CA . GLY B 1 65 ? 3.188 7.289 19.469 1 97.44 65 GLY B CA 1
ATOM 2573 C C . GLY B 1 65 ? 2.111 8.188 18.906 1 97.44 65 GLY B C 1
ATOM 2574 O O . GLY B 1 65 ? 2.117 9.398 19.125 1 97.44 65 GLY B O 1
ATOM 2575 N N . ARG B 1 66 ? 1.146 7.629 18.234 1 97 66 ARG B N 1
ATOM 2576 C CA . ARG B 1 66 ? 0.041 8.391 17.672 1 97 66 ARG B CA 1
ATOM 2577 C C . ARG B 1 66 ? -0.833 8.984 18.766 1 97 66 ARG B C 1
ATOM 2579 O O . ARG B 1 66 ? -1.245 10.148 18.688 1 97 66 ARG B O 1
ATOM 2586 N N . GLY B 1 67 ? -1.078 8.156 19.75 1 96.56 67 GLY B N 1
ATOM 2587 C CA . GLY B 1 67 ? -1.845 8.648 20.891 1 96.56 67 GLY B CA 1
ATOM 2588 C C . GLY B 1 67 ? -1.183 9.812 21.594 1 96.56 67 GLY B C 1
ATOM 2589 O O . GLY B 1 67 ? -1.85 10.781 21.953 1 96.56 67 GLY B O 1
ATOM 2590 N N . ALA B 1 68 ? 0.086 9.703 21.781 1 97.38 68 ALA B N 1
ATOM 2591 C CA . ALA B 1 68 ? 0.844 10.766 22.422 1 97.38 68 ALA B CA 1
ATOM 2592 C C . ALA B 1 68 ? 0.771 12.062 21.609 1 97.38 68 ALA B C 1
ATOM 2594 O O . ALA B 1 68 ? 0.689 13.148 22.172 1 97.38 68 ALA B O 1
ATOM 2595 N N . LEU B 1 69 ? 0.801 11.914 20.312 1 98.19 69 LEU B N 1
ATOM 2596 C CA . LEU B 1 69 ? 0.733 13.086 19.438 1 98.19 69 LEU B CA 1
ATOM 2597 C C . LEU B 1 69 ? -0.616 13.789 19.578 1 98.19 69 LEU B C 1
ATOM 2599 O O . LEU B 1 69 ? -0.676 15.008 19.734 1 98.19 69 LEU B O 1
ATOM 2603 N N . VAL B 1 70 ? -1.674 13.047 19.531 1 97.31 70 VAL B N 1
ATOM 2604 C CA . VAL B 1 70 ? -3.016 13.617 19.641 1 97.31 70 VAL B CA 1
ATOM 2605 C C . VAL B 1 70 ? -3.201 14.25 21.016 1 97.31 70 VAL B C 1
ATOM 2607 O O . VAL B 1 70 ? -3.795 15.328 21.125 1 97.31 70 VAL B O 1
ATOM 2610 N N . ALA B 1 71 ? -2.646 13.641 22 1 97.25 71 ALA B N 1
ATOM 2611 C CA . ALA B 1 71 ? -2.795 14.102 23.375 1 97.25 71 ALA B CA 1
ATOM 2612 C C . ALA B 1 71 ? -2.053 15.414 23.609 1 97.25 71 ALA B C 1
ATOM 2614 O O . ALA B 1 71 ? -2.275 16.094 24.609 1 97.25 71 ALA B O 1
ATOM 2615 N N . ALA B 1 72 ? -1.159 15.711 22.719 1 97.5 72 ALA B N 1
ATOM 2616 C CA . ALA B 1 72 ? -0.404 16.953 22.844 1 97.5 72 ALA B CA 1
ATOM 2617 C C . ALA B 1 72 ? -1.277 18.156 22.516 1 97.5 72 ALA B C 1
ATOM 2619 O O . ALA B 1 72 ? -0.909 19.297 22.812 1 97.5 72 ALA B O 1
ATOM 2620 N N . LEU B 1 73 ? -2.436 17.938 21.906 1 96.19 73 LEU B N 1
ATOM 2621 C CA . LEU B 1 73 ? -3.395 19 21.625 1 96.19 73 LEU B CA 1
ATOM 2622 C C . LEU B 1 73 ? -4.336 19.203 22.812 1 96.19 73 LEU B C 1
ATOM 2624 O O . LEU B 1 73 ? -4.715 18.25 23.484 1 96.19 73 LEU B O 1
ATOM 2628 N N . PRO B 1 74 ? -4.723 20.469 23.031 1 95.12 74 PRO B N 1
ATOM 2629 C CA . PRO B 1 74 ? -5.859 20.656 23.938 1 95.12 74 PRO B CA 1
ATOM 2630 C C . PRO B 1 74 ? -7.121 19.922 23.469 1 95.12 74 PRO B C 1
ATOM 2632 O O . PRO B 1 74 ? -7.344 19.797 22.266 1 95.12 74 PRO B O 1
ATOM 2635 N N . ALA B 1 75 ? -7.91 19.516 24.359 1 91.69 75 ALA B N 1
ATOM 2636 C CA . ALA B 1 75 ? -9.109 18.734 24.047 1 91.69 75 ALA B CA 1
ATOM 2637 C C . ALA B 1 75 ? -10.023 19.5 23.094 1 91.69 75 ALA B C 1
ATOM 2639 O O . ALA B 1 75 ? -10.703 18.906 22.25 1 91.69 75 ALA B O 1
ATOM 2640 N N . ASP B 1 76 ? -9.992 20.781 23.172 1 92.81 76 ASP B N 1
ATOM 2641 C CA . ASP B 1 76 ? -10.898 21.609 22.375 1 92.81 76 ASP B CA 1
ATOM 2642 C C . ASP B 1 76 ? -10.172 22.25 21.188 1 92.81 76 ASP B C 1
ATOM 2644 O O . ASP B 1 76 ? -10.695 23.172 20.562 1 92.81 76 ASP B O 1
ATOM 2648 N N . ALA B 1 77 ? -8.977 21.734 20.906 1 95.38 77 ALA B N 1
ATOM 2649 C CA . ALA B 1 77 ? -8.203 22.312 19.812 1 95.38 77 ALA B CA 1
ATOM 2650 C C . ALA B 1 77 ? -8.93 22.156 18.484 1 95.38 77 ALA B C 1
ATOM 2652 O O . ALA B 1 77 ? -9.469 21.094 18.188 1 95.38 77 ALA B O 1
ATOM 2653 N N . ALA B 1 78 ? -9.047 23.234 17.781 1 94.25 78 ALA B N 1
ATOM 2654 C CA . ALA B 1 78 ? -9.555 23.234 16.422 1 94.25 78 ALA B CA 1
ATOM 2655 C C . ALA B 1 78 ? -8.414 23.109 15.414 1 94.25 78 ALA B C 1
ATOM 2657 O O . ALA B 1 78 ? -7.602 24.031 15.273 1 94.25 78 ALA B O 1
ATOM 2658 N N . VAL B 1 79 ? -8.422 21.969 14.734 1 93.31 79 VAL B N 1
ATOM 2659 C CA . VAL B 1 79 ? -7.363 21.766 13.75 1 93.31 79 VAL B CA 1
ATOM 2660 C C . VAL B 1 79 ? -7.844 22.203 12.367 1 93.31 79 VAL B C 1
ATOM 2662 O O . VAL B 1 79 ? -8.844 21.688 11.859 1 93.31 79 VAL B O 1
ATOM 2665 N N . ARG B 1 80 ? -7.051 23.109 11.812 1 91.5 80 ARG B N 1
ATOM 2666 C CA . ARG B 1 80 ? -7.406 23.672 10.516 1 91.5 80 ARG B CA 1
ATOM 2667 C C . ARG B 1 80 ? -6.766 22.859 9.383 1 91.5 80 ARG B C 1
ATOM 2669 O O . ARG B 1 80 ? -7.305 22.812 8.273 1 91.5 80 ARG B O 1
ATOM 2676 N N . LEU B 1 81 ? -5.629 22.266 9.688 1 91.81 81 LEU B N 1
ATOM 2677 C CA . LEU B 1 81 ? -4.891 21.531 8.664 1 91.81 81 LEU B CA 1
ATOM 2678 C C . LEU B 1 81 ? -4.051 20.422 9.289 1 91.81 81 LEU B C 1
ATOM 2680 O O . LEU B 1 81 ? -3.328 20.656 10.258 1 91.81 81 LEU B O 1
ATOM 2684 N N . LEU B 1 82 ? -4.266 19.281 8.82 1 92.5 82 LEU B N 1
ATOM 2685 C CA . LEU B 1 82 ? -3.393 18.141 9.094 1 92.5 82 LEU B CA 1
ATOM 2686 C C . LEU B 1 82 ? -2.521 17.812 7.883 1 92.5 82 LEU B C 1
ATOM 2688 O O . LEU B 1 82 ? -3.031 17.406 6.84 1 92.5 82 LEU B O 1
ATOM 2692 N N . VAL B 1 83 ? -1.19 18.031 8.031 1 92.56 83 VAL B N 1
ATOM 2693 C CA . VAL B 1 83 ? -0.244 17.719 6.969 1 92.56 83 VAL B CA 1
ATOM 2694 C C . VAL B 1 83 ? 0.442 16.391 7.258 1 92.56 83 VAL B C 1
ATOM 2696 O O . VAL B 1 83 ? 1.26 16.297 8.18 1 92.56 83 VAL B O 1
ATOM 2699 N N . GLN B 1 84 ? 0.092 15.492 6.484 1 91.44 84 GLN B N 1
ATOM 2700 C CA . GLN B 1 84 ? 0.742 14.188 6.566 1 91.44 84 GLN B CA 1
ATOM 2701 C C . GLN B 1 84 ? 2.021 14.156 5.734 1 91.44 84 GLN B C 1
ATOM 2703 O O . GLN B 1 84 ? 1.989 13.82 4.551 1 91.44 84 GLN B O 1
ATOM 2708 N N . ASN B 1 85 ? 3.092 14.461 6.43 1 90 85 ASN B N 1
ATOM 2709 C CA . ASN B 1 85 ? 4.359 14.703 5.75 1 90 85 ASN B CA 1
ATOM 2710 C C . ASN B 1 85 ? 5.391 13.625 6.09 1 90 85 ASN B C 1
ATOM 2712 O O . ASN B 1 85 ? 6.289 13.352 5.293 1 90 85 ASN B O 1
ATOM 2716 N N . ALA B 1 86 ? 5.277 13.031 7.289 1 91.88 86 ALA B N 1
ATOM 2717 C CA . ALA B 1 86 ? 6.25 12.031 7.711 1 91.88 86 ALA B CA 1
ATOM 2718 C C . ALA B 1 86 ? 6.285 10.852 6.734 1 91.88 86 ALA B C 1
ATOM 2720 O O . ALA B 1 86 ? 5.242 10.312 6.371 1 91.88 86 ALA B O 1
ATOM 2721 N N . ALA B 1 87 ? 7.496 10.516 6.277 1 88.62 87 ALA B N 1
ATOM 2722 C CA . ALA B 1 87 ? 7.668 9.383 5.371 1 88.62 87 ALA B CA 1
ATOM 2723 C C . ALA B 1 87 ? 9.086 8.828 5.453 1 88.62 87 ALA B C 1
ATOM 2725 O O . ALA B 1 87 ? 10.031 9.562 5.73 1 88.62 87 ALA B O 1
ATOM 2726 N N . ILE B 1 88 ? 9.141 7.578 5.246 1 86.44 88 ILE B N 1
ATOM 2727 C CA . ILE B 1 88 ? 10.43 6.918 5.137 1 86.44 88 ILE B CA 1
ATOM 2728 C C . ILE B 1 88 ? 10.461 6.047 3.883 1 86.44 88 ILE B C 1
ATOM 2730 O O . ILE B 1 88 ? 9.414 5.707 3.33 1 86.44 88 ILE B O 1
ATOM 2734 N N . GLY B 1 89 ? 11.57 5.742 3.367 1 84.31 89 GLY B N 1
ATOM 2735 C CA . GLY B 1 89 ? 11.742 4.871 2.217 1 84.31 89 GLY B CA 1
ATOM 2736 C C . GLY B 1 89 ? 13.156 4.891 1.661 1 84.31 89 GLY B C 1
ATOM 2737 O O . GLY B 1 89 ? 13.5 5.773 0.875 1 84.31 89 GLY B O 1
ATOM 2738 N N . ASP B 1 90 ? 13.883 3.895 2.016 1 78.25 90 ASP B N 1
ATOM 2739 C CA . ASP B 1 90 ? 15.234 3.764 1.48 1 78.25 90 ASP B CA 1
ATOM 2740 C C . ASP B 1 90 ? 15.219 3.143 0.086 1 78.25 90 ASP B C 1
ATOM 2742 O O . ASP B 1 90 ? 14.453 2.213 -0.175 1 78.25 90 ASP B O 1
ATOM 2746 N N . PRO B 1 91 ? 16.031 3.77 -0.755 1 78.69 91 PRO B N 1
ATOM 2747 C CA . PRO B 1 91 ? 16.094 3.182 -2.096 1 78.69 91 PRO B CA 1
ATOM 2748 C C . PRO B 1 91 ? 16.703 1.782 -2.096 1 78.69 91 PRO B C 1
ATOM 2750 O O . PRO B 1 91 ? 17.688 1.535 -1.397 1 78.69 91 PRO B O 1
ATOM 2753 N N . ALA B 1 92 ? 16.109 0.863 -2.738 1 78.75 92 ALA B N 1
ATOM 2754 C CA . ALA B 1 92 ? 16.594 -0.498 -2.928 1 78.75 92 ALA B CA 1
ATOM 2755 C C . ALA B 1 92 ? 15.906 -1.175 -4.105 1 78.75 92 ALA B C 1
ATOM 2757 O O . ALA B 1 92 ? 14.703 -0.991 -4.316 1 78.75 92 ALA B O 1
ATOM 2758 N N . PRO B 1 93 ? 16.781 -1.953 -4.863 1 76.56 93 PRO B N 1
ATOM 2759 C CA . PRO B 1 93 ? 16.094 -2.793 -5.844 1 76.56 93 PRO B CA 1
ATOM 2760 C C . PRO B 1 93 ? 15.156 -3.812 -5.199 1 76.56 93 PRO B C 1
ATOM 2762 O O . PRO B 1 93 ? 15.391 -4.242 -4.066 1 76.56 93 PRO B O 1
ATOM 2765 N N . LEU B 1 94 ? 14.102 -4.188 -5.945 1 76 94 LEU B N 1
ATOM 2766 C CA . LEU B 1 94 ? 13.055 -5.059 -5.422 1 76 94 LEU B CA 1
ATOM 2767 C C . LEU B 1 94 ? 13.641 -6.379 -4.93 1 76 94 LEU B C 1
ATOM 2769 O O . LEU B 1 94 ? 13.234 -6.891 -3.885 1 76 94 LEU B O 1
ATOM 2773 N N . GLY B 1 95 ? 14.57 -6.934 -5.707 1 75 95 GLY B N 1
ATOM 2774 C CA . GLY B 1 95 ? 15.164 -8.211 -5.348 1 75 95 GLY B CA 1
ATOM 2775 C C . GLY B 1 95 ? 15.992 -8.148 -4.082 1 75 95 GLY B C 1
ATOM 2776 O O . GLY B 1 95 ? 16.281 -9.18 -3.465 1 75 95 GLY B O 1
ATOM 2777 N N . GLU B 1 96 ? 16.328 -6.883 -3.635 1 78.75 96 GLU B N 1
ATOM 2778 C CA . GLU B 1 96 ? 17.203 -6.688 -2.488 1 78.75 96 GLU B CA 1
ATOM 2779 C C . GLU B 1 96 ? 16.5 -5.93 -1.368 1 78.75 96 GLU B C 1
ATOM 2781 O O . GLU B 1 96 ? 17.109 -5.602 -0.351 1 78.75 96 GLU B O 1
ATOM 2786 N N . LEU B 1 97 ? 15.312 -5.766 -1.647 1 83.62 97 LEU B N 1
ATOM 2787 C CA . LEU B 1 97 ? 14.57 -4.977 -0.675 1 83.62 97 LEU B CA 1
ATOM 2788 C C . LEU B 1 97 ? 14.398 -5.738 0.633 1 83.62 97 LEU B C 1
ATOM 2790 O O . LEU B 1 97 ? 14.031 -6.918 0.625 1 83.62 97 LEU B O 1
ATOM 2794 N N . CYS B 1 98 ? 14.82 -5.098 1.73 1 89.19 98 CYS B N 1
ATOM 2795 C CA . CYS B 1 98 ? 14.57 -5.664 3.051 1 89.19 98 CYS B CA 1
ATOM 2796 C C . CYS B 1 98 ? 13.078 -5.648 3.379 1 89.19 98 CYS B C 1
ATOM 2798 O O . CYS B 1 98 ? 12.477 -4.582 3.488 1 89.19 98 CYS B O 1
ATOM 2800 N N . VAL B 1 99 ? 12.547 -6.812 3.57 1 90.94 99 VAL B N 1
ATOM 2801 C CA . VAL B 1 99 ? 11.109 -6.961 3.797 1 90.94 99 VAL B CA 1
ATOM 2802 C C . VAL B 1 99 ? 10.711 -6.219 5.066 1 90.94 99 VAL B C 1
ATOM 2804 O O . VAL B 1 99 ? 9.648 -5.586 5.117 1 90.94 99 VAL B O 1
ATOM 2807 N N . GLU B 1 100 ? 11.555 -6.305 6.062 1 90.31 100 GLU B N 1
ATOM 2808 C CA . GLU B 1 100 ? 11.258 -5.625 7.32 1 90.31 100 GLU B CA 1
ATOM 2809 C C . GLU B 1 100 ? 11.211 -4.109 7.133 1 90.31 100 GLU B C 1
ATOM 2811 O O . GLU B 1 100 ? 10.367 -3.434 7.727 1 90.31 100 GLU B O 1
ATOM 2816 N N . HIS B 1 101 ? 12.141 -3.645 6.324 1 90.75 101 HIS B N 1
ATOM 2817 C CA . HIS B 1 101 ? 12.133 -2.217 6.023 1 90.75 101 HIS B CA 1
ATOM 2818 C C . HIS B 1 101 ? 10.875 -1.819 5.254 1 90.75 101 HIS B C 1
ATOM 2820 O O . HIS B 1 101 ? 10.289 -0.768 5.52 1 90.75 101 HIS B O 1
ATOM 2826 N N . PHE B 1 102 ? 10.547 -2.639 4.371 1 92.31 102 PHE B N 1
ATOM 2827 C CA . PHE B 1 102 ? 9.344 -2.396 3.584 1 92.31 102 PHE B CA 1
ATOM 2828 C C . PHE B 1 102 ? 8.109 -2.35 4.48 1 92.31 102 PHE B C 1
ATOM 2830 O O . PHE B 1 102 ? 7.27 -1.456 4.344 1 92.31 102 PHE B O 1
ATOM 2837 N N . GLU B 1 103 ? 8.031 -3.227 5.379 1 92.5 103 GLU B N 1
ATOM 2838 C CA . GLU B 1 103 ? 6.922 -3.248 6.324 1 92.5 103 GLU B CA 1
ATOM 2839 C C . GLU B 1 103 ? 6.91 -1.991 7.191 1 92.5 103 GLU B C 1
ATOM 2841 O O . GLU B 1 103 ? 5.848 -1.414 7.445 1 92.5 103 GLU B O 1
ATOM 2846 N N . ALA B 1 104 ? 8.055 -1.631 7.68 1 92.5 104 ALA B N 1
ATOM 2847 C CA . ALA B 1 104 ? 8.172 -0.415 8.477 1 92.5 104 ALA B CA 1
ATOM 2848 C C . ALA B 1 104 ? 7.707 0.807 7.691 1 92.5 104 ALA B C 1
ATOM 2850 O O . ALA B 1 104 ? 7.02 1.678 8.234 1 92.5 104 ALA B O 1
ATOM 2851 N N . ALA B 1 105 ? 8.078 0.85 6.434 1 93.38 105 ALA B N 1
ATOM 2852 C CA . ALA B 1 105 ? 7.68 1.965 5.578 1 93.38 105 ALA B CA 1
ATOM 2853 C C . ALA B 1 105 ? 6.164 2.004 5.395 1 93.38 105 ALA B C 1
ATOM 2855 O O . ALA B 1 105 ? 5.562 3.08 5.383 1 93.38 105 ALA B O 1
ATOM 2856 N N . LEU B 1 106 ? 5.551 0.879 5.262 1 94.5 106 LEU B N 1
ATOM 2857 C CA . LEU B 1 106 ? 4.098 0.823 5.145 1 94.5 106 LEU B CA 1
ATOM 2858 C C . LEU B 1 106 ? 3.428 1.35 6.41 1 94.5 106 LEU B C 1
ATOM 2860 O O . LEU B 1 106 ? 2.414 2.047 6.34 1 94.5 106 LEU B O 1
ATOM 2864 N N . ARG B 1 107 ? 4.027 1.035 7.559 1 94.69 107 ARG B N 1
ATOM 2865 C CA . ARG B 1 107 ? 3.457 1.487 8.82 1 94.69 107 ARG B CA 1
ATOM 2866 C C . ARG B 1 107 ? 3.527 3.006 8.945 1 94.69 107 ARG B C 1
ATOM 2868 O O . ARG B 1 107 ? 2.553 3.648 9.336 1 94.69 107 ARG B O 1
ATOM 2875 N N . VAL B 1 108 ? 4.586 3.566 8.562 1 94.62 108 VAL B N 1
ATOM 2876 C CA . VAL B 1 108 ? 4.805 5 8.719 1 94.62 108 VAL B CA 1
ATOM 2877 C C . VAL B 1 108 ? 4.066 5.762 7.625 1 94.62 108 VAL B C 1
ATOM 2879 O O . VAL B 1 108 ? 3.395 6.762 7.898 1 94.62 108 VAL B O 1
ATOM 2882 N N . ASN B 1 109 ? 4.16 5.262 6.395 1 92.5 109 ASN B N 1
ATOM 2883 C CA . ASN B 1 109 ? 3.719 6.039 5.242 1 92.5 109 ASN B CA 1
ATOM 2884 C C . ASN B 1 109 ? 2.24 5.812 4.945 1 92.5 109 ASN B C 1
ATOM 2886 O O . ASN B 1 109 ? 1.617 6.605 4.234 1 92.5 109 ASN B O 1
ATOM 2890 N N . VAL B 1 110 ? 1.694 4.73 5.426 1 92.56 110 VAL B N 1
ATOM 2891 C CA . VAL B 1 110 ? 0.341 4.387 5 1 92.56 110 VAL B CA 1
ATOM 2892 C C . VAL B 1 110 ? -0.557 4.211 6.223 1 92.56 110 VAL B C 1
ATOM 2894 O O . VAL B 1 110 ? -1.562 4.91 6.367 1 92.56 110 VAL B O 1
ATOM 2897 N N . VAL B 1 111 ? -0.156 3.428 7.152 1 94.31 111 VAL B N 1
ATOM 2898 C CA . VAL B 1 111 ? -0.993 3.117 8.305 1 94.31 111 VAL B CA 1
ATOM 2899 C C . VAL B 1 111 ? -1.127 4.352 9.195 1 94.31 111 VAL B C 1
ATOM 2901 O O . VAL B 1 111 ? -2.232 4.707 9.609 1 94.31 111 VAL B O 1
ATOM 2904 N N . ALA B 1 112 ? -0.013 4.941 9.484 1 94.94 112 ALA B N 1
ATOM 2905 C CA . ALA B 1 112 ? 0.005 6.074 10.406 1 94.94 112 ALA B CA 1
ATOM 2906 C C . ALA B 1 112 ? -0.882 7.207 9.898 1 94.94 112 ALA B C 1
ATOM 2908 O O . ALA B 1 112 ? -1.699 7.75 10.648 1 94.94 112 ALA B O 1
ATOM 2909 N N . PRO B 1 113 ? -0.794 7.523 8.648 1 91.06 113 PRO B N 1
ATOM 2910 C CA . PRO B 1 113 ? -1.659 8.602 8.156 1 91.06 113 PRO B CA 1
ATOM 2911 C C . PRO B 1 113 ? -3.145 8.289 8.32 1 91.06 113 PRO B C 1
ATOM 2913 O O . PRO B 1 113 ? -3.928 9.172 8.68 1 91.06 113 PRO B O 1
ATOM 2916 N N . LEU B 1 114 ? -3.562 7.105 8.031 1 88.19 114 LEU B N 1
ATOM 2917 C CA . LEU B 1 114 ? -4.957 6.723 8.242 1 88.19 114 LEU B CA 1
ATOM 2918 C C . LEU B 1 114 ? -5.336 6.844 9.719 1 88.19 114 LEU B C 1
ATOM 2920 O O . LEU B 1 114 ? -6.371 7.43 10.047 1 88.19 114 LEU B O 1
ATOM 2924 N N . ALA B 1 115 ? -4.531 6.285 10.562 1 92.81 115 ALA B N 1
ATOM 2925 C CA . ALA B 1 115 ? -4.809 6.273 11.992 1 92.81 115 ALA B CA 1
ATOM 2926 C C . ALA B 1 115 ? -4.852 7.691 12.555 1 92.81 115 ALA B C 1
ATOM 2928 O O . ALA B 1 115 ? -5.703 8.016 13.391 1 92.81 115 ALA B O 1
ATOM 2929 N N . LEU B 1 116 ? -3.955 8.469 12.094 1 93.12 116 LEU B N 1
ATOM 2930 C CA . LEU B 1 116 ? -3.908 9.844 12.57 1 93.12 116 LEU B CA 1
ATOM 2931 C C . LEU B 1 116 ? -5.113 10.633 12.062 1 93.12 116 LEU B C 1
ATOM 2933 O O . LEU B 1 116 ? -5.648 11.484 12.773 1 93.12 116 LEU B O 1
ATOM 2937 N N . PHE B 1 117 ? -5.5 10.398 10.82 1 87.31 117 PHE B N 1
ATOM 2938 C CA . PHE B 1 117 ? -6.719 11.023 10.32 1 87.31 117 PHE B CA 1
ATOM 2939 C C . PHE B 1 117 ? -7.898 10.719 11.234 1 87.31 117 PHE B C 1
ATOM 2941 O O . PHE B 1 117 ? -8.625 11.625 11.648 1 87.31 117 PHE B O 1
ATOM 2948 N N . GLN B 1 118 ? -8.031 9.461 11.555 1 87 118 GLN B N 1
ATOM 2949 C CA . GLN B 1 118 ? -9.133 9.047 12.422 1 87 118 GLN B CA 1
ATOM 2950 C C . GLN B 1 118 ? -9.023 9.703 13.797 1 87 118 GLN B C 1
ATOM 2952 O O . GLN B 1 118 ? -10.016 10.18 14.344 1 87 118 GLN B O 1
ATOM 2957 N N . ALA B 1 119 ? -7.824 9.719 14.328 1 91.5 119 ALA B N 1
ATOM 2958 C CA . ALA B 1 119 ? -7.598 10.227 15.68 1 91.5 119 ALA B CA 1
ATOM 2959 C C . ALA B 1 119 ? -7.84 11.734 15.742 1 91.5 119 ALA B C 1
ATOM 2961 O O . ALA B 1 119 ? -8.297 12.25 16.766 1 91.5 119 ALA B O 1
ATOM 2962 N N . PHE B 1 120 ? -7.578 12.438 14.641 1 91.19 120 PHE B N 1
ATOM 2963 C CA . PHE B 1 120 ? -7.688 13.891 14.641 1 91.19 120 PHE B CA 1
ATOM 2964 C C . PHE B 1 120 ? -9.062 14.328 14.148 1 91.19 120 PHE B C 1
ATOM 2966 O O . PHE B 1 120 ? -9.375 15.516 14.125 1 91.19 120 PHE B O 1
ATOM 2973 N N . LEU B 1 121 ? -9.914 13.391 13.766 1 87.25 121 LEU B N 1
ATOM 2974 C CA . LEU B 1 121 ? -11.195 13.695 13.148 1 87.25 121 LEU B CA 1
ATOM 2975 C C . LEU B 1 121 ? -12.008 14.648 14.023 1 87.25 121 LEU B C 1
ATOM 2977 O O . LEU B 1 121 ? -12.539 15.648 13.531 1 87.25 121 LEU B O 1
ATOM 2981 N N . PRO B 1 122 ? -12.086 14.453 15.367 1 86.81 122 PRO B N 1
ATOM 2982 C CA . PRO B 1 122 ? -12.859 15.398 16.188 1 86.81 122 PRO B CA 1
ATOM 2983 C C . PRO B 1 122 ? -12.289 16.812 16.141 1 86.81 122 PRO B C 1
ATOM 2985 O O . PRO B 1 122 ? -13.047 17.781 16.109 1 86.81 122 PRO B O 1
ATOM 2988 N N . HIS B 1 123 ? -10.977 16.922 16.109 1 91 123 HIS B N 1
ATOM 2989 C CA . HIS B 1 123 ? -10.32 18.219 16.062 1 91 123 HIS B CA 1
ATOM 2990 C C . HIS B 1 123 ? -10.477 18.875 14.695 1 91 123 HIS B C 1
ATOM 2992 O O . HIS B 1 123 ? -10.602 20.094 14.594 1 91 123 HIS B O 1
ATOM 2998 N N . LEU B 1 124 ? -10.484 18.016 13.656 1 87.88 124 LEU B N 1
ATOM 2999 C CA . LEU B 1 124 ? -10.664 18.484 12.289 1 87.88 124 LEU B CA 1
ATOM 3000 C C . LEU B 1 124 ? -12.094 18.984 12.07 1 87.88 124 LEU B C 1
ATOM 3002 O O . LEU B 1 124 ? -12.305 20.016 11.422 1 87.88 124 LEU B O 1
ATOM 3006 N N . ARG B 1 125 ? -13.008 18.312 12.602 1 83.75 125 ARG B N 1
ATOM 3007 C CA . ARG B 1 125 ? -14.406 18.734 12.477 1 83.75 125 ARG B CA 1
ATOM 3008 C C . ARG B 1 125 ? -14.641 20.062 13.164 1 83.75 125 ARG B C 1
ATOM 3010 O O . ARG B 1 125 ? -15.328 20.938 12.625 1 83.75 125 ARG B O 1
ATOM 3017 N N . ARG B 1 126 ? -14.031 20.25 14.336 1 86.25 126 ARG B N 1
ATOM 3018 C CA . ARG B 1 126 ? -14.18 21.484 15.102 1 86.25 126 ARG B CA 1
ATOM 3019 C C . ARG B 1 126 ? -13.578 22.672 14.352 1 86.25 126 ARG B C 1
ATOM 3021 O O . ARG B 1 126 ? -14.102 23.781 14.422 1 86.25 126 ARG B O 1
ATOM 3028 N N . GLY B 1 127 ? -12.5 22.359 13.609 1 86.62 127 GLY B N 1
ATOM 3029 C CA . GLY B 1 127 ? -11.789 23.438 12.93 1 86.62 127 GLY B CA 1
ATOM 3030 C C . GLY B 1 127 ? -12.18 23.578 11.469 1 86.62 127 GLY B C 1
ATOM 3031 O O . GLY B 1 127 ? -11.539 24.312 10.719 1 86.62 127 GLY B O 1
ATOM 3032 N N . GLU B 1 128 ? -13.219 22.75 11.055 1 81.5 128 GLU B N 1
ATOM 3033 C CA . GLU B 1 128 ? -13.484 22.656 9.625 1 81.5 128 GLU B CA 1
ATOM 3034 C C . GLU B 1 128 ? -12.195 22.422 8.844 1 81.5 128 GLU B C 1
ATOM 3036 O O . GLU B 1 128 ? -11.922 23.109 7.863 1 81.5 128 GLU B O 1
ATOM 3041 N N . GLY B 1 129 ? -11.547 21.484 9.398 1 85.25 129 GLY B N 1
ATOM 3042 C CA . GLY B 1 129 ? -10.156 21.266 9.008 1 85.25 129 GLY B CA 1
ATOM 3043 C C . GLY B 1 129 ? -10.023 20.547 7.684 1 85.25 129 GLY B C 1
ATOM 3044 O O . GLY B 1 129 ? -11.008 20.047 7.133 1 85.25 129 GLY B O 1
ATOM 3045 N N . ARG B 1 130 ? -8.75 20.641 7.168 1 83.94 130 ARG B N 1
ATOM 3046 C CA . ARG B 1 130 ? -8.32 20 5.922 1 83.94 130 ARG B CA 1
ATOM 3047 C C . ARG B 1 130 ? -7.148 19.062 6.156 1 83.94 130 ARG B C 1
ATOM 3049 O O . ARG B 1 130 ? -6.434 19.188 7.152 1 83.94 130 ARG B O 1
ATOM 3056 N N . VAL B 1 131 ? -7.129 18.109 5.246 1 85.5 131 VAL B N 1
ATOM 3057 C CA . VAL B 1 131 ? -6.016 17.172 5.301 1 85.5 131 VAL B CA 1
ATOM 3058 C C . VAL B 1 131 ? -5.188 17.281 4.023 1 85.5 131 VAL B C 1
ATOM 3060 O O . VAL B 1 131 ? -5.738 17.297 2.918 1 85.5 131 VAL B O 1
ATOM 3063 N N . LEU B 1 132 ? -3.904 17.469 4.23 1 84.44 132 LEU B N 1
ATOM 3064 C CA . LEU B 1 132 ? -2.973 17.547 3.109 1 84.44 132 LEU B CA 1
ATOM 3065 C C . LEU B 1 132 ? -2.004 16.359 3.139 1 84.44 132 LEU B C 1
ATOM 3067 O O . LEU B 1 132 ? -1.386 16.094 4.168 1 84.44 132 LEU B O 1
ATOM 3071 N N . HIS B 1 133 ? -1.955 15.695 2.061 1 77.88 133 HIS B N 1
ATOM 3072 C CA . HIS B 1 133 ? -0.982 14.633 1.846 1 77.88 133 HIS B CA 1
ATOM 3073 C C . HIS B 1 133 ? 0.086 15.062 0.843 1 77.88 133 HIS B C 1
ATOM 3075 O O . HIS B 1 133 ? -0.234 15.5 -0.264 1 77.88 133 HIS B O 1
ATOM 3081 N N . LEU B 1 134 ? 1.242 14.984 1.293 1 78.19 134 LEU B N 1
ATOM 3082 C CA . LEU B 1 134 ? 2.334 15.305 0.379 1 78.19 134 LEU B CA 1
ATOM 3083 C C . LEU B 1 134 ? 2.791 14.062 -0.379 1 78.19 134 LEU B C 1
ATOM 3085 O O . LEU B 1 134 ? 3.348 13.133 0.216 1 78.19 134 LEU B O 1
ATOM 3089 N N . GLY B 1 135 ? 2.447 14.07 -1.653 1 75.56 135 GLY B N 1
ATOM 3090 C CA . GLY B 1 135 ? 2.818 12.945 -2.504 1 75.56 135 GLY B CA 1
ATOM 3091 C C . GLY B 1 135 ? 4.102 13.188 -3.279 1 75.56 135 GLY B C 1
ATOM 3092 O O . GLY B 1 135 ? 4.855 14.109 -2.971 1 75.56 135 GLY B O 1
ATOM 3093 N N . THR B 1 136 ? 4.453 12.25 -4.129 1 67.62 136 THR B N 1
ATOM 3094 C CA . THR B 1 136 ? 5.629 12.352 -4.988 1 67.62 136 THR B CA 1
ATOM 3095 C C . THR B 1 136 ? 5.336 11.773 -6.371 1 67.62 136 THR B C 1
ATOM 3097 O O . THR B 1 136 ? 4.492 10.891 -6.516 1 67.62 136 THR B O 1
ATOM 3100 N N . SER B 1 137 ? 6.082 12.297 -7.309 1 63.94 137 SER B N 1
ATOM 3101 C CA . SER B 1 137 ? 5.941 11.797 -8.672 1 63.94 137 SER B CA 1
ATOM 3102 C C . SER B 1 137 ? 6.438 10.359 -8.789 1 63.94 137 SER B C 1
ATOM 3104 O O . SER B 1 137 ? 5.992 9.617 -9.664 1 63.94 137 SER B O 1
ATOM 3106 N N . VAL B 1 138 ? 7.246 9.969 -7.883 1 65.81 138 VAL B N 1
ATOM 3107 C CA . VAL B 1 138 ? 7.84 8.633 -7.93 1 65.81 138 VAL B CA 1
ATOM 3108 C C . VAL B 1 138 ? 6.758 7.578 -7.715 1 65.81 138 VAL B C 1
ATOM 3110 O O . VAL B 1 138 ? 6.938 6.418 -8.086 1 65.81 138 VAL B O 1
ATOM 3113 N N . ALA B 1 139 ? 5.664 7.961 -7.145 1 68.56 139 ALA B N 1
ATOM 3114 C CA . ALA B 1 139 ? 4.551 7.039 -6.953 1 68.56 139 ALA B CA 1
ATOM 3115 C C . ALA B 1 139 ? 3.992 6.57 -8.297 1 68.56 139 ALA B C 1
ATOM 3117 O O . ALA B 1 139 ? 3.469 5.461 -8.406 1 68.56 139 ALA B O 1
ATOM 3118 N N . PHE B 1 140 ? 4.246 7.387 -9.305 1 67.19 140 PHE B N 1
ATOM 3119 C CA . PHE B 1 140 ? 3.592 7.098 -10.578 1 67.19 140 PHE B CA 1
ATOM 3120 C C . PHE B 1 140 ? 4.605 6.656 -11.625 1 67.19 140 PHE B C 1
ATOM 3122 O O . PHE B 1 140 ? 4.234 6.238 -12.719 1 67.19 140 PHE B O 1
ATOM 3129 N N . HIS B 1 141 ? 5.844 6.754 -11.242 1 69.56 141 HIS B N 1
ATOM 3130 C CA . HIS B 1 141 ? 6.895 6.41 -12.195 1 69.56 141 HIS B CA 1
ATOM 3131 C C . HIS B 1 141 ? 7.883 5.422 -11.586 1 69.56 141 HIS B C 1
ATOM 3133 O O . HIS B 1 141 ? 8.906 5.824 -11.023 1 69.56 141 HIS B O 1
ATOM 3139 N N . PRO B 1 142 ? 7.59 4.172 -11.797 1 69.5 142 PRO B N 1
ATOM 3140 C CA . PRO B 1 142 ? 8.492 3.174 -11.227 1 69.5 142 PRO B CA 1
ATOM 3141 C C . PRO B 1 142 ? 9.898 3.234 -11.828 1 69.5 142 PRO B C 1
ATOM 3143 O O . PRO B 1 142 ? 10.039 3.367 -13.047 1 69.5 142 PRO B O 1
ATOM 3146 N N . GLN B 1 143 ? 10.891 3.416 -10.984 1 70.19 143 GLN B N 1
ATOM 3147 C CA . GLN B 1 143 ? 12.305 3.352 -11.344 1 70.19 143 GLN B CA 1
ATOM 3148 C C . GLN B 1 143 ? 13.062 2.41 -10.406 1 70.19 143 GLN B C 1
ATOM 3150 O O . GLN B 1 143 ? 12.617 2.139 -9.289 1 70.19 143 GLN B O 1
ATOM 3155 N N . ARG B 1 144 ? 14.156 1.895 -11 1 74.25 144 ARG B N 1
ATOM 3156 C CA . ARG B 1 144 ? 14.953 1.004 -10.164 1 74.25 144 ARG B CA 1
ATOM 3157 C C . ARG B 1 144 ? 15.305 1.664 -8.836 1 74.25 144 ARG B C 1
ATOM 3159 O O . ARG B 1 144 ? 15.75 2.814 -8.805 1 74.25 144 ARG B O 1
ATOM 3166 N N . GLY B 1 145 ? 14.977 1.035 -7.77 1 75.94 145 GLY B N 1
ATOM 3167 C CA . GLY B 1 145 ? 15.359 1.514 -6.449 1 75.94 145 GLY B CA 1
ATOM 3168 C C . GLY B 1 145 ? 14.273 2.338 -5.777 1 75.94 145 GLY B C 1
ATOM 3169 O O . GLY B 1 145 ? 14.43 2.762 -4.633 1 75.94 145 GLY B O 1
ATOM 3170 N N . THR B 1 146 ? 13.148 2.533 -6.383 1 77.69 146 THR B N 1
ATOM 3171 C CA . THR B 1 146 ? 12.125 3.41 -5.828 1 77.69 146 THR B CA 1
ATOM 3172 C C . THR B 1 146 ? 10.961 2.596 -5.266 1 77.69 146 THR B C 1
ATOM 3174 O O . THR B 1 146 ? 9.883 3.139 -5.004 1 77.69 146 THR B O 1
ATOM 3177 N N . ALA B 1 147 ? 11.203 1.363 -5.074 1 82.12 147 ALA B N 1
ATOM 3178 C CA . ALA B 1 147 ? 10.102 0.455 -4.766 1 82.12 147 ALA B CA 1
ATOM 3179 C C . ALA B 1 147 ? 9.406 0.855 -3.469 1 82.12 147 ALA B C 1
ATOM 3181 O O . ALA B 1 147 ? 8.188 1.039 -3.441 1 82.12 147 ALA B O 1
ATOM 3182 N N . VAL B 1 148 ? 10.195 1.031 -2.457 1 85.5 148 VAL B N 1
ATOM 3183 C CA . VAL B 1 148 ? 9.602 1.291 -1.146 1 85.5 148 VAL B CA 1
ATOM 3184 C C . VAL B 1 148 ? 8.805 2.592 -1.186 1 85.5 148 VAL B C 1
ATOM 3186 O O . VAL B 1 148 ? 7.617 2.609 -0.863 1 85.5 148 VAL B O 1
ATOM 3189 N N . TYR B 1 149 ? 9.438 3.57 -1.613 1 82.06 149 TYR B N 1
ATOM 3190 C CA . TYR B 1 149 ? 8.781 4.871 -1.643 1 82.06 149 TYR B CA 1
ATOM 3191 C C . TYR B 1 149 ? 7.645 4.887 -2.658 1 82.06 149 TYR B C 1
ATOM 3193 O O . TYR B 1 149 ? 6.539 5.336 -2.355 1 82.06 149 TYR B O 1
ATOM 3201 N N . GLY B 1 150 ? 7.871 4.332 -3.773 1 83.19 150 GLY B N 1
ATOM 3202 C CA . GLY B 1 150 ? 6.855 4.305 -4.812 1 83.19 150 GLY B CA 1
ATOM 3203 C C . GLY B 1 150 ? 5.605 3.547 -4.406 1 83.19 150 GLY B C 1
ATOM 3204 O O . GLY B 1 150 ? 4.488 4.055 -4.559 1 83.19 150 GLY B O 1
ATOM 3205 N N . VAL B 1 151 ? 5.77 2.42 -3.875 1 87.19 151 VAL B N 1
ATOM 3206 C CA . VAL B 1 151 ? 4.641 1.571 -3.514 1 87.19 151 VAL B CA 1
ATOM 3207 C C . VAL B 1 151 ? 3.873 2.197 -2.352 1 87.19 151 VAL B C 1
ATOM 3209 O O . VAL B 1 151 ? 2.645 2.287 -2.389 1 87.19 151 VAL B O 1
ATOM 3212 N N . THR B 1 152 ? 4.555 2.66 -1.39 1 89.62 152 THR B N 1
ATOM 3213 C CA . THR B 1 152 ? 3.893 3.199 -0.208 1 89.62 152 THR B CA 1
ATOM 3214 C C . THR B 1 152 ? 3.191 4.516 -0.535 1 89.62 152 THR B C 1
ATOM 3216 O O . THR B 1 152 ? 2.086 4.773 -0.05 1 89.62 152 THR B O 1
ATOM 3219 N N . LYS B 1 153 ? 3.801 5.289 -1.341 1 83.69 153 LYS B N 1
ATOM 3220 C CA . LYS B 1 153 ? 3.18 6.566 -1.686 1 83.69 153 LYS B CA 1
ATOM 3221 C C . LYS B 1 153 ? 1.999 6.363 -2.631 1 83.69 153 LYS B C 1
ATOM 3223 O O . LYS B 1 153 ? 1.021 7.113 -2.578 1 83.69 153 LYS B O 1
ATOM 3228 N N . MET B 1 154 ? 2.098 5.352 -3.41 1 83.12 154 MET B N 1
ATOM 3229 C CA . MET B 1 154 ? 0.924 5.008 -4.211 1 83.12 154 MET B CA 1
ATOM 3230 C C . MET B 1 154 ? -0.22 4.531 -3.32 1 83.12 154 MET B C 1
ATOM 3232 O O . MET B 1 154 ? -1.379 4.879 -3.555 1 83.12 154 MET B O 1
ATOM 3236 N N . ALA B 1 155 ? 0.139 3.684 -2.412 1 87.06 155 ALA B N 1
ATOM 3237 C CA . ALA B 1 155 ? -0.868 3.252 -1.446 1 87.06 155 ALA B CA 1
ATOM 3238 C C . ALA B 1 155 ? -1.49 4.445 -0.73 1 87.06 155 ALA B C 1
ATOM 3240 O O . ALA B 1 155 ? -2.713 4.523 -0.584 1 87.06 155 ALA B O 1
ATOM 3241 N N . PHE B 1 156 ? -0.691 5.309 -0.371 1 83.12 156 PHE B N 1
ATOM 3242 C CA . PHE B 1 156 ? -1.146 6.52 0.303 1 83.12 156 PHE B CA 1
ATOM 3243 C C . PHE B 1 156 ? -2.035 7.348 -0.615 1 83.12 156 PHE B C 1
ATOM 3245 O O . PHE B 1 156 ? -3.064 7.871 -0.185 1 83.12 156 PHE B O 1
ATOM 3252 N N . HIS B 1 157 ? -1.603 7.488 -1.798 1 78.06 157 HIS B N 1
ATOM 3253 C CA . HIS B 1 157 ? -2.404 8.188 -2.793 1 78.06 157 HIS B CA 1
ATOM 3254 C C . HIS B 1 157 ? -3.803 7.59 -2.898 1 78.06 157 HIS B C 1
ATOM 3256 O O . HIS B 1 157 ? -4.797 8.32 -2.926 1 78.06 157 HIS B O 1
ATOM 3262 N N . ARG B 1 158 ? -3.84 6.352 -2.939 1 79.81 158 ARG B N 1
ATOM 3263 C CA . ARG B 1 158 ? -5.129 5.676 -3.053 1 79.81 158 ARG B CA 1
ATOM 3264 C C . ARG B 1 158 ? -5.973 5.898 -1.804 1 79.81 158 ARG B C 1
ATOM 3266 O O . ARG B 1 158 ? -7.199 5.996 -1.887 1 79.81 158 ARG B O 1
ATOM 3273 N N . LEU B 1 159 ? -5.387 5.895 -0.71 1 81.31 159 LEU B N 1
ATOM 3274 C CA . LEU B 1 159 ? -6.086 6.203 0.533 1 81.31 159 LEU B CA 1
ATOM 3275 C C . LEU B 1 159 ? -6.762 7.57 0.453 1 81.31 159 LEU B C 1
ATOM 3277 O O . LEU B 1 159 ? -7.906 7.727 0.884 1 81.31 159 LEU B O 1
ATOM 3281 N N . TYR B 1 160 ? -6.109 8.398 -0.155 1 73.88 160 TYR B N 1
ATOM 3282 C CA . TYR B 1 160 ? -6.664 9.742 -0.294 1 73.88 160 TYR B CA 1
ATOM 3283 C C . TYR B 1 160 ? -7.828 9.75 -1.278 1 73.88 160 TYR B C 1
ATOM 3285 O O . TYR B 1 160 ? -8.828 10.43 -1.055 1 73.88 160 TYR B O 1
ATOM 3293 N N . GLU B 1 161 ? -7.574 9.055 -2.312 1 75.94 161 GLU B N 1
ATOM 3294 C CA . GLU B 1 161 ? -8.688 8.93 -3.246 1 75.94 161 GLU B CA 1
ATOM 3295 C C . GLU B 1 161 ? -9.922 8.344 -2.557 1 75.94 161 GLU B C 1
ATOM 3297 O O . GLU B 1 161 ? -11.055 8.742 -2.855 1 75.94 161 GLU B O 1
ATOM 3302 N N . GLN B 1 162 ? -9.617 7.457 -1.677 1 78.5 162 GLN B N 1
ATOM 3303 C CA . GLN B 1 162 ? -10.703 6.852 -0.917 1 78.5 162 GLN B CA 1
ATOM 3304 C C . GLN B 1 162 ? -11.375 7.875 -0.006 1 78.5 162 GLN B C 1
ATOM 3306 O O . GLN B 1 162 ? -12.602 7.883 0.131 1 78.5 162 GLN B O 1
ATOM 3311 N N . LEU B 1 163 ? -10.609 8.648 0.653 1 73.81 163 LEU B N 1
ATOM 3312 C CA . LEU B 1 163 ? -11.133 9.695 1.522 1 73.81 163 LEU B CA 1
ATOM 3313 C C . LEU B 1 163 ? -12.039 10.648 0.747 1 73.81 163 LEU B C 1
ATOM 3315 O O . LEU B 1 163 ? -13.117 11.016 1.227 1 73.81 163 LEU B O 1
ATOM 3319 N N . ASN B 1 164 ? -11.531 10.977 -0.397 1 69 164 ASN B N 1
ATOM 3320 C CA . ASN B 1 164 ? -12.312 11.867 -1.244 1 69 164 ASN B CA 1
ATOM 3321 C C . ASN B 1 164 ? -13.625 11.219 -1.68 1 69 164 ASN B C 1
ATOM 3323 O O . ASN B 1 164 ? -14.656 11.883 -1.747 1 69 164 ASN B O 1
ATOM 3327 N N . ALA B 1 165 ? -13.469 9.953 -1.995 1 70.12 165 ALA B N 1
ATOM 3328 C CA . ALA B 1 165 ? -14.648 9.227 -2.453 1 70.12 165 ALA B CA 1
ATOM 3329 C C . ALA B 1 165 ? -15.672 9.078 -1.331 1 70.12 165 ALA B C 1
ATOM 3331 O O . ALA B 1 165 ? -16.875 9.047 -1.583 1 70.12 165 ALA B O 1
ATOM 3332 N N . GLU B 1 166 ? -15.227 8.797 -0.135 1 64.56 166 GLU B N 1
ATOM 3333 C CA . GLU B 1 166 ? -16.141 8.625 0.988 1 64.56 166 GLU B CA 1
ATOM 3334 C C . GLU B 1 166 ? -16.516 9.977 1.606 1 64.56 166 GLU B C 1
ATOM 3336 O O . GLU B 1 166 ? -17.516 10.086 2.312 1 64.56 166 GLU B O 1
ATOM 3341 N N . GLN B 1 167 ? -15.289 10.773 1.812 1 55.72 167 GLN B N 1
ATOM 3342 C CA . GLN B 1 167 ? -15.57 12.008 2.545 1 55.72 167 GLN B CA 1
ATOM 3343 C C . GLN B 1 167 ? -16.5 12.922 1.751 1 55.72 167 GLN B C 1
ATOM 3345 O O . GLN B 1 167 ? -16.797 14.031 2.184 1 55.72 167 GLN B O 1
ATOM 3350 N N . ALA B 1 168 ? -16.266 13.422 0.419 1 46.72 168 ALA B N 1
ATOM 3351 C CA . ALA B 1 168 ? -16.875 14.75 0.298 1 46.72 168 ALA B CA 1
ATOM 3352 C C . ALA B 1 168 ? -18.219 14.797 1 1 46.72 168 ALA B C 1
ATOM 3354 O O . ALA B 1 168 ? -18.516 15.742 1.737 1 46.72 168 ALA B O 1
ATOM 3355 N N . ARG B 1 169 ? -18.938 13.906 0.78 1 42.75 169 ARG B N 1
ATOM 3356 C CA . ARG B 1 169 ? -20.297 14.25 1.181 1 42.75 169 ARG B CA 1
ATOM 3357 C C . ARG B 1 169 ? -20.469 14.117 2.689 1 42.75 169 ARG B C 1
ATOM 3359 O O . ARG B 1 169 ? -21.109 14.961 3.32 1 42.75 169 ARG B O 1
ATOM 3366 N N . SER B 1 170 ? -19.828 12.938 3.164 1 42.97 170 SER B N 1
ATOM 3367 C CA . SER B 1 170 ? -20.25 12.695 4.539 1 42.97 170 SER B CA 1
ATOM 3368 C C . SER B 1 170 ? -19.234 13.25 5.535 1 42.97 170 SER B C 1
ATOM 3370 O O . SER B 1 170 ? -19.594 13.57 6.672 1 42.97 170 SER B O 1
ATOM 3372 N N . LEU B 1 171 ? -17.969 13.281 5.105 1 49.88 171 LEU B N 1
ATOM 3373 C CA . LEU B 1 171 ? -17.016 13.734 6.117 1 49.88 171 LEU B CA 1
ATOM 3374 C C . LEU B 1 171 ? -16.828 15.242 6.055 1 49.88 171 LEU B C 1
ATOM 3376 O O . LEU B 1 171 ? -16.406 15.867 7.035 1 49.88 171 LEU B O 1
ATOM 3380 N N . GLY B 1 172 ? -17.328 15.867 5.133 1 46.69 172 GLY B N 1
ATOM 3381 C CA . GLY B 1 172 ? -17.219 17.312 4.98 1 46.69 172 GLY B CA 1
ATOM 3382 C C . GLY B 1 172 ? -15.781 17.797 4.949 1 46.69 172 GLY B C 1
ATOM 3383 O O . GLY B 1 172 ? -15.516 18.969 5.207 1 46.69 172 GLY B O 1
ATOM 3384 N N . LEU B 1 173 ? -14.727 16.781 5.062 1 48.84 173 LEU B N 1
ATOM 3385 C CA . LEU B 1 173 ? -13.352 17.25 5.164 1 48.84 173 LEU B CA 1
ATOM 3386 C C . LEU B 1 173 ? -12.695 17.312 3.791 1 48.84 173 LEU B C 1
ATOM 3388 O O . LEU B 1 173 ? -12.719 16.328 3.045 1 48.84 173 LEU B O 1
ATOM 3392 N N . PRO B 1 174 ? -12.336 18.562 3.348 1 45.28 174 PRO B N 1
ATOM 3393 C CA . PRO B 1 174 ? -11.609 18.656 2.076 1 45.28 174 PRO B CA 1
ATOM 3394 C C . PRO B 1 174 ? -10.234 18 2.127 1 45.28 174 PRO B C 1
ATOM 3396 O O . PRO B 1 174 ? -9.602 17.969 3.184 1 45.28 174 PRO B O 1
ATOM 3399 N N . HIS B 1 175 ? -9.914 17.078 1.27 1 51.62 175 HIS B N 1
ATOM 3400 C CA . HIS B 1 175 ? -8.625 16.391 1.224 1 51.62 175 HIS B CA 1
ATOM 3401 C C . HIS B 1 175 ? -7.863 16.734 -0.05 1 51.62 175 HIS B C 1
ATOM 3403 O O . HIS B 1 175 ? -8.469 16.969 -1.098 1 51.62 175 HIS B O 1
ATOM 3409 N N . VAL B 1 176 ? -6.574 17.469 0.038 1 47.47 176 VAL B N 1
ATOM 3410 C CA . VAL B 1 176 ? -5.801 17.797 -1.155 1 47.47 176 VAL B CA 1
ATOM 3411 C C . VAL B 1 176 ? -4.605 16.859 -1.272 1 47.47 176 VAL B C 1
ATOM 3413 O O . VAL B 1 176 ? -4.016 16.469 -0.264 1 47.47 176 VAL B O 1
ATOM 3416 N N . ARG B 1 177 ? -4.453 16.219 -2.391 1 49.56 177 ARG B N 1
ATOM 3417 C CA . ARG B 1 177 ? -3.264 15.484 -2.807 1 49.56 177 ARG B CA 1
ATOM 3418 C C . ARG B 1 177 ? -2.227 16.422 -3.416 1 49.56 177 ARG B C 1
ATOM 3420 O O . ARG B 1 177 ? -2.562 17.281 -4.227 1 49.56 177 ARG B O 1
ATOM 3427 N N . TYR B 1 178 ? -1.03 16.688 -2.713 1 46.75 178 TYR B N 1
ATOM 3428 C CA . TYR B 1 178 ? 0.047 17.453 -3.326 1 46.75 178 TYR B CA 1
ATOM 3429 C C . TYR B 1 178 ? 1.107 16.531 -3.916 1 46.75 178 TYR B C 1
ATOM 3431 O O . TYR B 1 178 ? 1.505 15.547 -3.285 1 46.75 178 TYR B O 1
ATOM 3439 N N . PHE B 1 179 ? 1.308 16.516 -5.238 1 47.44 179 PHE B N 1
ATOM 3440 C CA . PHE B 1 179 ? 2.357 15.742 -5.895 1 47.44 179 PHE B CA 1
ATOM 3441 C C . PHE B 1 179 ? 3.566 16.625 -6.195 1 47.44 179 PHE B C 1
ATOM 3443 O O . PHE B 1 179 ? 3.43 17.703 -6.777 1 47.44 179 PHE B O 1
ATOM 3450 N N . ASP B 1 180 ? 4.691 16.406 -5.34 1 45.06 180 ASP B N 1
ATOM 3451 C CA . ASP B 1 180 ? 5.945 17.078 -5.68 1 45.06 180 ASP B CA 1
ATOM 3452 C C . ASP B 1 180 ? 6.723 16.297 -6.727 1 45.06 180 ASP B C 1
ATOM 3454 O O . ASP B 1 180 ? 6.801 15.062 -6.656 1 45.06 180 ASP B O 1
ATOM 3458 N N . GLU B 1 181 ? 6.855 16.75 -7.902 1 40.91 181 GLU B N 1
ATOM 3459 C CA . GLU B 1 181 ? 7.664 16.188 -8.977 1 40.91 181 GLU B CA 1
ATOM 3460 C C . GLU B 1 181 ? 9.148 16.188 -8.617 1 40.91 181 GLU B C 1
ATOM 3462 O O . GLU B 1 181 ? 9.969 15.625 -9.344 1 40.91 181 GLU B O 1
ATOM 3467 N N . ALA B 1 182 ? 9.508 16.75 -7.648 1 41.25 182 ALA B N 1
ATOM 3468 C CA . ALA B 1 182 ? 10.922 17.047 -7.418 1 41.25 182 ALA B CA 1
ATOM 3469 C C . ALA B 1 182 ? 11.727 15.758 -7.262 1 41.25 182 ALA B C 1
ATOM 3471 O O . ALA B 1 182 ? 12.898 15.695 -7.652 1 41.25 182 ALA B O 1
ATOM 3472 N N . PHE B 1 183 ? 11.25 14.719 -6.668 1 42.12 183 PHE B N 1
ATOM 3473 C CA . PHE B 1 183 ? 12.195 13.625 -6.434 1 42.12 183 PHE B CA 1
ATOM 3474 C C . PHE B 1 183 ? 12.672 13.031 -7.754 1 42.12 183 PHE B C 1
ATOM 3476 O O . PHE B 1 183 ? 13.812 12.578 -7.855 1 42.12 183 PHE B O 1
ATOM 3483 N N . ALA B 1 184 ? 11.852 13.109 -8.648 1 40.34 184 ALA B N 1
ATOM 3484 C CA . ALA B 1 184 ? 12.195 12.445 -9.898 1 40.34 184 ALA B CA 1
ATOM 3485 C C . ALA B 1 184 ? 13.453 13.055 -10.516 1 40.34 184 ALA B C 1
ATOM 3487 O O . ALA B 1 184 ? 14.227 12.367 -11.18 1 40.34 184 ALA B O 1
ATOM 3488 N N . ASN B 1 185 ? 13.562 14.312 -10.305 1 39.66 185 ASN B N 1
ATOM 3489 C CA . ASN B 1 185 ? 14.688 14.945 -10.992 1 39.66 185 ASN B CA 1
ATOM 3490 C C . ASN B 1 185 ? 15.805 15.305 -10.016 1 39.66 185 ASN B C 1
ATOM 3492 O O . ASN B 1 185 ? 16.719 16.062 -10.359 1 39.66 185 ASN B O 1
ATOM 3496 N N . GLY B 1 186 ? 15.75 14.695 -8.898 1 43.56 186 GLY B N 1
ATOM 3497 C CA . GLY B 1 186 ? 16.797 15.047 -7.957 1 43.56 186 GLY B CA 1
ATOM 3498 C C . GLY B 1 186 ? 16.672 16.453 -7.426 1 43.56 186 GLY B C 1
ATOM 3499 O O . GLY B 1 186 ? 17.609 16.984 -6.805 1 43.56 186 GLY B O 1
ATOM 3500 N N . SER B 1 187 ? 15.758 17.094 -7.996 1 47.75 187 SER B N 1
ATOM 3501 C CA . SER B 1 187 ? 15.688 18.484 -7.578 1 47.75 187 SER B CA 1
ATOM 3502 C C . SER B 1 187 ? 14.977 18.625 -6.238 1 47.75 187 SER B C 1
ATOM 3504 O O . SER B 1 187 ? 14.125 17.797 -5.895 1 47.75 187 SER B O 1
ATOM 3506 N N . THR B 1 188 ? 15.688 19.391 -5.332 1 57.81 188 THR B N 1
ATOM 3507 C CA . THR B 1 188 ? 15.18 19.734 -4.004 1 57.81 188 THR B CA 1
ATOM 3508 C C . THR B 1 188 ? 13.938 20.609 -4.105 1 57.81 188 THR B C 1
ATOM 3510 O O . THR B 1 188 ? 13.875 21.5 -4.949 1 57.81 188 THR B O 1
ATOM 3513 N N . THR B 1 189 ? 12.852 20.188 -3.707 1 63.84 189 THR B N 1
ATOM 3514 C CA . THR B 1 189 ? 11.633 20.984 -3.617 1 63.84 189 THR B CA 1
ATOM 3515 C C . THR B 1 189 ? 11.914 22.297 -2.887 1 63.84 189 THR B C 1
ATOM 3517 O O . THR B 1 189 ? 12.469 22.297 -1.787 1 63.84 189 THR B O 1
ATOM 3520 N N . PRO B 1 190 ? 11.75 23.391 -3.623 1 77.5 190 PRO B N 1
ATOM 3521 C CA . PRO B 1 190 ? 1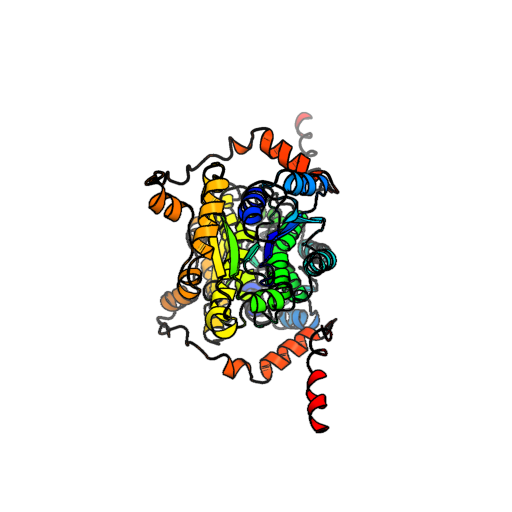1.844 24.641 -2.869 1 77.5 190 PRO B CA 1
ATOM 3522 C C . PRO B 1 190 ? 10.836 24.719 -1.723 1 77.5 190 PRO B C 1
ATOM 3524 O O . PRO B 1 190 ? 9.672 25.047 -1.943 1 77.5 190 PRO B O 1
ATOM 3527 N N . GLU B 1 191 ? 11.32 24.531 -0.552 1 82.69 191 GLU B N 1
ATOM 3528 C CA . GLU B 1 191 ? 10.492 24.297 0.624 1 82.69 191 GLU B CA 1
ATOM 3529 C C . GLU B 1 191 ? 9.656 25.531 0.958 1 82.69 191 GLU B C 1
ATOM 3531 O O . GLU B 1 191 ? 8.484 25.406 1.338 1 82.69 191 GLU B O 1
ATOM 3536 N N . ARG B 1 192 ? 10.258 26.75 0.78 1 82.88 192 ARG B N 1
ATOM 3537 C CA . ARG B 1 192 ? 9.531 27.969 1.094 1 82.88 192 ARG B CA 1
ATOM 3538 C C . ARG B 1 192 ? 8.383 28.188 0.116 1 82.88 192 ARG B C 1
ATOM 3540 O O . ARG B 1 192 ? 7.297 28.625 0.51 1 82.88 192 ARG B O 1
ATOM 3547 N N . GLU B 1 193 ? 8.664 27.859 -1.124 1 83.25 193 GLU B N 1
ATOM 3548 C CA . GLU B 1 193 ? 7.613 28 -2.131 1 83.25 193 GLU B CA 1
ATOM 3549 C C . GLU B 1 193 ? 6.488 27 -1.888 1 83.25 193 GLU B C 1
ATOM 3551 O O . GLU B 1 193 ? 5.312 27.312 -2.076 1 83.25 193 GLU B O 1
ATOM 3556 N N . LEU B 1 194 ? 6.895 25.891 -1.443 1 84.44 194 LEU B N 1
ATOM 3557 C CA . LEU B 1 194 ? 5.883 24.875 -1.162 1 84.44 194 LEU B CA 1
ATOM 3558 C C . LEU B 1 194 ? 5 25.297 0.005 1 84.44 194 LEU B C 1
ATOM 3560 O O . LEU B 1 194 ? 3.779 25.109 -0.033 1 84.44 194 LEU B O 1
ATOM 3564 N N . ALA B 1 195 ? 5.621 25.891 0.993 1 88.25 195 ALA B N 1
ATOM 3565 C CA . ALA B 1 195 ? 4.848 26.359 2.137 1 88.25 195 ALA B CA 1
ATOM 3566 C C . ALA B 1 195 ? 3.857 27.438 1.718 1 88.25 195 ALA B C 1
ATOM 3568 O O . ALA B 1 195 ? 2.719 27.469 2.191 1 88.25 195 ALA B O 1
ATOM 3569 N N . ARG B 1 196 ? 4.266 28.297 0.82 1 87.88 196 ARG B N 1
ATOM 3570 C CA . ARG B 1 196 ? 3.373 29.328 0.296 1 87.88 196 ARG B CA 1
ATOM 3571 C C . ARG B 1 196 ? 2.227 28.703 -0.495 1 87.88 196 ARG B C 1
ATOM 3573 O O . ARG B 1 196 ? 1.086 29.156 -0.411 1 87.88 196 ARG B O 1
ATOM 3580 N N . CYS B 1 197 ? 2.594 27.75 -1.248 1 84.5 197 CYS B N 1
ATOM 3581 C CA . CYS B 1 197 ? 1.58 27.016 -2.004 1 84.5 197 CYS B CA 1
ATOM 3582 C C . CYS B 1 197 ? 0.523 26.438 -1.074 1 84.5 197 CYS B C 1
ATOM 3584 O O . CYS B 1 197 ? -0.676 26.594 -1.317 1 84.5 197 CYS B O 1
ATOM 3586 N N . VAL B 1 198 ? 0.96 25.797 0.011 1 88 198 VAL B N 1
ATOM 3587 C CA . VAL B 1 198 ? 0.056 25.156 0.963 1 88 198 VAL B CA 1
ATOM 3588 C C . VAL B 1 198 ? -0.825 26.219 1.624 1 88 198 VAL B C 1
ATOM 3590 O O . VAL B 1 198 ? -2.027 26 1.805 1 88 198 VAL B O 1
ATOM 3593 N N . GLU B 1 199 ? -0.25 27.312 1.942 1 89.5 199 GLU B N 1
ATOM 3594 C CA . GLU B 1 199 ? -1.02 28.406 2.529 1 89.5 199 GLU B CA 1
ATOM 3595 C C . GLU B 1 199 ? -2.113 28.891 1.58 1 89.5 199 GLU B C 1
ATOM 3597 O O . GLU B 1 199 ? -3.252 29.109 1.999 1 89.5 199 GLU B O 1
ATOM 3602 N N . GLU B 1 200 ? -1.765 29.062 0.34 1 86.69 200 GLU B N 1
ATOM 3603 C CA . GLU B 1 200 ? -2.742 29.5 -0.654 1 86.69 200 GLU B CA 1
ATOM 3604 C C . GLU B 1 200 ? -3.873 28.484 -0.795 1 86.69 200 GLU B C 1
ATOM 3606 O O . GLU B 1 200 ? -5.039 28.859 -0.921 1 86.69 200 GLU B O 1
ATOM 3611 N N . LEU B 1 201 ? -3.498 27.297 -0.815 1 82.38 201 LEU B N 1
ATOM 3612 C CA . LEU B 1 201 ? -4.5 26.234 -0.93 1 82.38 201 LEU B CA 1
ATOM 3613 C C . LEU B 1 201 ? -5.43 26.234 0.278 1 82.38 201 LEU B C 1
ATOM 3615 O O . LEU B 1 201 ? -6.633 26 0.141 1 82.38 201 LEU B O 1
ATOM 3619 N N . LEU B 1 202 ? -4.891 26.438 1.466 1 85.38 202 LEU B N 1
ATOM 3620 C CA . LEU B 1 202 ? -5.672 26.469 2.695 1 85.38 202 LEU B CA 1
ATOM 3621 C C . LEU B 1 202 ? -6.707 27.594 2.656 1 85.38 202 LEU B C 1
ATOM 3623 O O . LEU B 1 202 ? -7.75 27.5 3.309 1 85.38 202 LEU B O 1
ATOM 3627 N N . GLY B 1 203 ? -6.426 28.578 1.876 1 85.38 203 GLY B N 1
AT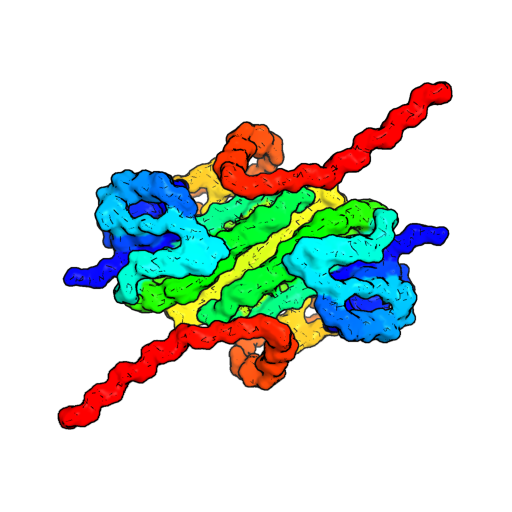OM 3628 C CA . GLY B 1 203 ? -7.324 29.719 1.771 1 85.38 203 GLY B CA 1
ATOM 3629 C C . GLY B 1 203 ? -8.5 29.469 0.846 1 85.38 203 GLY B C 1
ATOM 3630 O O . GLY B 1 203 ? -9.484 30.219 0.869 1 85.38 203 GLY B O 1
ATOM 3631 N N . LYS B 1 204 ? -8.406 28.453 0.065 1 82.56 204 LYS B N 1
ATOM 3632 C CA . LYS B 1 204 ? -9.5 28.109 -0.846 1 82.56 204 LYS B CA 1
ATOM 3633 C C . LYS B 1 204 ? -10.695 27.562 -0.085 1 82.56 204 LYS B C 1
ATOM 3635 O O . LYS B 1 204 ? -10.555 27.047 1.028 1 82.56 204 LYS B O 1
ATOM 3640 N N . ASP B 1 205 ? -11.859 27.688 -0.715 1 81.06 205 ASP B N 1
ATOM 3641 C CA . ASP B 1 205 ? -13.023 27.062 -0.099 1 81.06 205 ASP B CA 1
ATOM 3642 C C . ASP B 1 205 ? -12.945 25.531 -0.201 1 81.06 205 ASP B C 1
ATOM 3644 O O . ASP B 1 205 ? -12.086 25 -0.906 1 81.06 205 ASP B O 1
ATOM 3648 N N . ALA B 1 206 ? -13.805 24.922 0.571 1 73.75 206 ALA B N 1
ATOM 3649 C CA . ALA B 1 206 ? -13.742 23.469 0.715 1 73.75 206 ALA B CA 1
ATOM 3650 C C . ALA B 1 206 ? -13.898 22.781 -0.635 1 73.75 206 ALA B C 1
ATOM 3652 O O . ALA B 1 206 ? -13.211 21.797 -0.924 1 73.75 206 ALA B O 1
ATOM 3653 N N . HIS B 1 207 ? -14.758 23.312 -1.443 1 72.94 207 HIS B N 1
ATOM 3654 C CA . HIS B 1 207 ? -15.023 22.719 -2.75 1 72.94 207 HIS B CA 1
ATOM 3655 C C . HIS B 1 207 ? -13.805 22.828 -3.66 1 72.94 207 HIS B C 1
ATOM 3657 O O . HIS B 1 207 ? -13.406 21.859 -4.297 1 72.94 207 HIS B O 1
ATOM 3663 N N . ALA B 1 208 ? -13.203 23.984 -3.693 1 75.44 208 ALA B N 1
ATOM 3664 C CA . ALA B 1 208 ? -12.031 24.219 -4.535 1 75.44 208 ALA B CA 1
ATOM 3665 C C . ALA B 1 208 ? -10.836 23.422 -4.039 1 75.44 208 ALA B C 1
ATOM 3667 O O . ALA B 1 208 ? -10.047 22.906 -4.844 1 75.44 208 ALA B O 1
ATOM 3668 N N . PHE B 1 209 ? -10.75 23.234 -2.719 1 75.19 209 PHE B N 1
ATOM 3669 C CA . PHE B 1 209 ? -9.633 22.531 -2.1 1 75.19 209 PHE B CA 1
ATOM 3670 C C . PHE B 1 209 ? -9.648 21.062 -2.479 1 75.19 209 PHE B C 1
ATOM 3672 O O . PHE B 1 209 ? -8.594 20.453 -2.699 1 75.19 209 PHE B O 1
ATOM 3679 N N . SER B 1 210 ? -10.82 20.484 -2.666 1 70.25 210 SER B N 1
ATOM 3680 C CA . SER B 1 210 ? -10.922 19.047 -2.861 1 70.25 210 SER B CA 1
ATOM 3681 C C . SER B 1 210 ? -11.258 18.703 -4.309 1 70.25 210 SER B C 1
ATOM 3683 O O . SER B 1 210 ? -11.43 17.531 -4.656 1 70.25 210 SER B O 1
ATOM 3685 N N . ALA B 1 211 ? -11.359 19.703 -5.141 1 64.38 211 ALA B N 1
ATOM 3686 C CA . ALA B 1 211 ? -11.906 19.531 -6.488 1 64.38 211 ALA B CA 1
ATOM 3687 C C . ALA B 1 211 ? -10.914 18.797 -7.387 1 64.38 211 ALA B C 1
ATOM 3689 O O . ALA B 1 211 ? -11.312 18.188 -8.383 1 64.38 211 ALA B O 1
ATOM 3690 N N . ARG B 1 212 ? -9.656 18.938 -6.988 1 66.19 212 ARG B N 1
ATOM 3691 C CA . ARG B 1 212 ? -8.648 18.344 -7.859 1 66.19 212 ARG B CA 1
ATOM 3692 C C . ARG B 1 212 ? -7.383 17.984 -7.082 1 66.19 212 ARG B C 1
ATOM 3694 O O . ARG B 1 212 ? -7.23 18.391 -5.922 1 66.19 212 ARG B O 1
ATOM 3701 N N . GLU B 1 213 ? -6.652 17.188 -7.734 1 69.88 213 GLU B N 1
ATOM 3702 C CA . GLU B 1 213 ? -5.281 17.016 -7.262 1 69.88 213 GLU B CA 1
ATOM 3703 C C . GLU B 1 213 ? -4.438 18.25 -7.562 1 69.88 213 GLU B C 1
ATOM 3705 O O . GLU B 1 213 ? -4.5 18.797 -8.664 1 69.88 213 GLU B O 1
ATOM 3710 N N . TRP B 1 214 ? -3.75 18.766 -6.527 1 73.25 214 TRP B N 1
ATOM 3711 C CA . TRP B 1 214 ? -2.906 19.953 -6.719 1 73.25 214 TRP B CA 1
ATOM 3712 C C . TRP B 1 214 ? -1.457 19.547 -6.965 1 73.25 214 TRP B C 1
ATOM 3714 O O . TRP B 1 214 ? -0.92 18.672 -6.266 1 73.25 214 TRP B O 1
ATOM 3724 N N . ARG B 1 215 ? -0.913 20.125 -7.949 1 72.75 215 ARG B N 1
ATOM 3725 C CA . ARG B 1 215 ? 0.487 19.891 -8.281 1 72.75 215 ARG B CA 1
ATOM 3726 C C . ARG B 1 215 ? 1.326 21.141 -8.062 1 72.75 215 ARG B C 1
ATOM 3728 O O . ARG B 1 215 ? 0.999 22.219 -8.57 1 72.75 215 ARG B O 1
ATOM 3735 N N . PHE B 1 216 ? 2.402 20.906 -7.352 1 75.38 216 PHE B N 1
ATOM 3736 C CA . PHE B 1 216 ? 3.273 22.047 -7.047 1 75.38 216 PHE B CA 1
ATOM 3737 C C . PHE B 1 216 ? 3.84 22.656 -8.32 1 75.38 216 PHE B C 1
ATOM 3739 O O . PHE B 1 216 ? 3.975 23.875 -8.43 1 75.38 216 PHE B O 1
ATOM 3746 N N . SER B 1 217 ? 4.117 21.75 -9.242 1 72.31 217 SER B N 1
ATOM 3747 C CA . SER B 1 217 ? 4.656 22.234 -10.508 1 72.31 217 SER B CA 1
ATOM 3748 C C . SER B 1 217 ? 3.67 23.141 -11.227 1 72.31 217 SER B C 1
ATOM 3750 O O . SER B 1 217 ? 4.066 24.141 -11.836 1 72.31 217 SER B O 1
ATOM 3752 N N . GLU B 1 218 ? 2.416 22.844 -11.172 1 73.5 218 GLU B N 1
ATOM 3753 C CA . GLU B 1 218 ? 1.391 23.688 -11.789 1 73.5 218 GLU B CA 1
ATOM 3754 C C . GLU B 1 218 ? 1.247 25.016 -11.062 1 73.5 218 GLU B C 1
ATOM 3756 O O . GLU B 1 218 ? 1.07 26.062 -11.695 1 73.5 218 GLU B O 1
ATOM 3761 N N . TRP B 1 219 ? 1.281 24.953 -9.766 1 76.56 219 TRP B N 1
ATOM 3762 C CA . TRP B 1 219 ? 1.228 26.156 -8.953 1 76.56 219 TRP B CA 1
ATOM 3763 C C . TRP B 1 219 ? 2.4 27.078 -9.273 1 76.56 219 TRP B C 1
ATOM 3765 O O . TRP B 1 219 ? 2.225 28.297 -9.414 1 76.56 219 TRP B O 1
ATOM 3775 N N . ARG B 1 220 ? 3.562 26.469 -9.406 1 77.88 220 ARG B N 1
ATOM 3776 C CA . ARG B 1 220 ? 4.758 27.25 -9.703 1 77.88 220 ARG B CA 1
ATOM 3777 C C . ARG B 1 220 ? 4.645 27.906 -11.07 1 77.88 220 ARG B C 1
ATOM 3779 O O . ARG B 1 220 ? 5.039 29.062 -11.242 1 77.88 220 ARG B O 1
ATOM 3786 N N . LYS B 1 221 ? 4.129 27.109 -11.953 1 78.25 221 LYS B N 1
ATOM 3787 C CA . LYS B 1 221 ? 3.938 27.656 -13.289 1 78.25 221 LYS B CA 1
ATOM 3788 C C . LYS B 1 221 ? 2.982 28.844 -13.273 1 78.25 221 LYS B C 1
ATOM 3790 O O . LYS B 1 221 ? 3.236 29.875 -13.922 1 78.25 221 LYS B O 1
ATOM 3795 N N . GLU B 1 222 ? 1.915 28.719 -12.594 1 80 222 GLU B N 1
ATOM 3796 C CA . GLU B 1 222 ? 0.894 29.766 -12.523 1 80 222 GLU B CA 1
ATOM 3797 C C . GLU B 1 222 ? 1.408 31 -11.781 1 80 222 GLU B C 1
ATOM 3799 O O . GLU B 1 222 ? 1.08 32.125 -12.148 1 80 222 GLU B O 1
ATOM 3804 N N . ARG B 1 223 ? 2.277 30.797 -10.82 1 78.31 223 ARG B N 1
ATOM 3805 C CA . ARG B 1 223 ? 2.658 31.906 -9.953 1 78.31 223 ARG B CA 1
ATOM 3806 C C . ARG B 1 223 ? 4 32.5 -10.375 1 78.31 223 ARG B C 1
ATOM 3808 O O . ARG B 1 223 ? 4.223 33.688 -10.25 1 78.31 223 ARG B O 1
ATOM 3815 N N . LEU B 1 224 ? 4.922 31.656 -10.75 1 71.62 224 LEU B N 1
ATOM 3816 C CA . LEU B 1 224 ? 6.285 32.125 -10.977 1 71.62 224 LEU B CA 1
ATOM 3817 C C . LEU B 1 224 ? 6.605 32.156 -12.469 1 71.62 224 LEU B C 1
ATOM 3819 O O . LEU B 1 224 ? 7.641 32.688 -12.867 1 71.62 224 LEU B O 1
ATOM 3823 N N . GLY B 1 225 ? 5.566 31.859 -13.422 1 66.25 225 GLY B N 1
ATOM 3824 C CA . GLY B 1 225 ? 5.824 31.812 -14.852 1 66.25 225 GLY B CA 1
ATOM 3825 C C . GLY B 1 225 ? 6.859 30.781 -15.242 1 66.25 225 GLY B C 1
ATOM 3826 O O . GLY B 1 225 ? 7.344 30.781 -16.375 1 66.25 225 GLY B O 1
ATOM 3827 N N . GLN B 1 226 ? 7.48 30.156 -14.391 1 55.94 226 GLN B N 1
ATOM 3828 C CA . GLN B 1 226 ? 8.562 29.203 -14.656 1 55.94 226 GLN B CA 1
ATOM 3829 C C . GLN B 1 226 ? 8.016 27.875 -15.148 1 55.94 226 GLN B C 1
ATOM 3831 O O . GLN B 1 226 ? 7.09 27.312 -14.555 1 55.94 226 GLN B O 1
ATOM 3836 N N . GLU B 1 227 ? 7.922 27.828 -16.438 1 48.25 227 GLU B N 1
ATOM 3837 C CA . GLU B 1 227 ? 7.648 26.5 -16.984 1 48.25 227 GLU B CA 1
ATOM 3838 C C . GLU B 1 227 ? 8.812 25.547 -16.734 1 48.25 227 GLU B C 1
ATOM 3840 O O . GLU B 1 227 ? 9.945 25.812 -17.141 1 48.25 227 GLU B O 1
ATOM 3845 N N . ARG B 1 228 ? 9.109 25.094 -15.656 1 44.41 228 ARG B N 1
ATOM 3846 C CA . ARG B 1 228 ? 10.219 24.141 -15.75 1 44.41 228 ARG B CA 1
ATOM 3847 C C . ARG B 1 228 ? 9.977 23.141 -16.875 1 44.41 228 ARG B C 1
ATOM 3849 O O . ARG B 1 228 ? 8.852 22.656 -17.047 1 44.41 228 ARG B O 1
ATOM 3856 N N . GLY B 1 229 ? 10.625 23.312 -18.094 1 36.56 229 GLY B N 1
ATOM 3857 C CA . GLY B 1 229 ? 10.602 22.297 -19.141 1 36.56 229 GLY B CA 1
ATOM 3858 C C . GLY B 1 229 ? 10.43 20.891 -18.594 1 36.56 229 GLY B C 1
ATOM 3859 O O . GLY B 1 229 ? 11.031 20.531 -17.578 1 36.56 229 GLY B O 1
ATOM 3860 N N . GLY B 1 230 ? 9.312 20.5 -18.734 1 36.66 230 GLY B N 1
ATOM 3861 C CA . GLY B 1 230 ? 9.008 19.094 -18.469 1 36.66 230 GLY B CA 1
ATOM 3862 C C . GLY B 1 230 ? 10.172 18.172 -18.75 1 36.66 230 GLY B C 1
ATOM 3863 O O . GLY B 1 230 ? 10.281 17.625 -19.859 1 36.66 230 GLY B O 1
ATOM 3864 N N . GLN B 1 231 ? 11.422 18.562 -18.453 1 31.16 231 GLN B N 1
ATOM 3865 C CA . GLN B 1 231 ? 12.375 17.547 -18.859 1 31.16 231 GLN B CA 1
ATOM 3866 C C . GLN B 1 231 ? 11.844 16.141 -18.562 1 31.16 231 GLN B C 1
ATOM 3868 O O . GLN B 1 231 ? 11.273 15.898 -17.5 1 31.16 231 GLN B O 1
ATOM 3873 N N . GLN B 1 232 ? 11.648 15.477 -19.641 1 31.28 232 GLN B N 1
ATOM 3874 C CA . GLN B 1 232 ? 11.383 14.047 -19.641 1 31.28 232 GLN B CA 1
ATOM 3875 C C . GLN B 1 232 ? 12.07 13.367 -18.453 1 31.28 232 GLN B C 1
ATOM 3877 O O . GLN B 1 232 ? 13.125 13.812 -18 1 31.28 232 GLN B O 1
ATOM 3882 N N . PRO B 1 233 ? 11.391 12.68 -17.719 1 31.98 233 PRO B N 1
ATOM 3883 C CA . PRO B 1 233 ? 12.133 11.906 -16.719 1 31.98 233 PRO B CA 1
ATOM 3884 C C . PRO B 1 233 ? 13.523 11.508 -17.203 1 31.98 233 PRO B C 1
ATOM 3886 O O . PRO B 1 233 ? 13.68 11.031 -18.328 1 31.98 233 PRO B O 1
ATOM 3889 N N . VAL B 1 234 ? 14.578 12.312 -17.125 1 27.8 234 VAL B N 1
ATOM 3890 C CA . VAL B 1 234 ? 15.867 11.727 -17.484 1 27.8 234 VAL B CA 1
ATOM 3891 C C . VAL B 1 234 ? 15.875 10.242 -17.125 1 27.8 234 VAL B C 1
ATOM 3893 O O . VAL B 1 234 ? 15.398 9.852 -16.062 1 27.8 234 VAL B O 1
ATOM 3896 N N . GLY B 1 235 ? 15.789 9.375 -18.078 1 29.66 235 GLY B N 1
ATOM 3897 C CA . GLY B 1 235 ? 16.234 8 -17.922 1 29.66 235 GLY B CA 1
ATOM 3898 C C . GLY B 1 235 ? 17.438 7.863 -17 1 29.66 235 GLY B C 1
ATOM 3899 O O . GLY B 1 235 ? 18.562 7.75 -17.469 1 29.66 235 GLY B O 1
ATOM 3900 N N . GLY B 1 236 ? 17.719 8.758 -16.047 1 29.34 236 GLY B N 1
ATOM 3901 C CA . GLY B 1 236 ? 18.969 8.609 -15.32 1 29.34 236 GLY B CA 1
ATOM 3902 C C . GLY B 1 236 ? 19.281 7.172 -14.945 1 29.34 236 GLY B C 1
ATOM 3903 O O . GLY B 1 236 ? 18.375 6.418 -14.578 1 29.34 236 GLY B O 1
ATOM 3904 N N . SER B 1 237 ? 20.234 6.598 -15.562 1 27.67 237 SER B N 1
ATOM 3905 C CA . SER B 1 237 ? 21.031 5.43 -15.18 1 27.67 237 SER B CA 1
ATOM 3906 C C . SER B 1 237 ? 21.281 5.406 -13.68 1 27.67 237 SER B C 1
ATOM 3908 O O . SER B 1 237 ? 21.5 6.449 -13.062 1 27.67 237 SER B O 1
ATOM 3910 N N . TRP B 1 238 ? 20.906 4.398 -12.961 1 28.66 238 TRP B N 1
ATOM 3911 C CA . TRP B 1 238 ? 21.328 3.924 -11.648 1 28.66 238 TRP B CA 1
ATOM 3912 C C . TRP B 1 238 ? 22.781 4.293 -11.367 1 28.66 238 TRP B C 1
ATOM 3914 O O . TRP B 1 238 ? 23.312 3.961 -10.312 1 28.66 238 TRP B O 1
ATOM 3924 N N . SER B 1 239 ? 23.547 4.785 -12.266 1 27.5 239 SER B N 1
ATOM 3925 C CA . SER B 1 239 ? 24.969 4.992 -12 1 27.5 239 SER B CA 1
ATOM 3926 C C . SER B 1 239 ? 25.188 6.043 -10.914 1 27.5 239 SER B C 1
ATOM 3928 O O . SER B 1 239 ? 26.125 5.949 -10.133 1 27.5 239 SER B O 1
ATOM 3930 N N . GLU B 1 240 ? 24.438 7.172 -10.914 1 27.84 240 GLU B N 1
ATOM 3931 C CA . GLU B 1 240 ? 24.828 8.203 -9.961 1 27.84 240 GLU B CA 1
ATOM 3932 C C . GLU B 1 240 ? 24.328 7.871 -8.555 1 27.84 240 GLU B C 1
ATOM 3934 O O . GLU B 1 240 ? 24.703 8.539 -7.586 1 27.84 240 GLU B O 1
ATOM 3939 N N . TRP B 1 241 ? 23.266 7.074 -8.445 1 29.33 241 TRP B N 1
ATOM 3940 C CA . TRP B 1 241 ? 22.922 6.703 -7.074 1 29.33 241 TRP B CA 1
ATOM 3941 C C . TRP B 1 241 ? 24.047 5.922 -6.422 1 29.33 241 TRP B C 1
ATOM 3943 O O . TRP B 1 241 ? 24.016 5.633 -5.223 1 29.33 241 TRP B O 1
ATOM 3953 N N . ARG B 1 242 ? 25.062 5.488 -7.195 1 27.36 242 ARG B N 1
ATOM 3954 C CA . ARG B 1 242 ? 26.328 4.973 -6.68 1 27.36 242 ARG B CA 1
ATOM 3955 C C . ARG B 1 242 ? 27.078 6.047 -5.906 1 27.36 242 ARG B C 1
ATOM 3957 O O . ARG B 1 242 ? 28.219 5.836 -5.484 1 27.36 242 ARG B O 1
ATOM 3964 N N . THR B 1 243 ? 26.656 7.309 -6.055 1 28.12 243 THR B N 1
ATOM 3965 C CA . THR B 1 243 ? 27.547 8.164 -5.277 1 28.12 243 THR B CA 1
ATOM 3966 C C . THR B 1 243 ? 27.328 7.961 -3.783 1 28.12 243 THR B C 1
ATOM 3968 O O . THR B 1 243 ? 26.25 7.523 -3.365 1 28.12 243 THR B O 1
ATOM 3971 N N . GLY B 1 244 ? 28.266 8.188 -2.832 1 27.81 244 GLY B N 1
ATOM 3972 C CA . GLY B 1 244 ? 28.531 8.07 -1.409 1 27.81 244 GLY B CA 1
ATOM 3973 C C . GLY B 1 244 ? 27.438 8.648 -0.538 1 27.81 244 GLY B C 1
ATOM 3974 O O . GLY B 1 244 ? 27.391 8.383 0.664 1 27.81 244 GLY B O 1
ATOM 3975 N N . ALA B 1 245 ? 26.688 9.648 -1.017 1 29.11 245 ALA B N 1
ATOM 3976 C CA . ALA B 1 245 ? 25.797 10.336 -0.089 1 29.11 245 ALA B CA 1
ATOM 3977 C C . ALA B 1 245 ? 24.547 9.508 0.191 1 29.11 245 ALA B C 1
ATOM 3979 O O . ALA B 1 245 ? 24 9.555 1.292 1 29.11 245 ALA B O 1
ATOM 3980 N N . VAL B 1 246 ? 24 8.812 -0.68 1 30.31 246 VAL B N 1
ATOM 3981 C CA . VAL B 1 246 ? 22.844 7.996 -0.366 1 30.31 246 VAL B CA 1
ATOM 3982 C C . VAL B 1 246 ? 23.25 6.836 0.539 1 30.31 246 VAL B C 1
ATOM 3984 O O . VAL B 1 246 ? 22.5 6.461 1.448 1 30.31 246 VAL B O 1
ATOM 3987 N N . ARG B 1 247 ? 24.375 6.285 0.31 1 30.91 247 ARG B N 1
ATOM 3988 C CA . ARG B 1 247 ? 24.891 5.289 1.246 1 30.91 247 ARG B CA 1
ATOM 3989 C C . ARG B 1 247 ? 25.109 5.895 2.627 1 30.91 247 ARG B C 1
ATOM 3991 O O . ARG B 1 247 ? 24.891 5.23 3.645 1 30.91 247 ARG B O 1
ATOM 3998 N N . GLU B 1 248 ? 25.562 7.051 2.604 1 27.88 248 GLU B N 1
ATOM 3999 C CA . GLU B 1 248 ? 25.828 7.719 3.875 1 27.88 248 GLU B CA 1
ATOM 4000 C C . GLU B 1 248 ? 24.516 8.102 4.578 1 27.88 248 GLU B C 1
ATOM 4002 O O . GLU B 1 248 ? 24.406 7.973 5.797 1 27.88 248 GLU B O 1
ATOM 4007 N N . ARG B 1 249 ? 23.625 8.555 3.881 1 28.66 249 ARG B N 1
ATOM 4008 C CA . ARG B 1 249 ? 22.359 8.898 4.523 1 28.66 249 ARG B CA 1
ATOM 4009 C C . ARG B 1 249 ? 21.578 7.645 4.902 1 28.66 249 ARG B C 1
ATOM 4011 O O . ARG B 1 249 ? 20.812 7.652 5.875 1 28.66 249 ARG B O 1
ATOM 4018 N N . ALA B 1 250 ? 21.594 6.57 4.117 1 30.64 250 ALA B N 1
ATOM 4019 C CA . ALA B 1 250 ? 21.047 5.285 4.559 1 30.64 250 ALA B CA 1
ATOM 4020 C C . ALA B 1 250 ? 21.734 4.82 5.844 1 30.64 250 ALA B C 1
ATOM 4022 O O . ALA B 1 250 ? 21.078 4.242 6.719 1 30.64 250 ALA B O 1
ATOM 4023 N N . ARG B 1 251 ? 22.984 4.945 5.918 1 31.2 251 ARG B N 1
ATOM 4024 C CA . ARG B 1 251 ? 23.734 4.625 7.133 1 31.2 251 ARG B CA 1
ATOM 4025 C C . ARG B 1 251 ? 23.312 5.527 8.289 1 31.2 251 ARG B C 1
ATOM 4027 O O . ARG B 1 251 ? 23.359 5.125 9.453 1 31.2 251 ARG B O 1
ATOM 4034 N N . ALA B 1 252 ? 23.156 6.746 8.047 1 30.94 252 ALA B N 1
ATOM 4035 C CA . ALA B 1 252 ? 22.766 7.633 9.133 1 30.94 252 ALA B CA 1
ATOM 4036 C C . ALA B 1 252 ? 21.359 7.297 9.641 1 30.94 252 ALA B C 1
ATOM 4038 O O . ALA B 1 252 ? 21.047 7.5 10.812 1 30.94 252 ALA B O 1
ATOM 4039 N N . TRP B 1 253 ? 20.469 6.992 8.727 1 29.61 253 TRP B N 1
ATOM 4040 C CA . TRP B 1 253 ? 19.141 6.605 9.18 1 29.61 253 TRP B CA 1
ATOM 4041 C C . TRP B 1 253 ? 19.172 5.242 9.867 1 29.61 253 TRP B C 1
ATOM 4043 O O . TRP B 1 253 ? 18.328 4.949 10.719 1 29.61 253 TRP B O 1
ATOM 4053 N N . SER B 1 254 ? 20.031 4.273 9.398 1 29.47 254 SER B N 1
ATOM 4054 C CA . SER B 1 254 ? 20.25 2.99 10.062 1 29.47 254 SER B CA 1
ATOM 4055 C C . SER B 1 254 ? 20.812 3.18 11.461 1 29.47 254 SER B C 1
ATOM 4057 O O . SER B 1 254 ? 21.234 2.211 12.109 1 29.47 254 SER B O 1
ATOM 4059 N N . GLY B 1 255 ? 21.078 4.234 11.766 1 29.45 255 GLY B N 1
ATOM 4060 C CA . GLY B 1 255 ? 21.672 4.188 13.086 1 29.45 255 GLY B CA 1
ATOM 4061 C C . GLY B 1 255 ? 20.906 3.318 14.07 1 29.45 255 GLY B C 1
ATOM 4062 O O . GLY B 1 255 ? 21.391 3.033 15.164 1 29.45 255 GLY B O 1
ATOM 4063 N N . GLY B 1 256 ? 19.641 3.461 14.297 1 28.61 256 GLY B N 1
ATOM 4064 C CA . GLY B 1 256 ? 19.375 2.504 15.359 1 28.61 256 GLY B CA 1
ATOM 4065 C C . GLY B 1 256 ? 19.531 1.062 14.914 1 28.61 256 GLY B C 1
ATOM 4066 O O . GLY B 1 256 ? 19.984 0.795 13.805 1 28.61 256 GLY B O 1
ATOM 4067 N N . ALA B 1 257 ? 18.531 -0.046 15.195 1 25.47 257 ALA B N 1
ATOM 4068 C CA . ALA B 1 257 ? 18.656 -1.5 15.141 1 25.47 257 ALA B CA 1
ATOM 4069 C C . ALA B 1 257 ? 18.703 -1.996 13.703 1 25.47 257 ALA B C 1
ATOM 4071 O O . ALA B 1 257 ? 17.656 -2.104 13.047 1 25.47 257 ALA B O 1
ATOM 4072 N N . LEU B 1 258 ? 19.578 -1.665 12.859 1 28.14 258 LEU B N 1
ATOM 4073 C CA . LEU B 1 258 ? 19.859 -2.262 11.562 1 28.14 258 LEU B CA 1
ATOM 4074 C C . LEU B 1 258 ? 20.125 -3.758 11.695 1 28.14 258 LEU B C 1
ATOM 4076 O O . LEU B 1 258 ? 21.156 -4.168 12.227 1 28.14 258 LEU B O 1
ATOM 4080 N N . LEU B 1 259 ? 19.25 -4.633 11.969 1 26.03 259 LEU B N 1
ATOM 4081 C CA . LEU B 1 259 ? 19.625 -6.035 11.797 1 26.03 259 LEU B CA 1
ATOM 4082 C C . LEU B 1 259 ? 20.062 -6.305 10.359 1 26.03 259 LEU B C 1
ATOM 4084 O O . LEU B 1 259 ? 19.297 -6.062 9.422 1 26.03 259 LEU B O 1
ATOM 4088 N N . PHE B 1 260 ? 21.391 -6.219 10.055 1 25.48 260 PHE B N 1
ATOM 4089 C CA . PHE B 1 260 ? 22.109 -6.754 8.898 1 25.48 260 PHE B CA 1
ATOM 4090 C C . PHE B 1 260 ? 21.547 -8.109 8.5 1 25.48 260 PHE B C 1
ATOM 4092 O O . PHE B 1 260 ? 21.516 -9.039 9.305 1 25.48 260 PHE B O 1
ATOM 4099 N N . CYS B 1 261 ? 20.703 -8.227 7.598 1 25.66 261 CYS B N 1
ATOM 4100 C CA . CYS B 1 261 ? 20.359 -9.5 6.973 1 25.66 261 CYS B CA 1
ATOM 4101 C C . CYS B 1 261 ? 21.578 -10.148 6.34 1 25.66 261 CYS B C 1
ATOM 4103 O O . CYS B 1 261 ? 22.016 -9.734 5.266 1 25.66 261 CYS B O 1
ATOM 4105 N N . ALA B 1 262 ? 22.812 -10.461 6.988 1 26.45 262 ALA B N 1
ATOM 4106 C CA . ALA B 1 262 ? 24 -11.203 6.586 1 26.45 262 ALA B CA 1
ATOM 4107 C C . ALA B 1 262 ? 23.625 -12.508 5.891 1 26.45 262 ALA B C 1
ATOM 4109 O O . ALA B 1 262 ? 24.469 -13.164 5.277 1 26.45 262 ALA B O 1
ATOM 4110 N N . GLY B 1 263 ? 22.516 -13.188 6.117 1 25.66 263 GLY B N 1
ATOM 4111 C CA . GLY B 1 263 ? 22.562 -14.633 5.941 1 25.66 263 GLY B CA 1
ATOM 4112 C C . GLY B 1 263 ? 22.719 -15.047 4.488 1 25.66 263 GLY B C 1
ATOM 4113 O O . GLY B 1 263 ? 23.469 -15.992 4.188 1 25.66 263 GLY B O 1
ATOM 4114 N N . ALA B 1 264 ? 22.016 -14.656 3.467 1 26.95 264 ALA B N 1
ATOM 4115 C CA . ALA B 1 264 ? 21.812 -15.695 2.457 1 26.95 264 ALA B CA 1
ATOM 4116 C C . ALA B 1 264 ? 22.953 -15.703 1.443 1 26.95 264 ALA B C 1
ATOM 4118 O O . ALA B 1 264 ? 23.016 -16.578 0.578 1 26.95 264 ALA B O 1
ATOM 4119 N N . VAL B 1 265 ? 23.875 -14.711 1.328 1 27.42 265 VAL B N 1
ATOM 4120 C CA . VAL B 1 265 ? 24.703 -14.828 0.139 1 27.42 265 VAL B CA 1
ATOM 4121 C C . VAL B 1 265 ? 25.859 -15.781 0.417 1 27.42 265 VAL B C 1
ATOM 4123 O O . VAL B 1 265 ? 26.797 -15.906 -0.393 1 27.42 265 VAL B O 1
ATOM 4126 N N . ALA B 1 266 ? 26.047 -16.469 1.557 1 26.44 266 ALA B N 1
ATOM 4127 C CA . ALA B 1 266 ? 27.328 -17.141 1.688 1 26.44 266 ALA B CA 1
ATOM 4128 C C . ALA B 1 266 ? 27.453 -18.281 0.68 1 26.44 266 ALA B C 1
ATOM 4130 O O . ALA B 1 266 ? 28.562 -18.734 0.368 1 26.44 266 ALA B O 1
ATOM 4131 N N . GLY B 1 267 ? 26.406 -19 0.238 1 25.02 267 GLY B N 1
ATOM 4132 C CA . GLY B 1 267 ? 26.75 -20.359 -0.134 1 25.02 267 GLY B CA 1
ATOM 4133 C C . GLY B 1 267 ? 27.422 -20.453 -1.488 1 25.02 267 GLY B C 1
ATOM 4134 O O . GLY B 1 267 ? 27.922 -21.516 -1.872 1 25.02 267 GLY B O 1
ATOM 4135 N N . ALA B 1 268 ? 27.469 -19.562 -2.453 1 25.06 268 ALA B N 1
ATOM 4136 C CA . ALA B 1 268 ? 27.859 -20.016 -3.781 1 25.06 268 ALA B CA 1
ATOM 4137 C C . ALA B 1 268 ? 29.391 -20.047 -3.916 1 25.06 268 ALA B C 1
ATOM 4139 O O . ALA B 1 268 ? 29.922 -20.281 -5.004 1 25.06 268 ALA B O 1
ATOM 4140 N N . ALA B 1 269 ? 30.188 -19.641 -2.926 1 27.36 269 ALA B N 1
ATOM 4141 C CA . ALA B 1 269 ? 31.609 -19.531 -3.291 1 27.36 269 ALA B CA 1
ATOM 4142 C C . ALA B 1 269 ? 32.219 -20.922 -3.486 1 27.36 269 ALA B C 1
ATOM 4144 O O . ALA B 1 269 ? 33.344 -21.031 -3.996 1 27.36 269 ALA B O 1
ATOM 4145 N N . ALA B 1 270 ? 31.781 -22.047 -2.99 1 25.45 270 ALA B N 1
ATOM 4146 C CA . ALA B 1 270 ? 32.75 -23.109 -2.82 1 25.45 270 ALA B CA 1
ATOM 4147 C C . ALA B 1 270 ? 33.031 -23.812 -4.145 1 25.45 270 ALA B C 1
ATOM 4149 O O . ALA B 1 270 ? 34.062 -24.484 -4.297 1 25.45 270 ALA B O 1
ATOM 4150 N N . GLY B 1 271 ? 32.156 -23.891 -5.16 1 24.61 271 GLY B N 1
ATOM 4151 C CA . GLY B 1 271 ? 32.406 -25.062 -5.988 1 24.61 271 GLY B CA 1
ATOM 4152 C C . GLY B 1 271 ? 33.531 -24.875 -6.996 1 24.61 271 GLY B C 1
ATOM 4153 O O . GLY B 1 271 ? 33.781 -25.75 -7.832 1 24.61 271 GLY B O 1
ATOM 4154 N N . ALA B 1 272 ? 34.312 -23.766 -7.105 1 28.23 272 ALA B N 1
ATOM 4155 C CA . ALA B 1 272 ? 35.125 -23.672 -8.305 1 28.23 272 ALA B CA 1
ATOM 4156 C C . ALA B 1 272 ? 36.406 -24.5 -8.148 1 28.23 272 ALA B C 1
ATOM 4158 O O . ALA B 1 272 ? 37.25 -24.5 -9.031 1 28.23 272 ALA B O 1
ATOM 4159 N N . ALA B 1 273 ? 36.781 -25.047 -7.004 1 27.33 273 ALA B N 1
ATOM 4160 C CA . ALA B 1 273 ? 38.188 -25.391 -7.008 1 27.33 273 ALA B CA 1
ATOM 4161 C C . ALA B 1 273 ? 38.469 -26.641 -7.848 1 27.33 273 ALA B C 1
ATOM 4163 O O . ALA B 1 273 ? 39.594 -27.125 -7.926 1 27.33 273 ALA B O 1
ATOM 4164 N N . LEU B 1 274 ? 37.438 -27.344 -8.438 1 25.19 274 LEU B N 1
ATOM 4165 C CA . LEU B 1 274 ? 37.906 -28.688 -8.734 1 25.19 274 LEU B CA 1
ATOM 4166 C C . LEU B 1 274 ? 38.781 -28.703 -9.977 1 25.19 274 LEU B C 1
ATOM 4168 O O . LEU B 1 274 ? 39.312 -29.75 -10.375 1 25.19 274 LEU B O 1
ATOM 4172 N N . GLY B 1 275 ? 38.938 -27.672 -10.805 1 22.66 275 GLY B N 1
ATOM 4173 C CA . GLY B 1 275 ? 39.469 -28.109 -12.086 1 22.66 275 GLY B CA 1
ATOM 4174 C C . GLY B 1 275 ? 40.938 -28.484 -12 1 22.66 275 GLY B C 1
ATOM 4175 O O . GLY B 1 275 ? 41.531 -28.969 -12.984 1 22.66 275 GLY B O 1
ATOM 4176 N N . ARG B 1 276 ? 41.75 -28.047 -11.055 1 27.75 276 ARG B N 1
ATOM 4177 C CA . ARG B 1 276 ? 43.125 -28.078 -11.562 1 27.75 276 ARG B CA 1
ATOM 4178 C C . ARG B 1 276 ? 43.625 -29.516 -11.688 1 27.75 276 ARG B C 1
ATOM 4180 O O . ARG B 1 276 ? 44.75 -29.734 -12.156 1 27.75 276 ARG B O 1
ATOM 4187 N N . ALA B 1 277 ? 43.062 -30.453 -11 1 24.55 277 ALA B N 1
ATOM 4188 C CA . ALA B 1 277 ? 44.062 -31.516 -10.812 1 24.55 277 ALA B CA 1
ATOM 4189 C C . ALA B 1 277 ? 44.281 -32.281 -12.102 1 24.55 277 ALA B C 1
ATOM 4191 O O . ALA B 1 277 ? 45.406 -32.75 -12.367 1 24.55 277 ALA B O 1
ATOM 4192 N N . ARG B 1 278 ? 43.375 -32.406 -13.242 1 21.33 278 ARG B N 1
ATOM 4193 C CA . ARG B 1 278 ? 44.062 -33.375 -14.109 1 21.33 278 ARG B CA 1
ATOM 4194 C C . ARG B 1 278 ? 45.188 -32.688 -14.891 1 21.33 278 ARG B C 1
ATOM 4196 O O . ARG B 1 278 ? 45.062 -31.531 -15.289 1 21.33 278 ARG B O 1
#

Solvent-accessible surface area (backbone atoms only — not comparable to full-atom values): 29402 Å² total; per-residue (Å²): 126,80,79,64,46,27,33,36,32,32,32,21,44,47,69,59,27,25,34,38,50,34,57,42,20,74,80,28,38,28,42,29,27,31,76,51,56,70,44,36,49,50,40,30,67,69,23,86,29,36,90,30,42,45,75,41,70,32,49,49,59,41,68,66,26,41,50,53,54,58,63,71,45,60,92,81,41,19,24,41,33,40,35,50,53,42,70,58,56,67,72,31,43,76,88,68,46,53,63,67,57,47,50,52,26,38,28,36,36,36,48,24,51,54,50,47,50,55,71,41,40,70,28,24,61,69,34,70,16,34,38,37,37,66,46,45,45,42,39,79,47,62,45,76,25,36,43,44,41,16,21,29,45,34,21,33,51,41,46,47,49,30,44,48,53,42,14,61,81,73,60,68,43,31,50,31,47,32,36,41,58,27,69,70,68,71,42,77,66,59,35,68,60,47,33,51,50,51,52,56,48,68,69,44,53,60,66,68,34,42,68,45,77,45,42,52,65,57,50,40,29,73,72,67,67,44,66,70,74,75,66,61,76,70,81,69,65,74,64,65,70,68,43,69,62,57,59,46,51,53,51,61,68,41,59,62,94,63,78,76,84,72,69,81,76,67,72,77,71,69,76,69,70,67,70,68,75,121,126,79,78,63,45,27,33,36,32,33,32,21,43,48,69,58,27,26,33,39,51,34,57,43,19,73,80,28,38,29,42,28,27,32,77,52,55,69,44,35,49,49,40,29,67,70,23,85,30,36,91,28,43,44,75,42,69,33,49,49,60,39,70,66,26,42,49,54,52,59,64,70,47,60,94,80,42,18,23,41,32,39,35,50,54,44,68,58,56,69,72,30,44,76,87,67,48,53,62,67,57,46,51,51,26,38,29,37,36,36,48,25,50,54,50,48,50,54,70,40,41,70,27,24,62,69,32,71,13,33,38,37,39,67,46,47,43,41,38,76,47,62,46,78,25,36,43,46,40,15,21,29,45,34,20,32,50,42,46,48,48,30,44,52,54,44,16,52,81,74,58,65,41,30,48,30,48,32,36,39,56,29,70,69,70,71,42,77,66,60,34,67,59,49,34,51,49,52,53,55,49,69,70,43,53,60,64,67,35,42,69,45,77,45,40,53,64,58,51,40,28,74,72,67,67,46,67,72,73,75,67,63,75,71,81,69,64,77,66,65,72,67,42,66,62,56,59,46,50,53,51,61,68,41,58,62,94,61,77,76,84,71,69,81,75,66,73,77,72,69,77,71,73,69,69,69,76,122

Nearest PDB structures (foldseek):
  5itv-assembly3_D  TM=8.642E-01  e=2.457E-12  Bacillus subtilis subsp. subtilis str. 168
  3uf0-assembly1_A  TM=8.155E-01  e=5.167E-13  Beutenbergia cavernae DSM 12333
  6xew-assembly1_A  TM=8.646E-01  e=3.652E-11  Serratia marcescens
  3geg-assembly1_A  TM=8.162E-01  e=8.658E-12  Acetivibrio thermocellus ATCC 27405
  6nj7-assembly1_D-2  TM=8.359E-01  e=2.400E-11  Homo sapiens

pLDDT: mean 72.35, std 25.57, range [21.09, 98.62]

Organism: Emiliania huxleyi (strain CCMP1516) (NCBI:txid280463)

Foldseek 3Di:
DPQFAEEEAEPLLDALNLLLQQLCLVPGQYEYEEQDVVSQVVSLVPHPNSVSYHYDHFDLLDPVRLVSSLVSDDPLAAYAEYELDDADAAFAFPVPDDPVVLVSRLSNLPVSVVVNCVSCLVNCVSNVHEYEYEAEPCLVPPDGRCVSRNVNRVNNVVVQVVCLVPPVVDSSYAYEYEYEHQVLPVHRPPSNLVSVVVVVLSPDDSCSNRVDHDYSQVVCCVPVVDNPPPPDSPPDDPVVVPPPVSVVVVVVVPPPPPPPPPPDDPPDPPDPPPPPPD/DPQFAEEEAEPLLDALNLLLQQLCLVPGQYEYEEQDVVSQVVSLVPHPNSVSYDYDHFDLLDPVRLVSSLVSDDPLAAYAEYELDDADAAFAAPVPDDPVVLVSRLSNLPVSVVVNCVSCLVNCVSNVHEYEYEAEPCLVPPDGRCVSRNVNRVNNVVVQVVCLVPPVVPSVYAYEYEYEHQVLPVHRPPSNLVSVVVVVLSPDDSCSNRVDHDYSQVVCCVPVVDNPPPPDSPPDDPVVVPPPVSVVVVVVVPPPPPPPPPPDPPDPPPDPPPPDDD

Radius of gyration: 25.36 Å; Cα contacts (8 Å, |Δi|>4): 967; chains: 2; bounding box: 81×72×65 Å

=== Feature glossary ===
The record interleaves many kinds of information about one protein. Here is each kind framed as the question it answers.

Q: What known structures does this most resemble?
A: Structural nearest neighbors (via Foldseek easy-search vs the PDB). Reported per hit: target PDB id, E-value, and alignment TM-score. A TM-score above ~0.5 is the conventional threshold for 'same fold'.

Q: Where is each backbone atom in 3D?
A: The mmCIF table is the protein's shape written out atom by atom. For each backbone N, Cα, C, and carbonyl O, it records an (x, y, z) coordinate triple in Å plus the residue type, chain letter, and residue number.

Q: What are the backbone torsion angles?
A: The φ/ψ torsion pair specifies the backbone conformation at each residue. φ rotates about the N–Cα bond, ψ about the Cα–C bond. Steric clashes forbid most of the (φ, ψ) plane — the allowed regions (α-helix basin, β-sheet basin, left-handed helix) are the Ramachandran-allowed regions.

Q: Which residues are buried vs exposed?
A: Solvent-accessible surface area (SASA) is the area in Å² traced out by the centre of a 1.4 Å probe sphere (a water molecule) rolled over the protein's van der Waals surface (Shrake–Rupley / Lee–Richards construction). Buried residues have near-zero SASA; fully exposed residues can exceed 200 Å². The total SASA scales roughly with the number of surface residues.

Q: How confident is the AlphaFold model at each residue?
A: pLDDT is the predicted lDDT-Cα score: AlphaFold's confidence that the local environment of each residue (all inter-atomic distances within 15 Å) is correctly placed. It is a per-residue number between 0 and 100, with higher meaning more reliable.

Q: What does the local fold look like, residue by residue?
A: 3Di is Foldseek's structural alphabet. Each residue is assigned one of twenty discrete states based on how its Cα sits relative to its spatial (not sequential) neighbors. Aligning 3Di strings finds structural homologs roughly as well as full 3D superposition, but orders of magnitude faster.

Q: How big and how compact is the whole molecule?
A: Radius of gyration (Rg) is the root-mean-square distance of Cα atoms from their centroid — a single number for overall size and compactness. A globular domain of N residues has Rg ≈ 2.2·N^0.38 Å; an extended or disordered chain has a much larger Rg. The Cα contact count is the number of residue pairs whose Cα atoms are within 8 Å and are more than four positions apart in sequence — a standard proxy for tertiary packing density. The bounding box is the smallest axis-aligned box enclosing all Cα atoms.

Q: Which residues are in helices, strands, or loops?
A: DSSP 8-state secondary structure assigns each residue one of H (α-helix), G (3₁₀-helix), I (π-helix), E (extended β-strand), B (isolated β-bridge), T (hydrogen-bonded turn), S (bend), or '-' (coil). The assignment is computed from backbone hydrogen-bond geometry via the Kabsch–Sander algorithm.

Q: How mobile is each atom in the crystal?
A: Crystallographic B-factors measure how much each atom's electron density is smeared out, in Å². They rise in mobile loops and surface residues and fall in the buried interior. In AlphaFold models this column is repurposed to hold pLDDT instead.

Q: What if only a Cα trace is available?
A: P-SEA three-state annotation labels each residue as helix, strand, or coil based purely on the geometry of the Cα trace. It serves as a fallback when the full backbone (and thus DSSP) is unavailable.

Q: What family and function is it annotated with?
A: Database cross-references. InterPro integrates a dozen domain/family signature databases into unified entries with residue-range hits. GO terms attach function/process/location labels with evidence codes. CATH codes position the fold in a four-level structural taxonomy. Organism is the NCBI-taxonomy species name.

Q: Are the domains correctly placed relative to each other?
A: Predicted Aligned Error (PAE) is an AlphaFold confidence matrix: entry (i, j) is the expected error in the position of residue j, in ångströms, when the prediction is superimposed on the true structure at residue i. Low PAE within a block of residues means that block is internally rigid and well-predicted; high PAE between two blocks means their relative placement is uncertain even if each block individually is confident.

Q: What do the diagnostic plots show?
A: Three diagnostic plots accompany the record. The Cα contact map visualizes the tertiary structure as a 2D adjacency matrix (8 Å cutoff, sequence-local contacts suppressed). The Ramachandran plot shows the distribution of backbone (φ, ψ) torsions, with points in the α and β basins reflecting secondary structure content. The PAE plot shows AlphaFold's inter-residue confidence as a color matrix.

Q: What is the amino-acid chain?
A: Primary structure: the covalent order of the twenty standard amino acids along the backbone. Two proteins with the same sequence will (almost always) fold to the same structure; two with 30% identity often share a fold but not the details.

Q: What do the rendered images show?
A: The six renders are orthographic views along the three Cartesian axes in both directions. Representation (cartoon, sticks, or surface) and color scheme (sequence-rainbow or by-chain) vary across proteins so the training set covers all the common visualization conventions.